Protein AF-0000000081115913 (afdb_homodimer)

Secondary structure (DSSP, 8-state):
---------------------------------TTS--B---GGGTT-SEE----S---HHHHHHHHHT-GGGGSSS-EEEEEEESS-----SSS-EE----SEE--EEE-TTS-EEEBP-BTTTEEEEE---EESS-EE--S--SS--TTSHHHHHH--EEEEEEEEEEEEEEETTTEEEEEEPTT-EEEEEEEEPPP--/---------------------------------TTS------GGGTT-SEE----S---HHHHHHHHHT-GGGGSSS-EEEEEEESS-----SSS-EE----SEE--EEE-TTS-EEEBP-BTTTEEEEE---EESS-EE--S--SS--TT-HHHHHH--EEEEEEEEEEEEEEETTTEEEEEEPTT-EEEEEEEEPPP--

Foldseek 3Di:
DDPPPPDPPPPPPPPPPPPPVPPCPVVPPPCPVVPPPQDADAPVARPHFWDLDCHDPQPQVLLVVLVVVVVVLPPPAEAEAWEFDDDPFPQPQQWGKDWPQGFTAIQWGQFQVRTIWGFRDDPRRYTYTYIAMDTPDFFFRQDDTPVDHNPDPCSVVFRKGKDWDFDWDWTWTQDPPSDTDTTTHPPGGTHDIDIDTDDDD/DDPPPPPPPPPPPPPPPPPPVPPCCVVPPPCPVVPVPQDADAPVARPHFWDLDCHDPQPQVLLVVLVVVVVVLPPPAEAEAWEFDPDPFPQPQQWGKDWPQGFTAIQWGQFQVRTIWGFRDDPRRYTYTYIAMDTPDFFFRQDDTPVDHRVPPCSVVFRKGKDWDFDWDWTWTQDPPSDTDTTTHPPGGTHDIDIDTDDDD

Structure (mmCIF, N/CA/C/O backbone):
data_AF-0000000081115913-model_v1
#
loop_
_entity.id
_entity.type
_entity.pdbx_description
1 polymer 'Spaetzle domain-containing protein'
#
loop_
_atom_site.group_PDB
_atom_site.id
_atom_site.type_symbol
_atom_site.label_atom_id
_atom_site.label_alt_id
_atom_site.label_comp_id
_atom_site.label_asym_id
_atom_site.label_entity_id
_atom_site.label_seq_id
_atom_site.pdbx_PDB_ins_code
_atom_site.Cartn_x
_atom_site.Cartn_y
_atom_site.Cartn_z
_atom_site.occupancy
_atom_site.B_iso_or_equiv
_atom_site.auth_seq_id
_atom_site.auth_comp_id
_atom_site.auth_asym_id
_atom_site.auth_atom_id
_atom_site.pdbx_PDB_model_num
ATOM 1 N N . MET A 1 1 ? 43.812 101.312 -29.875 1 31.83 1 MET A N 1
ATOM 2 C CA . MET A 1 1 ? 43 100.438 -29.062 1 31.83 1 MET A CA 1
ATOM 3 C C . MET A 1 1 ? 42 99.688 -29.922 1 31.83 1 MET A C 1
ATOM 5 O O . MET A 1 1 ? 40.969 100.25 -30.328 1 31.83 1 MET A O 1
ATOM 9 N N . ASN A 1 2 ? 42.438 98.812 -30.844 1 40.12 2 ASN A N 1
ATOM 10 C CA . ASN A 1 2 ? 41.781 98.125 -31.953 1 40.12 2 ASN A CA 1
ATOM 11 C C . ASN A 1 2 ? 40.812 97.062 -31.469 1 40.12 2 ASN A C 1
ATOM 13 O O . ASN A 1 2 ? 41.188 96.188 -30.75 1 40.12 2 ASN A O 1
ATOM 17 N N . ARG A 1 3 ? 39.469 97.438 -31.266 1 41.38 3 ARG A N 1
ATOM 18 C CA . ARG A 1 3 ? 38.344 96.625 -30.766 1 41.38 3 ARG A CA 1
ATOM 19 C C . ARG A 1 3 ? 38.062 95.438 -31.688 1 41.38 3 ARG A C 1
ATOM 21 O O . ARG A 1 3 ? 37.75 95.625 -32.875 1 41.38 3 ARG A O 1
ATOM 28 N N . VAL A 1 4 ? 38.781 94.312 -31.5 1 39.66 4 VAL A N 1
ATOM 29 C CA . VAL A 1 4 ? 38.656 93.125 -32.344 1 39.66 4 VAL A CA 1
ATOM 30 C C . VAL A 1 4 ? 37.312 92.438 -32.125 1 39.66 4 VAL A C 1
ATOM 32 O O . VAL A 1 4 ? 36.938 92.125 -30.969 1 39.66 4 VAL A O 1
ATOM 35 N N . LEU A 1 5 ? 36.312 92.625 -32.969 1 37.5 5 LEU A N 1
ATOM 36 C CA . LEU A 1 5 ? 34.969 92.062 -33.031 1 37.5 5 LEU A CA 1
ATOM 37 C C . LEU A 1 5 ? 34.969 90.562 -33.219 1 37.5 5 LEU A C 1
ATOM 39 O O . LEU A 1 5 ? 35.5 90.062 -34.219 1 37.5 5 LEU A O 1
ATOM 43 N N . VAL A 1 6 ? 35.219 89.75 -32.219 1 38.38 6 VAL A N 1
ATOM 44 C CA . VAL A 1 6 ? 35.312 88.312 -32.312 1 38.38 6 VAL A CA 1
ATOM 45 C C . VAL A 1 6 ? 33.906 87.75 -32.562 1 38.38 6 VAL A C 1
ATOM 47 O O . VAL A 1 6 ? 32.969 88 -31.797 1 38.38 6 VAL A O 1
ATOM 50 N N . ASN A 1 7 ? 33.594 87.438 -33.812 1 36.72 7 ASN A N 1
ATOM 51 C CA . ASN A 1 7 ? 32.344 86.812 -34.312 1 36.72 7 ASN A CA 1
ATOM 52 C C . ASN A 1 7 ? 32.156 85.438 -33.719 1 36.72 7 ASN A C 1
ATOM 54 O O . ASN A 1 7 ? 32.969 84.562 -33.938 1 36.72 7 ASN A O 1
ATOM 58 N N . LEU A 1 8 ? 31.438 85.25 -32.594 1 36.47 8 LEU A N 1
ATOM 59 C CA . LEU A 1 8 ? 31.125 84 -31.875 1 36.47 8 LEU A CA 1
ATOM 60 C C . LEU A 1 8 ? 30.203 83.125 -32.688 1 36.47 8 LEU A C 1
ATOM 62 O O . LEU A 1 8 ? 29.047 83.5 -32.969 1 36.47 8 LEU A O 1
ATOM 66 N N . CYS A 1 9 ? 30.734 82.438 -33.719 1 32.12 9 CYS A N 1
ATOM 67 C CA . CYS A 1 9 ? 29.922 81.562 -34.531 1 32.12 9 CYS A CA 1
ATOM 68 C C . CYS A 1 9 ? 29.312 80.438 -33.719 1 32.12 9 CYS A C 1
ATOM 70 O O . CYS A 1 9 ? 30.031 79.625 -33.125 1 32.12 9 CYS A O 1
ATOM 72 N N . LEU A 1 10 ? 28.109 80.562 -33.156 1 36.72 10 LEU A N 1
ATOM 73 C CA . LEU A 1 10 ? 27.328 79.562 -32.375 1 36.72 10 LEU A CA 1
ATOM 74 C C . LEU A 1 10 ? 26.969 78.375 -33.25 1 36.72 10 LEU A C 1
ATOM 76 O O . LEU A 1 10 ? 26.156 78.438 -34.156 1 36.72 10 LEU A O 1
ATOM 80 N N . VAL A 1 11 ? 27.922 77.562 -33.625 1 34.75 11 VAL A N 1
ATOM 81 C CA . VAL A 1 11 ? 27.531 76.438 -34.438 1 34.75 11 VAL A CA 1
ATOM 82 C C . VAL A 1 11 ? 26.672 75.5 -33.625 1 34.75 11 VAL A C 1
ATOM 84 O O . VAL A 1 11 ? 27.047 75.125 -32.5 1 34.75 11 VAL A O 1
ATOM 87 N N . SER A 1 12 ? 25.328 75.438 -33.781 1 36.91 12 SER A N 1
ATOM 88 C CA . SER A 1 12 ? 24.312 74.562 -33.219 1 36.91 12 SER A CA 1
ATOM 89 C C . SER A 1 12 ? 24.578 73.125 -33.594 1 36.91 12 SER A C 1
ATOM 91 O O . SER A 1 12 ? 24.516 72.75 -34.781 1 36.91 12 SER A O 1
ATOM 93 N N . LEU A 1 13 ? 25.531 72.5 -33.062 1 34.81 13 LEU A N 1
ATOM 94 C CA . LEU A 1 13 ? 25.719 71.062 -33.312 1 34.81 13 LEU A CA 1
ATOM 95 C C . LEU A 1 13 ? 24.5 70.25 -32.906 1 34.81 13 LEU A C 1
ATOM 97 O O . LEU A 1 13 ? 24.109 70.25 -31.734 1 34.81 13 LEU A O 1
ATOM 101 N N . HIS A 1 14 ? 23.594 70 -33.906 1 38.75 14 HIS A N 1
ATOM 102 C CA . HIS A 1 14 ? 22.469 69.062 -33.781 1 38.75 14 HIS A CA 1
ATOM 103 C C . HIS A 1 14 ? 22.906 67.688 -33.312 1 38.75 14 HIS A C 1
ATOM 105 O O . HIS A 1 14 ? 23.625 67 -34.031 1 38.75 14 HIS A O 1
ATOM 111 N N . MET A 1 15 ? 23.109 67.438 -32.062 1 31.64 15 MET A N 1
ATOM 112 C CA . MET A 1 15 ? 23.375 66.125 -31.484 1 31.64 15 MET A CA 1
ATOM 113 C C . MET A 1 15 ? 22.219 65.188 -31.75 1 31.64 15 MET A C 1
ATOM 115 O O . MET A 1 15 ? 21.078 65.438 -31.359 1 31.64 15 MET A O 1
ATOM 119 N N . SER A 1 16 ? 22.188 64.625 -32.938 1 34.47 16 SER A N 1
ATOM 120 C CA . SER A 1 16 ? 21.281 63.5 -33.219 1 34.47 16 SER A CA 1
ATOM 121 C C . SER A 1 16 ? 21.391 62.406 -32.156 1 34.47 16 SER A C 1
ATOM 123 O O . SER A 1 16 ? 22.469 61.812 -31.984 1 34.47 16 SER A O 1
ATOM 125 N N . ALA A 1 17 ? 20.703 62.5 -31.078 1 34.47 17 ALA A N 1
ATOM 126 C CA . ALA A 1 17 ? 20.562 61.5 -30.047 1 34.47 17 ALA A CA 1
ATOM 127 C C . ALA A 1 17 ? 20.047 60.188 -30.625 1 34.47 17 ALA A C 1
ATOM 129 O O . ALA A 1 17 ? 18.906 60.094 -31.062 1 34.47 17 ALA A O 1
ATOM 130 N N . SER A 1 18 ? 20.859 59.531 -31.453 1 34.16 18 SER A N 1
ATOM 131 C CA . SER A 1 18 ? 20.453 58.188 -31.781 1 34.16 18 SER A CA 1
ATOM 132 C C . SER A 1 18 ? 20.172 57.375 -30.531 1 34.16 18 SER A C 1
ATOM 134 O O . SER A 1 18 ? 21.047 57.156 -29.703 1 34.16 18 SER A O 1
ATOM 136 N N . LEU A 1 19 ? 18.938 57.375 -30.016 1 28.91 19 LEU A N 1
ATOM 137 C CA . LEU A 1 19 ? 18.484 56.469 -28.969 1 28.91 19 LEU A CA 1
ATOM 138 C C . LEU A 1 19 ? 18.703 55.031 -29.375 1 28.91 19 LEU A C 1
ATOM 140 O O . LEU A 1 19 ? 18.016 54.531 -30.281 1 28.91 19 LEU A O 1
ATOM 144 N N . VAL A 1 20 ? 19.922 54.625 -29.578 1 32.59 20 VAL A N 1
ATOM 145 C CA . VAL A 1 20 ? 20.109 53.156 -29.672 1 32.59 20 VAL A CA 1
ATOM 146 C C . VAL A 1 20 ? 19.422 52.469 -28.5 1 32.59 20 VAL A C 1
ATOM 148 O O . VAL A 1 20 ? 19.797 52.688 -27.344 1 32.59 20 VAL A O 1
ATOM 151 N N . ARG A 1 21 ? 18.125 52.156 -28.641 1 29.91 21 ARG A N 1
ATOM 152 C CA . ARG A 1 21 ? 17.422 51.25 -27.719 1 29.91 21 ARG A CA 1
ATOM 153 C C . ARG A 1 21 ? 18.203 49.969 -27.5 1 29.91 21 ARG A C 1
ATOM 155 O O . ARG A 1 21 ? 18.453 49.219 -28.453 1 29.91 21 ARG A O 1
ATOM 162 N N . ALA A 1 22 ? 19.203 50 -26.672 1 30.28 22 ALA A N 1
ATOM 163 C CA . ALA A 1 22 ? 19.828 48.75 -26.234 1 30.28 22 ALA A CA 1
ATOM 164 C C . ALA A 1 22 ? 18.781 47.719 -25.812 1 30.28 22 ALA A C 1
ATOM 166 O O . ALA A 1 22 ? 17.875 48.062 -25.047 1 30.28 22 ALA A O 1
ATOM 167 N N . SER A 1 23 ? 18.453 46.812 -26.719 1 31.55 23 SER A N 1
ATOM 168 C CA . SER A 1 23 ? 17.609 45.688 -26.391 1 31.55 23 SER A CA 1
ATOM 169 C C . SER A 1 23 ? 18.094 44.969 -25.141 1 31.55 23 SER A C 1
ATOM 171 O O . SER A 1 23 ? 19.266 44.594 -25.047 1 31.55 23 SER A O 1
ATOM 173 N N . PRO A 1 24 ? 17.641 45.312 -23.938 1 29.88 24 PRO A N 1
ATOM 174 C CA . PRO A 1 24 ? 18.109 44.594 -22.75 1 29.88 24 PRO A CA 1
ATOM 175 C C . PRO A 1 24 ? 17.906 43.094 -22.875 1 29.88 24 PRO A C 1
ATOM 177 O O . PRO A 1 24 ? 16.781 42.594 -22.781 1 29.88 24 PRO A O 1
ATOM 180 N N . PHE A 1 25 ? 18.375 42.438 -23.906 1 28.52 25 PHE A N 1
ATOM 181 C CA . PHE A 1 25 ? 18.406 40.969 -23.734 1 28.52 25 PHE A CA 1
ATOM 182 C C . PHE A 1 25 ? 19.047 40.594 -22.406 1 28.52 25 PHE A C 1
ATOM 184 O O . PHE A 1 25 ? 20.266 40.688 -22.25 1 28.52 25 PHE A O 1
ATOM 191 N N . ILE A 1 26 ? 18.594 41.125 -21.328 1 27.91 26 ILE A N 1
ATOM 192 C CA . ILE A 1 26 ? 19.031 40.469 -20.094 1 27.91 26 ILE A CA 1
ATOM 193 C C . ILE A 1 26 ? 18.859 38.938 -20.234 1 27.91 26 ILE A C 1
ATOM 195 O O . ILE A 1 26 ? 17.75 38.469 -20.484 1 27.91 26 ILE A O 1
ATOM 199 N N . ASP A 1 27 ? 19.828 38.281 -20.688 1 30.44 27 ASP A N 1
ATOM 200 C CA . ASP A 1 27 ? 19.906 36.844 -20.5 1 30.44 27 ASP A CA 1
ATOM 201 C C . ASP A 1 27 ? 19.422 36.438 -19.109 1 30.44 27 ASP A C 1
ATOM 203 O O . ASP A 1 27 ? 20.031 36.844 -18.109 1 30.44 27 ASP A O 1
ATOM 207 N N . GLY A 1 28 ? 18.234 36.531 -18.859 1 29.84 28 GLY A N 1
ATOM 208 C CA . GLY A 1 28 ? 17.656 35.969 -17.656 1 29.84 28 GLY A CA 1
ATOM 209 C C . GLY A 1 28 ? 18.234 34.594 -17.328 1 29.84 28 GLY A C 1
ATOM 210 O O . GLY A 1 28 ? 17.969 33.625 -18.031 1 29.84 28 GLY A O 1
ATOM 211 N N . GLU A 1 29 ? 19.516 34.562 -16.859 1 33.25 29 GLU A N 1
ATOM 212 C CA . GLU A 1 29 ? 19.922 33.344 -16.188 1 33.25 29 GLU A CA 1
ATOM 213 C C . GLU A 1 29 ? 18.812 32.812 -15.289 1 33.25 29 GLU A C 1
ATOM 215 O O . GLU A 1 29 ? 18.344 33.5 -14.391 1 33.25 29 GLU A O 1
ATOM 220 N N . SER A 1 30 ? 17.984 32.156 -15.875 1 33.19 30 SER A N 1
ATOM 221 C CA . SER A 1 30 ? 17.125 31.359 -15.016 1 33.19 30 SER A CA 1
ATOM 222 C C . SER A 1 30 ? 17.859 30.875 -13.773 1 33.19 30 SER A C 1
ATOM 224 O O . SER A 1 30 ? 18.906 30.219 -13.883 1 33.19 30 SER A O 1
ATOM 226 N N . LEU A 1 31 ? 17.938 31.703 -12.789 1 33.16 31 LEU A N 1
ATOM 227 C CA . LEU A 1 31 ? 18.25 31.172 -11.469 1 33.16 31 LEU A CA 1
ATOM 228 C C . LEU A 1 31 ? 17.703 29.75 -11.305 1 33.16 31 LEU A C 1
ATOM 230 O O . LEU A 1 31 ? 16.516 29.562 -11.055 1 33.16 31 LEU A O 1
ATOM 234 N N . HIS A 1 32 ? 18.125 28.891 -12.141 1 35.16 32 HIS A N 1
ATOM 235 C CA . HIS A 1 32 ? 18.047 27.531 -11.633 1 35.16 32 HIS A CA 1
ATOM 236 C C . HIS A 1 32 ? 18.422 27.469 -10.156 1 35.16 32 HIS A C 1
ATOM 238 O O . HIS A 1 32 ? 19.562 27.75 -9.789 1 35.16 32 HIS A O 1
ATOM 244 N N . ASP A 1 33 ? 17.719 28 -9.312 1 35.03 33 ASP A N 1
ATOM 245 C CA . ASP A 1 33 ? 17.938 27.703 -7.898 1 35.03 33 ASP A CA 1
ATOM 246 C C . ASP A 1 33 ? 18.625 26.359 -7.727 1 35.03 33 ASP A C 1
ATOM 248 O O . ASP A 1 33 ? 18.016 25.312 -7.949 1 35.03 33 ASP A O 1
ATOM 252 N N . THR A 1 34 ? 19.812 26.094 -8.141 1 40.12 34 THR A N 1
ATOM 253 C CA . THR A 1 34 ? 20.859 25.094 -7.945 1 40.12 34 THR A CA 1
ATOM 254 C C . THR A 1 34 ? 20.797 24.5 -6.543 1 40.12 34 THR A C 1
ATOM 256 O O . THR A 1 34 ? 21.547 23.578 -6.219 1 40.12 34 THR A O 1
ATOM 259 N N . SER A 1 35 ? 20.25 25.203 -5.645 1 41.06 35 SER A N 1
ATOM 260 C CA . SER A 1 35 ? 20.438 24.594 -4.332 1 41.06 35 SER A CA 1
ATOM 261 C C . SER A 1 35 ? 19.672 23.281 -4.223 1 41.06 35 SER A C 1
ATOM 263 O O . SER A 1 35 ? 19.422 22.797 -3.117 1 41.06 35 SER A O 1
ATOM 265 N N . THR A 1 36 ? 18.781 22.984 -5.082 1 48.38 36 THR A N 1
ATOM 266 C CA . THR A 1 36 ? 18.312 21.625 -4.879 1 48.38 36 THR A CA 1
ATOM 267 C C . THR A 1 36 ? 19.484 20.656 -4.762 1 48.38 36 THR A C 1
ATOM 269 O O . THR A 1 36 ? 20.172 20.375 -5.75 1 48.38 36 THR A O 1
ATOM 272 N N . SER A 1 37 ? 20.266 20.75 -3.748 1 54.53 37 SER A N 1
ATOM 273 C CA . SER A 1 37 ? 21.344 19.812 -3.469 1 54.53 37 SER A CA 1
ATOM 274 C C . SER A 1 37 ? 21.047 18.438 -4.059 1 54.53 37 SER A C 1
ATOM 276 O O . SER A 1 37 ? 19.984 17.859 -3.814 1 54.53 37 SER A O 1
ATOM 278 N N . ASP A 1 38 ? 21.5 18.109 -5.27 1 76.25 38 ASP A N 1
ATOM 279 C CA . ASP A 1 38 ? 21.484 16.797 -5.898 1 76.25 38 ASP A CA 1
ATOM 280 C C . ASP A 1 38 ? 21.953 15.719 -4.934 1 76.25 38 ASP A C 1
ATOM 282 O O . ASP A 1 38 ? 23.062 15.805 -4.391 1 76.25 38 ASP A O 1
ATOM 286 N N . TYR A 1 39 ? 21.047 15.141 -4.363 1 91.06 39 TYR A N 1
ATOM 287 C CA . TYR A 1 39 ? 21.391 14.008 -3.516 1 91.06 39 TYR A CA 1
ATOM 288 C C . TYR A 1 39 ? 21.688 12.766 -4.352 1 91.06 39 TYR A C 1
ATOM 290 O O . TYR A 1 39 ? 21.172 12.633 -5.465 1 91.06 39 TYR A O 1
ATOM 298 N N . ASP A 1 40 ? 22.641 11.992 -3.777 1 93.69 40 ASP A N 1
ATOM 299 C CA . ASP A 1 40 ? 22.906 10.688 -4.367 1 93.69 40 ASP A CA 1
ATOM 300 C C . ASP A 1 40 ? 22.344 9.562 -3.496 1 93.69 40 ASP A C 1
ATOM 302 O O . ASP A 1 40 ? 22.25 9.711 -2.275 1 93.69 40 ASP A O 1
ATOM 306 N N . MET A 1 41 ? 22.031 8.539 -4.262 1 96 41 MET A N 1
ATOM 307 C CA . MET A 1 41 ? 21.672 7.34 -3.51 1 96 41 MET A CA 1
ATOM 308 C C . MET A 1 41 ? 22.859 6.828 -2.695 1 96 41 MET A C 1
ATOM 310 O O . MET A 1 41 ? 23.984 6.828 -3.178 1 96 41 MET A O 1
ATOM 314 N N . PRO A 1 42 ? 22.578 6.379 -1.518 1 96.19 42 PRO A N 1
ATOM 315 C CA . PRO A 1 42 ? 23.656 5.688 -0.802 1 96.19 42 PRO A CA 1
ATOM 316 C C . PRO A 1 42 ? 24.266 4.559 -1.621 1 96.19 42 PRO A C 1
ATOM 318 O O . PRO A 1 42 ? 23.609 3.973 -2.479 1 96.19 42 PRO A O 1
ATOM 321 N N . PRO A 1 43 ? 25.484 4.184 -1.304 1 95.38 43 PRO A N 1
ATOM 322 C CA . PRO A 1 43 ? 26.188 3.162 -2.08 1 95.38 43 PRO A CA 1
ATOM 323 C C . PRO A 1 43 ? 25.438 1.83 -2.117 1 95.38 43 PRO A C 1
ATOM 325 O O . PRO A 1 43 ? 25.438 1.144 -3.141 1 95.38 43 PRO A O 1
ATOM 328 N N . SER A 1 44 ? 24.781 1.445 -1.114 1 94.5 44 SER A N 1
ATOM 329 C CA . SER A 1 44 ? 24.062 0.174 -1.024 1 94.5 44 SER A CA 1
ATOM 330 C C . SER A 1 44 ? 22.844 0.16 -1.936 1 94.5 44 SER A C 1
ATOM 332 O O . SER A 1 44 ? 22.266 -0.898 -2.186 1 94.5 44 SER A O 1
ATOM 334 N N . CYS A 1 45 ? 22.453 1.364 -2.564 1 95.81 45 CYS A N 1
ATOM 335 C CA . CYS A 1 45 ? 21.188 1.465 -3.299 1 95.81 45 CYS A CA 1
ATOM 336 C C . CYS A 1 45 ? 21.406 2.16 -4.641 1 95.81 45 CYS A C 1
ATOM 338 O O . CYS A 1 45 ? 20.469 2.736 -5.195 1 95.81 45 CYS A O 1
ATOM 340 N N . THR A 1 46 ? 22.531 2.223 -5.141 1 94.62 46 THR A N 1
ATOM 341 C CA . THR A 1 46 ? 22.875 3.039 -6.305 1 94.62 46 THR A CA 1
ATOM 342 C C . THR A 1 46 ? 21.984 2.678 -7.488 1 94.62 46 THR A C 1
ATOM 344 O O . THR A 1 46 ? 21.578 3.551 -8.266 1 94.62 46 THR A O 1
ATOM 347 N N . THR A 1 47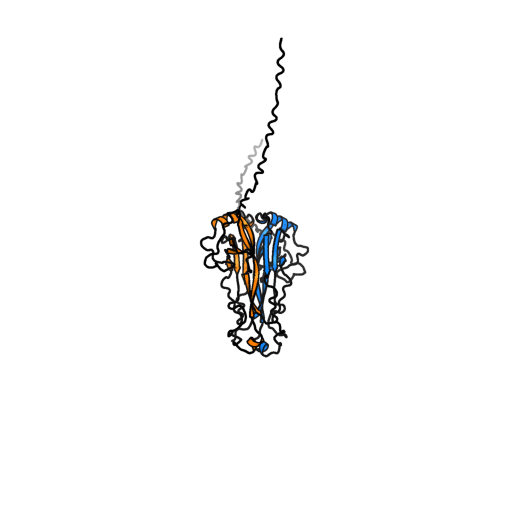 ? 21.562 1.443 -7.598 1 93.56 47 THR A N 1
ATOM 348 C CA . THR A 1 47 ? 20.828 1.016 -8.773 1 93.56 47 THR A CA 1
ATOM 349 C C . THR A 1 47 ? 19.328 0.894 -8.453 1 93.56 47 THR A C 1
ATOM 351 O O . THR A 1 47 ? 18.547 0.484 -9.305 1 93.56 47 THR A O 1
ATOM 354 N N . LYS A 1 48 ? 18.953 1.218 -7.281 1 94 48 LYS A N 1
ATOM 355 C CA . LYS A 1 48 ? 17.562 1.036 -6.844 1 94 48 LYS A CA 1
ATOM 356 C C . LYS A 1 48 ? 16.781 2.34 -6.953 1 94 48 LYS A C 1
ATOM 358 O O . LYS A 1 48 ? 17.375 3.414 -7.09 1 94 48 LYS A O 1
ATOM 363 N N . ASN A 1 49 ? 15.469 2.184 -6.871 1 95.5 49 ASN A N 1
ATOM 364 C CA . ASN A 1 49 ? 14.594 3.35 -6.949 1 95.5 49 ASN A CA 1
ATOM 365 C C . ASN A 1 49 ? 14.102 3.771 -5.566 1 95.5 49 ASN A C 1
ATOM 367 O O . ASN A 1 49 ? 13.469 4.82 -5.422 1 95.5 49 ASN A O 1
ATOM 371 N N . TYR A 1 50 ? 14.414 3.076 -4.574 1 95.62 50 TYR A N 1
ATOM 372 C CA . TYR A 1 50 ? 14.164 3.396 -3.172 1 95.62 50 TYR A CA 1
ATOM 373 C C . TYR A 1 50 ? 15.242 2.799 -2.275 1 95.62 50 TYR A C 1
ATOM 375 O O . TYR A 1 50 ? 15.898 1.822 -2.648 1 95.62 50 TYR A O 1
ATOM 383 N N . CYS A 1 51 ? 15.414 3.375 -1.105 1 96.94 51 CYS A N 1
ATOM 384 C CA . CYS A 1 51 ? 16.516 2.924 -0.258 1 96.94 51 CYS A CA 1
ATOM 385 C C . CYS A 1 51 ? 16.125 2.973 1.215 1 96.94 51 CYS A C 1
ATOM 387 O O . CYS A 1 51 ? 15.672 4.008 1.707 1 96.94 51 CYS A O 1
ATOM 389 N N . PHE A 1 52 ? 16.344 1.87 1.87 1 95.31 52 PHE A N 1
ATOM 390 C CA . PHE A 1 52 ? 16.062 1.775 3.297 1 95.31 52 PHE A CA 1
ATOM 391 C C . PHE A 1 52 ? 17.281 2.195 4.117 1 95.31 52 PHE A C 1
ATOM 393 O O . PHE A 1 52 ? 17.172 2.406 5.328 1 95.31 52 PHE A O 1
ATOM 400 N N . ASP A 1 53 ? 18.375 2.359 3.445 1 95.38 53 ASP A N 1
ATOM 401 C CA . ASP A 1 53 ? 19.609 2.773 4.098 1 95.38 53 ASP A CA 1
ATOM 402 C C . ASP A 1 53 ? 19.688 4.293 4.215 1 95.38 53 ASP A C 1
ATOM 404 O O . ASP A 1 53 ? 19.625 5.004 3.207 1 95.38 53 ASP A O 1
ATOM 408 N N . GLU A 1 54 ? 19.875 4.734 5.375 1 94.69 54 GLU A N 1
ATOM 409 C CA . GLU A 1 54 ? 19.953 6.172 5.629 1 94.69 54 GLU A CA 1
ATOM 410 C C . GLU A 1 54 ? 21.219 6.777 5.02 1 94.69 54 GLU A C 1
ATOM 412 O O . GLU A 1 54 ? 21.188 7.914 4.539 1 94.69 54 GLU A O 1
ATOM 417 N N . GLY A 1 55 ? 22.188 5.977 5.012 1 93 55 GLY A N 1
ATOM 418 C CA . GLY A 1 55 ? 23.469 6.457 4.527 1 93 55 GLY A CA 1
ATOM 419 C C . GLY A 1 55 ? 24.047 7.559 5.387 1 93 55 GLY A C 1
ATOM 420 O O . GLY A 1 55 ? 23.469 7.945 6.398 1 93 55 GLY A O 1
ATOM 421 N N . TYR A 1 56 ? 25.234 8.094 4.953 1 91.69 56 TYR A N 1
ATOM 422 C CA . TYR A 1 56 ? 25.953 9.07 5.762 1 91.69 56 TYR A CA 1
ATOM 423 C C . TYR A 1 56 ? 25.594 10.492 5.344 1 91.69 56 TYR A C 1
ATOM 425 O O . TYR A 1 56 ? 25.875 11.445 6.074 1 91.69 56 TYR A O 1
ATOM 433 N N . LYS A 1 57 ? 24.969 10.703 4.211 1 92.06 57 LYS A N 1
ATOM 434 C CA . LYS A 1 57 ? 24.719 12.039 3.684 1 92.06 57 LYS A CA 1
ATOM 435 C C . LYS A 1 57 ? 23.281 12.477 3.93 1 92.06 57 LYS A C 1
ATOM 437 O O . LYS A 1 57 ? 22.844 13.531 3.459 1 92.06 57 LYS A O 1
ATOM 442 N N . TYR A 1 58 ? 22.516 11.68 4.629 1 96.12 58 TYR A N 1
ATOM 443 C CA . TYR A 1 58 ? 21.156 12.086 4.898 1 96.12 58 TYR A CA 1
ATOM 444 C C . TYR A 1 58 ? 21.109 13.398 5.68 1 96.12 58 TYR A C 1
ATOM 446 O O . TYR A 1 58 ? 21.75 13.516 6.727 1 96.12 58 TYR A O 1
ATOM 454 N N . PRO A 1 59 ? 20.406 14.352 5.266 1 95.19 59 PRO A N 1
ATOM 455 C CA . PRO A 1 59 ? 20.406 15.672 5.902 1 95.19 59 PRO A CA 1
ATOM 456 C C . PRO A 1 59 ? 19.453 15.742 7.105 1 95.19 59 PRO A C 1
ATOM 458 O O . PRO A 1 59 ? 18.5 16.516 7.094 1 95.19 59 PRO A O 1
ATOM 461 N N . GLN A 1 60 ? 19.828 15.102 8.125 1 92.94 60 GLN A N 1
ATOM 462 C CA . GLN A 1 60 ? 18.984 14.93 9.305 1 92.94 60 GLN A CA 1
ATOM 463 C C . GLN A 1 60 ? 18.594 16.281 9.898 1 92.94 60 GLN A C 1
ATOM 465 O O . GLN A 1 60 ? 17.422 16.5 10.219 1 92.94 60 GLN A O 1
ATOM 470 N N . PHE A 1 61 ? 19.547 17.141 10.031 1 91.12 61 PHE A N 1
ATOM 471 C CA . PHE A 1 61 ? 19.281 18.438 10.664 1 91.12 61 PHE A CA 1
ATOM 472 C C . PHE A 1 61 ? 18.297 19.25 9.836 1 91.12 61 PHE A C 1
ATOM 474 O O . PHE A 1 61 ? 17.344 19.797 10.375 1 91.12 61 PHE A O 1
ATOM 481 N N . LYS A 1 62 ? 18.516 19.266 8.57 1 90.81 62 LYS A N 1
ATOM 482 C CA . LYS A 1 62 ? 17.641 20.016 7.684 1 90.81 62 LYS A CA 1
ATOM 483 C C . LYS A 1 62 ? 16.219 19.438 7.707 1 90.81 62 LYS A C 1
ATOM 485 O O . LYS A 1 62 ? 15.242 20.188 7.773 1 90.81 62 LYS A O 1
ATOM 490 N N . VAL A 1 63 ? 16.094 18.156 7.664 1 91.62 63 VAL A N 1
ATOM 491 C CA . VAL A 1 63 ? 14.805 17.469 7.684 1 91.62 63 VAL A CA 1
ATOM 492 C C . VAL A 1 63 ? 14.062 17.812 8.969 1 91.62 63 VAL A C 1
ATOM 494 O O . VAL A 1 63 ? 12.867 18.141 8.938 1 91.62 63 VAL A O 1
ATOM 497 N N . GLN A 1 64 ? 14.742 17.812 10.062 1 87.69 64 GLN A N 1
ATOM 498 C CA . GLN A 1 64 ? 14.133 18.141 11.344 1 87.69 64 GLN A CA 1
ATOM 499 C C . GLN A 1 64 ? 13.633 19.578 11.367 1 87.69 64 GLN A C 1
ATOM 501 O O . GLN A 1 64 ? 12.531 19.859 11.852 1 87.69 64 GLN A O 1
ATOM 506 N N . GLN A 1 65 ? 14.391 20.453 10.828 1 85.94 65 GLN A N 1
ATOM 507 C CA . GLN A 1 65 ? 14.023 21.875 10.805 1 85.94 65 GLN A CA 1
ATOM 508 C C . GLN A 1 65 ? 12.781 22.109 9.945 1 85.94 65 GLN A C 1
ATOM 510 O O . GLN A 1 65 ? 11.883 22.844 10.336 1 85.94 65 GLN A O 1
ATOM 515 N N . VAL A 1 66 ? 12.805 21.469 8.805 1 84.69 66 VAL A N 1
ATOM 516 C CA . VAL A 1 66 ? 11.688 21.641 7.883 1 84.69 66 VAL A CA 1
ATOM 517 C C . VAL A 1 66 ? 10.422 21.047 8.492 1 84.69 66 VAL A C 1
ATOM 519 O O . VAL A 1 66 ? 9.344 21.641 8.414 1 84.69 66 VAL A O 1
ATOM 522 N N . LEU A 1 67 ? 10.578 19.875 9.148 1 81.5 67 LEU A N 1
ATOM 523 C CA . LEU A 1 67 ? 9.422 19.203 9.719 1 81.5 67 LEU A CA 1
ATOM 524 C C . LEU A 1 67 ? 8.828 20.016 10.867 1 81.5 67 LEU A C 1
ATOM 526 O O . LEU A 1 67 ? 7.621 19.984 11.094 1 81.5 67 LEU A O 1
ATOM 530 N N . LYS A 1 68 ? 9.672 20.641 11.641 1 76.62 68 LYS A N 1
ATOM 531 C CA . LYS A 1 68 ? 9.211 21.469 12.766 1 76.62 68 LYS A CA 1
ATOM 532 C C . LYS A 1 68 ? 8.305 22.594 12.281 1 76.62 68 LYS A C 1
ATOM 534 O O . LYS A 1 68 ? 7.488 23.109 13.047 1 76.62 68 LYS A O 1
ATOM 539 N N . GLN A 1 69 ? 8.57 22.938 11.156 1 72.25 69 GLN A N 1
ATOM 540 C CA . GLN A 1 69 ? 7.789 24.031 10.602 1 72.25 69 GLN A CA 1
ATOM 541 C C . GLN A 1 69 ? 6.422 23.547 10.117 1 72.25 69 GLN A C 1
ATOM 543 O O . GLN A 1 69 ? 5.547 24.359 9.797 1 72.25 69 GLN A O 1
ATOM 548 N N . LEU A 1 70 ? 6.449 22.172 10.141 1 65.88 70 LEU A N 1
ATOM 549 C CA . LEU A 1 70 ? 5.172 21.625 9.695 1 65.88 70 LEU A CA 1
ATOM 550 C C . LEU A 1 70 ? 4.191 21.516 10.852 1 65.88 70 LEU A C 1
ATOM 552 O O . LEU A 1 70 ? 4.418 20.75 11.797 1 65.88 70 LEU A O 1
ATOM 556 N N . PRO A 1 71 ? 3.355 22.422 11.023 1 56.19 71 PRO A N 1
ATOM 557 C CA . PRO A 1 71 ? 2.482 22.531 12.195 1 56.19 71 PRO A CA 1
ATOM 558 C C . PRO A 1 71 ? 1.736 21.234 12.5 1 56.19 71 PRO A C 1
ATOM 560 O O . PRO A 1 71 ? 1.324 21 13.641 1 56.19 71 PRO A O 1
ATOM 563 N N . PHE A 1 72 ? 1.305 20.5 11.492 1 51.62 72 PHE A N 1
ATOM 564 C CA . PHE A 1 72 ? 0.465 19.344 11.773 1 51.62 72 PHE A CA 1
ATOM 565 C C . PHE A 1 72 ? 1.213 18.328 12.633 1 51.62 72 PHE A C 1
ATOM 567 O O . PHE A 1 72 ? 0.609 17.406 13.18 1 51.62 72 PHE A O 1
ATOM 574 N N . LEU A 1 73 ? 2.465 18.406 12.664 1 52.56 73 LEU A N 1
ATOM 575 C CA . LEU A 1 73 ? 3.223 17.453 13.477 1 52.56 73 LEU A CA 1
ATOM 576 C C . LEU A 1 73 ? 3.039 17.75 14.961 1 52.56 73 LEU A C 1
ATOM 578 O O . LEU A 1 73 ? 3.566 17.031 15.812 1 52.56 73 LEU A O 1
ATOM 582 N N . THR A 1 74 ? 2.498 18.906 15.211 1 46.72 74 THR A N 1
ATOM 583 C CA . THR A 1 74 ? 2.299 19.172 16.625 1 46.72 74 THR A CA 1
ATOM 584 C C . THR A 1 74 ? 1.418 18.109 17.266 1 46.72 74 THR A C 1
ATOM 586 O O . THR A 1 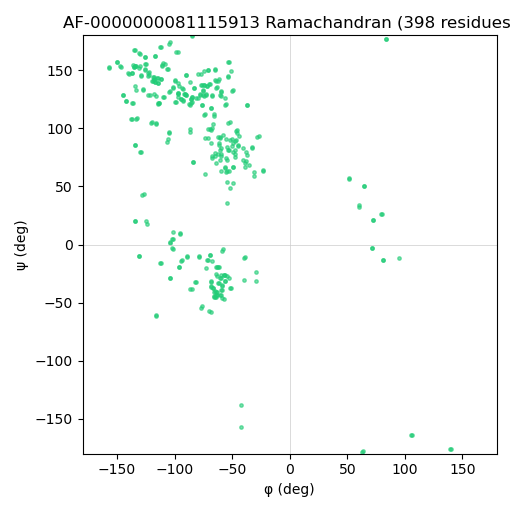74 ? 1.065 18.203 18.438 1 46.72 74 THR A O 1
ATOM 589 N N . PHE A 1 75 ? 0.972 17.25 16.406 1 48.31 75 PHE A N 1
ATOM 590 C CA . PHE A 1 75 ? 0.046 16.344 17.078 1 48.31 75 PHE A CA 1
ATOM 591 C C . PHE A 1 75 ? 0.801 15.25 17.828 1 48.31 75 PHE A C 1
ATOM 593 O O . PHE A 1 75 ? 1.934 14.914 17.469 1 48.31 75 PHE A O 1
ATOM 600 N N . ASP A 1 76 ? 0.453 15.172 19.078 1 48.28 76 ASP A N 1
ATOM 601 C CA . ASP A 1 76 ? 1.011 14.312 20.109 1 48.28 76 ASP A CA 1
ATOM 602 C C . ASP A 1 76 ? 1.324 12.922 19.562 1 48.28 76 ASP A C 1
ATOM 604 O O . ASP A 1 76 ? 1.933 12.102 20.25 1 48.28 76 ASP A O 1
ATOM 608 N N . ASN A 1 77 ? 0.806 12.656 18.297 1 53.5 77 ASN A N 1
ATOM 609 C CA . ASN A 1 77 ? 0.966 11.25 17.906 1 53.5 77 ASN A CA 1
ATOM 610 C C . ASN A 1 77 ? 1.817 11.102 16.656 1 53.5 77 ASN A C 1
ATOM 612 O O . ASN A 1 77 ? 1.935 12.039 15.867 1 53.5 77 ASN A O 1
ATOM 616 N N . ARG A 1 78 ? 2.59 10.109 16.719 1 53.97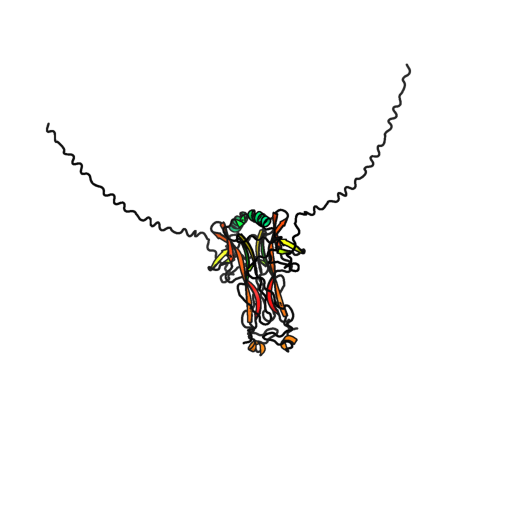 78 ARG A N 1
ATOM 617 C CA . ARG A 1 78 ? 3.389 9.672 15.586 1 53.97 78 ARG A CA 1
ATOM 618 C C . ARG A 1 78 ? 2.621 9.844 14.281 1 53.97 78 ARG A C 1
ATOM 620 O O . ARG A 1 78 ? 1.45 9.469 14.188 1 53.97 78 ARG A O 1
ATOM 627 N N . MET A 1 79 ? 3.275 10.734 13.352 1 61.84 79 MET A N 1
ATOM 628 C CA . MET A 1 79 ? 2.672 10.945 12.039 1 61.84 79 MET A CA 1
ATOM 629 C C . MET A 1 79 ? 3.508 10.297 10.945 1 61.84 79 MET A C 1
ATOM 631 O O . MET A 1 79 ? 4.652 9.898 11.18 1 61.84 79 MET A O 1
ATOM 635 N N . GLY A 1 80 ? 2.861 10.031 9.945 1 66.44 80 GLY A N 1
ATOM 636 C CA . GLY A 1 80 ? 3.541 9.453 8.797 1 66.44 80 GLY A CA 1
ATOM 637 C C . GLY A 1 80 ? 2.744 8.344 8.125 1 66.44 80 GLY A C 1
ATOM 638 O O . GLY A 1 80 ? 1.539 8.219 8.352 1 66.44 80 GLY A O 1
ATOM 639 N N . THR A 1 81 ? 3.473 7.809 7.148 1 71.31 81 THR A N 1
ATOM 640 C CA . THR A 1 81 ? 2.877 6.707 6.402 1 71.31 81 THR A CA 1
ATOM 641 C C . THR A 1 81 ? 3.393 5.363 6.914 1 71.31 81 THR A C 1
ATOM 643 O O . THR A 1 81 ? 4.59 5.207 7.16 1 71.31 81 THR A O 1
ATOM 646 N N . HIS A 1 82 ? 2.447 4.523 7.324 1 73.44 82 HIS A N 1
ATOM 647 C CA . HIS A 1 82 ? 2.779 3.156 7.707 1 73.44 82 HIS A CA 1
ATOM 648 C C . HIS A 1 82 ? 2.037 2.146 6.84 1 73.44 82 HIS A C 1
ATOM 650 O O . HIS A 1 82 ? 0.817 2.004 6.949 1 73.44 82 HIS A O 1
ATOM 656 N N . LEU A 1 83 ? 2.865 1.598 5.945 1 76.44 83 LEU A N 1
ATOM 657 C CA . LEU A 1 83 ? 2.338 0.58 5.043 1 76.44 83 LEU A CA 1
ATOM 658 C C . LEU A 1 83 ? 3.016 -0.765 5.281 1 76.44 83 LEU A C 1
ATOM 660 O O . LEU A 1 83 ? 4.18 -0.954 4.914 1 76.44 83 LEU A O 1
ATOM 664 N N . THR A 1 84 ? 2.277 -1.637 5.949 1 78.25 84 THR A N 1
ATOM 665 C CA . THR A 1 84 ? 2.859 -2.928 6.301 1 78.25 84 THR A CA 1
ATOM 666 C C . THR A 1 84 ? 1.935 -4.07 5.887 1 78.25 84 THR A C 1
ATOM 668 O O . THR A 1 84 ? 0.728 -3.871 5.734 1 78.25 84 THR A O 1
ATOM 671 N N . PHE A 1 85 ? 2.578 -5.164 5.66 1 79.19 85 PHE A N 1
ATOM 672 C CA . PHE A 1 85 ? 1.774 -6.332 5.324 1 79.19 85 PHE A CA 1
ATOM 673 C C . PHE A 1 85 ? 1.083 -6.891 6.562 1 79.19 85 PHE A C 1
ATOM 675 O O . PHE A 1 85 ? 1.676 -6.941 7.641 1 79.19 85 PHE A O 1
ATOM 682 N N . ARG A 1 86 ? -0.175 -7.109 6.52 1 73.5 86 ARG A N 1
ATOM 683 C CA . ARG A 1 86 ? -0.904 -7.715 7.629 1 73.5 86 ARG A CA 1
ATOM 684 C C . ARG A 1 86 ? -0.669 -9.219 7.684 1 73.5 86 ARG A C 1
ATOM 686 O O . ARG A 1 86 ? -0.59 -9.805 8.766 1 73.5 86 ARG A O 1
ATOM 693 N N . ASN A 1 87 ? -0.92 -9.812 6.637 1 64.5 87 ASN A N 1
ATOM 694 C CA . ASN A 1 87 ? -0.76 -11.258 6.668 1 64.5 87 ASN A CA 1
ATOM 695 C C . ASN A 1 87 ? 0.595 -11.688 6.109 1 64.5 87 ASN A C 1
ATOM 697 O O . ASN A 1 87 ? 1.149 -11.023 5.238 1 64.5 87 ASN A O 1
ATOM 701 N N . SER A 1 88 ? 1.084 -12.508 7.047 1 54.81 88 SER A N 1
ATOM 702 C CA . SER A 1 88 ? 2.396 -13.102 6.812 1 54.81 88 SER A CA 1
ATOM 703 C C . SER A 1 88 ? 2.541 -13.57 5.367 1 54.81 88 SER A C 1
ATOM 705 O O . SER A 1 88 ? 1.583 -13.516 4.594 1 54.81 88 SER A O 1
ATOM 707 N N . GLU A 1 89 ? 3.479 -14.539 5.188 1 54.09 89 GLU A N 1
ATOM 708 C CA . GLU A 1 89 ? 4.203 -15.203 4.105 1 54.09 89 GLU A CA 1
ATOM 709 C C . GLU A 1 89 ? 3.246 -15.898 3.141 1 54.09 89 GLU A C 1
ATOM 711 O O . GLU A 1 89 ? 2.506 -16.797 3.535 1 54.09 89 GLU A O 1
ATOM 716 N N . ASN A 1 90 ? 2.418 -15.086 2.49 1 54.31 90 ASN A N 1
ATOM 717 C CA . ASN A 1 90 ? 1.803 -15.93 1.469 1 54.31 90 ASN A CA 1
ATOM 718 C C . ASN A 1 90 ? 2.854 -16.625 0.614 1 54.31 90 ASN A C 1
ATOM 720 O O . ASN A 1 90 ? 3.135 -16.203 -0.507 1 54.31 90 ASN A O 1
ATOM 724 N N . ASP A 1 91 ? 3.535 -17.391 1.327 1 58.66 91 ASP A N 1
ATOM 725 C CA . ASP A 1 91 ? 4.586 -18.125 0.636 1 58.66 91 ASP A CA 1
ATOM 726 C C . ASP A 1 91 ? 3.996 -19.031 -0.443 1 58.66 91 ASP A C 1
ATOM 728 O O . ASP A 1 91 ? 3.076 -19.812 -0.176 1 58.66 91 ASP A O 1
ATOM 732 N N . ASN A 1 92 ? 3.848 -18.422 -1.6 1 68.5 92 ASN A N 1
ATOM 733 C CA . ASN A 1 92 ? 3.662 -19.312 -2.734 1 68.5 92 ASN A CA 1
ATOM 734 C C . ASN A 1 92 ? 4.91 -20.156 -3.002 1 68.5 92 ASN A C 1
ATOM 736 O O . ASN A 1 92 ? 5.957 -19.609 -3.371 1 68.5 92 ASN A O 1
ATOM 740 N N . SER A 1 93 ? 4.734 -21.438 -2.721 1 72.88 93 SER A N 1
ATOM 741 C CA . SER A 1 93 ? 5.879 -22.328 -2.871 1 72.88 93 SER A CA 1
ATOM 742 C C . SER A 1 93 ? 6.434 -22.281 -4.293 1 72.88 93 SER A C 1
ATOM 744 O O . SER A 1 93 ? 7.621 -22.547 -4.508 1 72.88 93 SER A O 1
ATOM 746 N N . GLU A 1 94 ? 5.578 -21.953 -5.227 1 80.88 94 GLU A N 1
ATOM 747 C CA . GLU A 1 94 ? 6.039 -21.891 -6.613 1 80.88 94 GLU A CA 1
ATOM 748 C C . GLU A 1 94 ? 6.742 -20.562 -6.906 1 80.88 94 GLU A C 1
ATOM 750 O O . GLU A 1 94 ? 7.66 -20.516 -7.727 1 80.88 94 GLU A O 1
ATOM 755 N N . CYS A 1 95 ? 6.23 -19.609 -6.211 1 84.81 95 CYS A N 1
ATOM 756 C CA . CYS A 1 95 ? 6.805 -18.266 -6.363 1 84.81 95 CYS A CA 1
ATOM 757 C C . CYS A 1 95 ? 7.145 -17.672 -5.008 1 84.81 95 CYS A C 1
ATOM 759 O O . CYS A 1 95 ? 6.438 -16.781 -4.523 1 84.81 95 CYS A O 1
ATOM 761 N N . PRO A 1 96 ? 8.227 -18.078 -4.512 1 83.75 96 PRO A N 1
ATOM 762 C CA . PRO A 1 96 ? 8.57 -17.562 -3.186 1 83.75 96 PRO A CA 1
ATOM 763 C C . PRO A 1 96 ? 8.82 -16.062 -3.186 1 83.75 96 PRO A C 1
ATOM 765 O O . PRO A 1 96 ? 9.297 -15.508 -4.18 1 83.75 96 PRO A O 1
ATOM 768 N N . THR A 1 97 ? 8.516 -15.539 -2.033 1 84.94 97 THR A N 1
ATOM 769 C CA . THR A 1 97 ? 8.641 -14.094 -1.904 1 84.94 97 THR A CA 1
ATOM 770 C C . THR A 1 97 ? 9.797 -13.727 -0.978 1 84.94 97 THR A C 1
ATOM 772 O O . THR A 1 97 ? 10.234 -14.555 -0.171 1 84.94 97 THR A O 1
ATOM 775 N N . VAL A 1 98 ? 10.273 -12.586 -1.231 1 81.81 98 VAL A N 1
ATOM 776 C CA . VAL A 1 98 ? 11.242 -11.945 -0.345 1 81.81 98 VAL A CA 1
ATOM 777 C C . VAL A 1 98 ? 10.633 -10.688 0.272 1 81.81 98 VAL A C 1
ATOM 779 O O . VAL A 1 98 ? 10.109 -9.828 -0.442 1 81.81 98 VAL A O 1
ATOM 782 N N . ASP A 1 99 ? 10.609 -10.703 1.573 1 77.81 99 ASP A N 1
ATOM 783 C CA . ASP A 1 99 ? 10.078 -9.547 2.277 1 77.81 99 ASP A CA 1
ATOM 784 C C . ASP A 1 99 ? 11.078 -9.023 3.309 1 77.81 99 ASP A C 1
ATOM 786 O O . ASP A 1 99 ? 10.695 -8.688 4.434 1 77.81 99 ASP A O 1
ATOM 790 N N . THR A 1 100 ? 12.273 -8.938 2.963 1 69.19 100 THR A N 1
ATOM 791 C CA . THR A 1 100 ? 13.352 -8.594 3.885 1 69.19 100 THR A CA 1
ATOM 792 C C . THR A 1 100 ? 13.164 -7.18 4.434 1 69.19 100 THR A C 1
ATOM 794 O O . THR A 1 100 ? 13.586 -6.883 5.551 1 69.19 100 THR A O 1
ATOM 797 N N . PHE A 1 101 ? 12.539 -6.375 3.719 1 76 101 PHE A N 1
ATOM 798 C CA . PHE A 1 101 ? 12.305 -5.035 4.242 1 76 101 PHE A CA 1
ATOM 799 C C . PHE A 1 101 ? 10.859 -4.863 4.668 1 76 101 PHE A C 1
ATOM 801 O O . PHE A 1 101 ? 10.008 -4.469 3.865 1 76 101 PHE A O 1
ATOM 808 N N . ASN A 1 102 ? 10.719 -5.188 5.906 1 82.06 102 ASN A N 1
ATOM 809 C CA . ASN A 1 102 ? 9.398 -5.094 6.527 1 82.06 102 ASN A CA 1
ATOM 810 C C . ASN A 1 102 ? 9.375 -4.039 7.625 1 82.06 102 ASN A C 1
ATOM 812 O O . ASN A 1 102 ? 10.164 -4.094 8.57 1 82.06 102 ASN A O 1
ATOM 816 N N . ASN A 1 103 ? 8.508 -3.113 7.402 1 87 103 ASN A N 1
ATOM 817 C CA . ASN A 1 103 ? 8.289 -2.1 8.43 1 87 103 ASN A CA 1
ATOM 818 C C . ASN A 1 103 ? 9.539 -1.251 8.648 1 87 103 ASN A C 1
ATOM 820 O O . ASN A 1 103 ? 9.984 -1.079 9.789 1 87 103 ASN A O 1
ATOM 824 N N . LYS A 1 104 ? 10.062 -0.768 7.617 1 91.88 104 LYS A N 1
ATOM 825 C CA . LYS A 1 104 ? 11.273 0.043 7.668 1 91.88 104 LYS A CA 1
ATOM 826 C C . LYS A 1 104 ? 11.062 1.388 6.98 1 91.88 104 LYS A C 1
ATOM 828 O O . LYS A 1 104 ? 10.297 1.487 6.02 1 91.88 104 LYS A O 1
ATOM 833 N N . PRO A 1 105 ? 11.781 2.355 7.461 1 93.81 105 PRO A N 1
ATOM 834 C CA . PRO A 1 105 ? 11.688 3.654 6.789 1 93.81 105 PRO A CA 1
ATOM 835 C C . PRO A 1 105 ? 12.422 3.684 5.457 1 93.81 105 PRO A C 1
ATOM 837 O O . PRO A 1 105 ? 13.492 3.082 5.324 1 93.81 105 PRO A O 1
ATOM 840 N N . ILE A 1 106 ? 11.828 4.254 4.531 1 94.88 106 ILE A N 1
ATOM 841 C CA . ILE A 1 106 ? 12.531 4.574 3.291 1 94.88 106 ILE A CA 1
ATOM 842 C C . ILE A 1 106 ? 13.133 5.973 3.385 1 94.88 106 ILE A C 1
ATOM 844 O O . ILE A 1 106 ? 12.414 6.945 3.654 1 94.88 106 ILE A O 1
ATOM 848 N N . TYR A 1 107 ? 14.453 6.125 3.059 1 96.94 107 TYR A N 1
ATOM 849 C CA . TYR A 1 107 ? 15.148 7.387 3.27 1 96.94 107 TYR A CA 1
ATOM 850 C C . TYR A 1 107 ? 15.328 8.133 1.954 1 96.94 107 TYR A C 1
ATOM 852 O O . TYR A 1 107 ? 15.469 9.359 1.943 1 96.94 107 TYR A O 1
ATOM 860 N N . TYR A 1 108 ? 15.414 7.391 0.902 1 97.12 108 TYR A N 1
ATOM 861 C CA . TYR A 1 108 ? 15.602 7.98 -0.419 1 97.12 108 TYR A CA 1
ATOM 862 C C . TYR A 1 108 ? 14.711 7.297 -1.451 1 97.12 108 TYR A C 1
ATOM 864 O O . TYR A 1 108 ? 14.461 6.094 -1.363 1 97.12 108 TYR A O 1
ATOM 872 N N . ILE A 1 109 ? 14.273 8.031 -2.408 1 96.75 109 ILE A N 1
ATOM 873 C CA . ILE A 1 109 ? 13.641 7.477 -3.604 1 96.75 109 ILE A CA 1
ATOM 874 C C . ILE A 1 109 ? 14.211 8.156 -4.848 1 96.75 109 ILE A C 1
ATOM 876 O O . ILE A 1 109 ? 14.758 9.258 -4.766 1 96.75 109 ILE A O 1
ATOM 880 N N . ARG A 1 110 ? 14.164 7.438 -5.914 1 96.94 110 ARG A N 1
ATOM 881 C CA . ARG A 1 110 ? 14.328 8.031 -7.234 1 96.94 110 ARG A CA 1
ATOM 882 C C . ARG A 1 110 ? 12.977 8.375 -7.855 1 96.94 110 ARG A C 1
ATOM 884 O O . ARG A 1 110 ? 12.078 7.539 -7.898 1 96.94 110 ARG A O 1
ATOM 891 N N . ASP A 1 111 ? 12.898 9.664 -8.234 1 94.75 111 ASP A N 1
ATOM 892 C CA . ASP A 1 111 ? 11.602 10.047 -8.781 1 94.75 111 ASP A CA 1
ATOM 893 C C . ASP A 1 111 ? 11.508 9.719 -10.273 1 94.75 111 ASP A C 1
ATOM 895 O O . ASP A 1 111 ? 12.43 9.117 -10.836 1 94.75 111 ASP A O 1
ATOM 899 N N . GLU A 1 112 ? 10.383 10.016 -10.891 1 93.06 112 GLU A N 1
ATOM 900 C CA . GLU A 1 112 ? 10.125 9.641 -12.281 1 93.06 112 GLU A CA 1
ATOM 901 C C . GLU A 1 112 ? 11.102 10.336 -13.227 1 93.06 112 GLU A C 1
ATOM 903 O O . GLU A 1 112 ? 11.281 9.898 -14.367 1 93.06 112 GLU A O 1
ATOM 908 N N . ASN A 1 113 ? 11.75 11.414 -12.797 1 94.19 113 ASN A N 1
ATOM 909 C CA . ASN A 1 11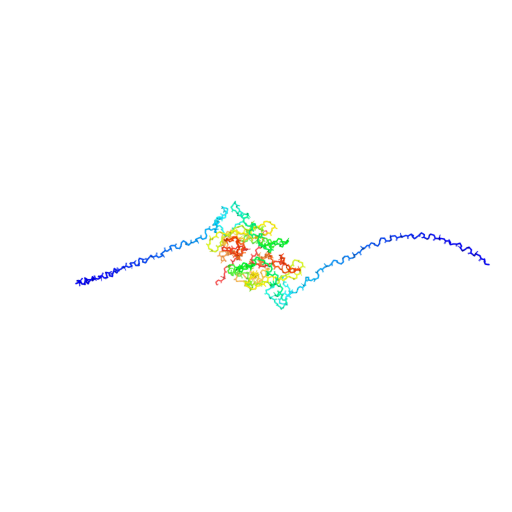3 ? 12.75 12.117 -13.586 1 94.19 113 ASN A CA 1
ATOM 910 C C . ASN A 1 113 ? 14.164 11.648 -13.25 1 94.19 113 ASN A C 1
ATOM 912 O O . ASN A 1 113 ? 15.141 12.328 -13.578 1 94.19 113 ASN A O 1
ATOM 916 N N . ASN A 1 114 ? 14.312 10.609 -12.5 1 95.06 114 ASN A N 1
ATOM 917 C CA . ASN A 1 114 ? 15.578 9.977 -12.125 1 95.06 114 ASN A CA 1
ATOM 918 C C . ASN A 1 114 ? 16.359 10.836 -11.125 1 95.06 114 ASN A C 1
ATOM 920 O O . ASN A 1 114 ? 17.578 10.695 -11.008 1 95.06 114 ASN A O 1
ATOM 924 N N . LYS A 1 115 ? 15.68 11.672 -10.484 1 95.56 115 LYS A N 1
ATOM 925 C CA . LYS A 1 115 ? 16.297 12.484 -9.438 1 95.56 115 LYS A CA 1
ATOM 926 C C . LYS A 1 115 ? 16.156 11.82 -8.07 1 95.56 115 LYS A C 1
ATOM 928 O O . LYS A 1 115 ? 15.086 11.328 -7.723 1 95.56 115 LYS A O 1
ATOM 933 N N . VAL A 1 116 ? 17.25 11.828 -7.398 1 96.81 116 VAL A N 1
ATOM 934 C CA . VAL A 1 116 ? 17.203 11.289 -6.043 1 96.81 116 VAL A CA 1
ATOM 935 C C . VAL A 1 116 ? 16.578 12.312 -5.102 1 96.81 116 VAL A C 1
ATOM 937 O O . VAL A 1 116 ? 16.969 13.477 -5.082 1 96.81 116 VAL A O 1
ATOM 940 N N . ARG A 1 117 ? 15.609 11.859 -4.355 1 95.94 117 ARG A N 1
ATOM 941 C CA . ARG A 1 117 ? 14.883 12.695 -3.406 1 95.94 117 ARG A CA 1
ATOM 942 C C . ARG A 1 117 ? 15.07 12.195 -1.979 1 95.94 117 ARG A C 1
ATOM 944 O O . ARG A 1 117 ? 15.047 10.984 -1.732 1 95.94 117 ARG A O 1
ATOM 951 N N . VAL A 1 118 ? 15.18 13.109 -1.065 1 96.62 118 VAL A N 1
ATOM 952 C CA . VAL A 1 118 ? 15.281 12.781 0.353 1 96.62 118 VAL A CA 1
ATOM 953 C C . VAL A 1 118 ? 13.883 12.656 0.956 1 96.62 118 VAL A C 1
ATOM 955 O O . VAL A 1 118 ? 13.109 13.617 0.939 1 96.62 118 VAL A O 1
ATOM 958 N N . VAL A 1 119 ? 13.602 11.477 1.489 1 94.69 119 VAL A N 1
ATOM 959 C CA . VAL A 1 119 ? 12.312 11.234 2.123 1 94.69 119 VAL A CA 1
ATOM 960 C C . VAL A 1 119 ? 12.344 11.742 3.564 1 94.69 119 VAL A C 1
ATOM 962 O O . VAL A 1 119 ? 13.297 11.477 4.301 1 94.69 119 VAL A O 1
ATOM 965 N N . MET A 1 120 ? 11.266 12.445 3.934 1 91.19 120 MET A N 1
ATOM 966 C CA . MET A 1 120 ? 11.211 13.023 5.273 1 91.19 120 MET A CA 1
ATOM 967 C C . MET A 1 120 ? 11.094 11.93 6.332 1 91.19 120 MET A C 1
ATOM 969 O O . MET A 1 120 ? 10.148 11.141 6.316 1 91.19 120 MET A O 1
ATOM 973 N N . GLN A 1 121 ? 12.156 11.883 7.207 1 91.31 121 GLN A N 1
ATOM 974 C CA . GLN A 1 121 ?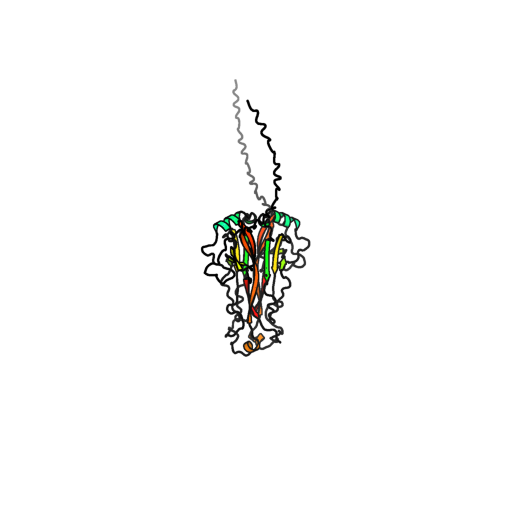 12.188 10.938 8.32 1 91.31 121 GLN A CA 1
ATOM 975 C C . GLN A 1 121 ? 12.68 11.609 9.602 1 91.31 121 GLN A C 1
ATOM 977 O O . GLN A 1 121 ? 13.789 12.148 9.633 1 91.31 121 GLN A O 1
ATOM 982 N N . VAL A 1 122 ? 11.844 11.539 10.578 1 87.25 122 VAL A N 1
ATOM 983 C CA . VAL A 1 122 ? 12.266 11.859 11.938 1 87.25 122 VAL A CA 1
ATOM 984 C C . VAL A 1 122 ? 11.773 10.789 12.906 1 87.25 122 VAL A C 1
ATOM 986 O O . VAL A 1 122 ? 10.578 10.727 13.211 1 87.25 122 VAL A O 1
ATOM 989 N N . PRO A 1 123 ? 12.664 9.992 13.383 1 83.5 123 PRO A N 1
ATOM 990 C CA . PRO A 1 123 ? 12.258 8.875 14.234 1 83.5 123 PRO A CA 1
ATOM 991 C C . PRO A 1 123 ? 11.312 9.305 15.359 1 83.5 123 PRO A C 1
ATOM 993 O O . PRO A 1 123 ? 11.539 10.336 15.992 1 83.5 123 PRO A O 1
ATOM 996 N N . GLU A 1 124 ? 10.234 8.531 15.5 1 77.69 124 GLU A N 1
ATOM 997 C CA . GLU A 1 124 ? 9.258 8.656 16.578 1 77.69 124 GLU A CA 1
ATOM 998 C C . GLU A 1 124 ? 8.406 9.914 16.406 1 77.69 124 GLU A C 1
ATOM 1000 O O . GLU A 1 124 ? 7.516 10.18 17.219 1 77.69 124 GLU A O 1
ATOM 1005 N N . ILE A 1 125 ? 8.648 10.734 15.43 1 79.88 125 ILE A N 1
ATOM 1006 C CA . ILE A 1 125 ? 7.883 11.953 15.195 1 79.88 125 ILE A CA 1
ATOM 1007 C C . ILE A 1 125 ? 7.152 11.852 13.859 1 79.88 125 ILE A C 1
ATOM 1009 O O . ILE A 1 125 ? 5.918 11.906 13.812 1 79.88 125 ILE A O 1
ATOM 1013 N N . PHE A 1 126 ? 7.883 11.727 12.859 1 85.12 126 PHE A N 1
ATOM 1014 C CA . PHE A 1 126 ? 7.344 11.594 11.516 1 85.12 126 PHE A CA 1
ATOM 1015 C C . PHE A 1 126 ? 8.094 10.516 10.734 1 85.12 126 PHE A C 1
ATOM 1017 O O . PHE A 1 126 ? 9.25 10.711 10.359 1 85.12 126 PHE A O 1
ATOM 1024 N N . GLU A 1 127 ? 7.441 9.398 10.523 1 86.75 127 GLU A N 1
ATOM 1025 C CA . GLU A 1 127 ? 8.086 8.273 9.852 1 86.75 127 GLU A CA 1
ATOM 1026 C C . GLU A 1 127 ? 7.246 7.781 8.68 1 86.75 127 GLU A C 1
ATOM 1028 O O . GLU A 1 127 ? 6.02 7.719 8.766 1 86.75 127 GLU A O 1
ATOM 1033 N N . GLN A 1 128 ? 7.883 7.586 7.602 1 89.12 128 GLN A N 1
ATOM 1034 C CA . GLN A 1 128 ? 7.301 6.91 6.445 1 89.12 128 GLN A CA 1
ATOM 1035 C C . GLN A 1 128 ? 7.84 5.488 6.309 1 89.12 128 GLN A C 1
ATOM 1037 O O . GLN A 1 128 ? 8.898 5.277 5.715 1 89.12 128 GLN A O 1
ATOM 1042 N N . ILE A 1 129 ? 7.059 4.562 6.848 1 89.81 129 ILE A N 1
ATOM 1043 C CA . ILE A 1 129 ? 7.441 3.164 7.027 1 89.81 129 ILE A CA 1
ATOM 1044 C C . ILE A 1 129 ? 6.75 2.301 5.977 1 89.81 129 ILE A C 1
ATOM 1046 O O . ILE A 1 129 ? 5.543 2.436 5.746 1 89.81 129 ILE A O 1
ATOM 1050 N N . TYR A 1 130 ? 7.602 1.474 5.387 1 89.38 130 TYR A N 1
ATOM 1051 C CA . TYR A 1 130 ? 7.078 0.661 4.297 1 89.38 130 TYR A CA 1
ATOM 1052 C C . TYR A 1 130 ? 7.547 -0.784 4.418 1 89.38 130 TYR A C 1
ATOM 1054 O O . TYR A 1 130 ? 8.594 -1.055 5.008 1 89.38 130 TYR A O 1
ATOM 1062 N N . SER A 1 131 ? 6.723 -1.615 3.867 1 88.56 131 SER A N 1
ATOM 1063 C CA . SER A 1 131 ? 7.09 -3.002 3.604 1 88.56 131 SER A CA 1
ATOM 1064 C C . SER A 1 131 ? 7.078 -3.305 2.109 1 88.56 131 SER A C 1
ATOM 1066 O O . SER A 1 131 ? 6.211 -2.82 1.38 1 88.56 131 SER A O 1
ATOM 1068 N N . VAL A 1 132 ? 8.039 -4.031 1.762 1 89.88 132 VAL A N 1
ATOM 1069 C CA . VAL A 1 132 ? 8.125 -4.414 0.356 1 89.88 132 VAL A CA 1
ATOM 1070 C C . VAL A 1 132 ? 8.141 -5.934 0.232 1 89.88 132 VAL A C 1
ATOM 1072 O O . VAL A 1 132 ? 8.633 -6.633 1.121 1 89.88 132 VAL A O 1
ATOM 1075 N N . ARG A 1 133 ? 7.598 -6.371 -0.838 1 87.81 133 ARG A N 1
ATOM 1076 C CA . ARG A 1 133 ? 7.562 -7.797 -1.156 1 87.81 133 ARG A CA 1
ATOM 1077 C C . ARG A 1 133 ? 7.758 -8.023 -2.65 1 87.81 133 ARG A C 1
ATOM 1079 O O . ARG A 1 133 ? 7.012 -7.484 -3.469 1 87.81 133 ARG A O 1
ATOM 1086 N N . TRP A 1 134 ? 8.742 -8.797 -2.977 1 88.81 134 TRP A N 1
ATOM 1087 C CA . TRP A 1 134 ? 8.984 -9.102 -4.379 1 88.81 134 TRP A CA 1
ATOM 1088 C C . TRP A 1 134 ? 9.242 -10.594 -4.57 1 88.81 134 TRP A C 1
ATOM 1090 O O . TRP A 1 134 ? 9.43 -11.328 -3.6 1 88.81 134 TRP A O 1
ATOM 1100 N N . CYS A 1 135 ? 9.211 -11.008 -5.766 1 89.38 135 CYS A N 1
ATOM 1101 C CA . CYS A 1 135 ? 9.461 -12.414 -6.059 1 89.38 135 CYS A CA 1
ATOM 1102 C C . CYS A 1 135 ? 10.945 -12.742 -5.949 1 89.38 135 CYS A C 1
ATOM 1104 O O . CYS A 1 135 ? 11.789 -12.016 -6.484 1 89.38 135 CYS A O 1
ATOM 1106 N N . LYS A 1 136 ? 11.219 -13.766 -5.289 1 89.44 136 LYS A N 1
ATOM 1107 C CA . LYS A 1 136 ? 12.609 -14.211 -5.215 1 89.44 136 LYS A CA 1
ATOM 1108 C C . LYS A 1 136 ? 13.172 -14.492 -6.602 1 89.44 136 LYS A C 1
ATOM 1110 O O . LYS A 1 136 ? 14.336 -14.195 -6.879 1 89.44 136 LYS A O 1
ATOM 1115 N N . ARG A 1 137 ? 12.312 -15.094 -7.465 1 89.56 137 ARG A N 1
ATOM 1116 C CA . ARG A 1 137 ? 12.68 -15.414 -8.836 1 89.56 137 ARG A CA 1
ATOM 1117 C C . ARG A 1 137 ? 11.57 -15 -9.812 1 89.56 137 ARG A C 1
ATOM 1119 O O . ARG A 1 137 ? 10.75 -15.828 -10.203 1 89.56 137 ARG A O 1
ATOM 1126 N N . PRO A 1 138 ? 11.609 -13.695 -10.234 1 90.88 138 PRO A N 1
ATOM 1127 C CA . PRO A 1 138 ? 10.578 -13.234 -11.164 1 90.88 138 PRO A CA 1
ATOM 1128 C C . PRO A 1 138 ? 10.742 -13.828 -12.562 1 90.88 138 PRO A C 1
ATOM 1130 O O . PRO A 1 138 ? 11.867 -14.117 -12.984 1 90.88 138 PRO A O 1
ATOM 1133 N N . GLY A 1 139 ? 9.625 -13.969 -13.219 1 89.44 139 GLY A N 1
ATOM 1134 C CA . GLY A 1 139 ? 9.633 -14.469 -14.586 1 89.44 139 GLY A CA 1
ATOM 1135 C C . GLY A 1 139 ? 9.164 -15.906 -14.695 1 89.44 139 GLY A C 1
ATOM 1136 O O . GLY A 1 139 ? 8.508 -16.422 -13.789 1 89.44 139 GLY A O 1
ATOM 1137 N N . LEU A 1 140 ? 9.484 -16.5 -15.867 1 89.62 140 LEU A N 1
ATOM 1138 C CA . LEU A 1 140 ? 9.055 -17.875 -16.141 1 89.62 140 LEU A CA 1
ATOM 1139 C C . LEU A 1 140 ? 9.695 -18.844 -15.148 1 89.62 140 LEU A C 1
ATOM 1141 O O . LEU A 1 140 ? 10.883 -18.75 -14.852 1 89.62 140 LEU A O 1
ATOM 1145 N N . ILE A 1 141 ? 8.82 -19.734 -14.68 1 87.81 141 ILE A N 1
ATOM 1146 C CA . ILE A 1 141 ? 9.352 -20.781 -13.812 1 87.81 141 ILE A CA 1
ATOM 1147 C C . ILE A 1 141 ? 10.109 -21.812 -14.641 1 87.81 141 ILE A C 1
ATOM 1149 O O . ILE A 1 141 ? 9.508 -22.531 -15.445 1 87.81 141 ILE A O 1
ATOM 1153 N N . THR A 1 142 ? 11.375 -21.891 -14.508 1 87 142 THR A N 1
ATOM 1154 C CA . THR A 1 142 ? 12.227 -22.797 -15.266 1 87 142 THR A CA 1
ATOM 1155 C C . THR A 1 142 ? 13.047 -23.688 -14.336 1 87 142 THR A C 1
ATOM 1157 O O . THR A 1 142 ? 14.133 -24.141 -14.703 1 87 142 THR A O 1
ATOM 1160 N N . TYR A 1 143 ? 12.672 -23.812 -13.117 1 84.94 143 TYR A N 1
ATOM 1161 C CA . TYR A 1 143 ? 13.352 -24.594 -12.086 1 84.94 143 TYR A CA 1
ATOM 1162 C C . TYR A 1 143 ? 12.375 -25.516 -11.367 1 84.94 143 TYR A C 1
ATOM 1164 O O . TYR A 1 143 ? 11.156 -25.422 -11.555 1 84.94 143 TYR A O 1
ATOM 1172 N N . ASN A 1 144 ? 13.023 -26.469 -10.672 1 86.56 144 ASN A N 1
ATOM 1173 C CA . ASN A 1 144 ? 12.18 -27.328 -9.859 1 86.56 144 ASN A CA 1
ATOM 1174 C C . ASN A 1 144 ? 11.547 -26.562 -8.703 1 86.56 144 ASN A C 1
ATOM 1176 O O . ASN A 1 144 ? 12.227 -25.797 -8.008 1 86.56 144 ASN A O 1
ATOM 1180 N N . THR A 1 145 ? 10.281 -26.688 -8.594 1 82.62 145 THR A N 1
ATOM 1181 C CA . THR A 1 145 ? 9.57 -26.141 -7.441 1 82.62 145 THR A CA 1
ATOM 1182 C C . THR A 1 145 ? 9.023 -27.266 -6.562 1 82.62 145 THR A C 1
ATOM 1184 O O . THR A 1 145 ? 9.117 -28.453 -6.922 1 82.62 145 THR A O 1
ATOM 1187 N N . PRO A 1 146 ? 8.57 -26.938 -5.449 1 78.25 146 PRO A N 1
ATOM 1188 C CA . PRO A 1 146 ? 8.039 -27.969 -4.562 1 78.25 146 PRO A CA 1
ATOM 1189 C C . PRO A 1 146 ? 6.926 -28.797 -5.215 1 78.25 146 PRO A C 1
ATOM 1191 O O . PRO A 1 146 ? 6.781 -29.984 -4.926 1 78.25 146 PRO A O 1
ATOM 1194 N N . ASN A 1 147 ? 6.234 -28.203 -6.168 1 77.56 147 ASN A N 1
ATOM 1195 C CA . ASN A 1 147 ? 5.102 -28.922 -6.734 1 77.56 147 ASN A CA 1
ATOM 1196 C C . ASN A 1 147 ? 5.348 -29.297 -8.188 1 77.56 147 ASN A C 1
ATOM 1198 O O . ASN A 1 147 ? 4.637 -30.141 -8.75 1 77.56 147 ASN A O 1
ATOM 1202 N N . PHE A 1 148 ? 6.344 -28.641 -8.742 1 79.44 148 PHE A N 1
ATOM 1203 C CA . PHE A 1 148 ? 6.547 -28.875 -10.164 1 79.44 148 PHE A CA 1
ATOM 1204 C C . PHE A 1 148 ? 8.023 -29.094 -10.469 1 79.44 148 PHE A C 1
ATOM 1206 O O . PHE A 1 148 ? 8.883 -28.344 -9.984 1 79.44 148 PHE A O 1
ATOM 1213 N N . LEU A 1 149 ? 8.109 -30.094 -11.281 1 82 149 LEU A N 1
ATOM 1214 C CA . LEU A 1 149 ? 9.453 -30.328 -11.789 1 82 149 LEU A CA 1
ATOM 1215 C C . LEU A 1 149 ? 9.688 -29.547 -13.078 1 82 149 LEU A C 1
ATOM 1217 O O . LEU A 1 149 ? 8.789 -29.453 -13.922 1 82 149 LEU A O 1
ATOM 1221 N N . ASN A 1 150 ? 10.758 -28.75 -13.266 1 80.19 150 ASN A N 1
ATOM 1222 C CA . ASN A 1 150 ? 11.078 -27.938 -14.43 1 80.19 150 ASN A CA 1
ATOM 1223 C C . ASN A 1 150 ? 10.758 -28.656 -15.727 1 80.19 150 ASN A C 1
ATOM 1225 O O . ASN A 1 150 ? 10.211 -28.062 -16.656 1 80.19 150 ASN A O 1
ATOM 1229 N N . GLY A 1 151 ? 10.836 -29.984 -15.781 1 78.5 151 GLY A N 1
ATOM 1230 C CA . GLY A 1 151 ? 10.609 -30.781 -16.984 1 78.5 151 GLY A CA 1
ATOM 1231 C C . GLY A 1 151 ? 9.234 -31.422 -17.016 1 78.5 151 GLY A C 1
ATOM 1232 O O . GLY A 1 151 ? 8.922 -32.188 -17.938 1 78.5 151 GLY A O 1
ATOM 1233 N N . SER A 1 152 ? 8.555 -30.938 -16.109 1 80.62 152 SER A N 1
ATOM 1234 C CA . SER A 1 152 ? 7.23 -31.547 -16.094 1 80.62 152 SER A CA 1
ATOM 1235 C C . SER A 1 152 ? 6.379 -31.031 -17.25 1 80.62 152 SER A C 1
ATOM 1237 O O . SER A 1 152 ? 6.594 -29.922 -17.734 1 80.62 152 SER A O 1
ATOM 1239 N N . HIS A 1 153 ? 5.496 -31.906 -17.703 1 77.62 153 HIS A N 1
ATOM 1240 C CA . HIS A 1 153 ? 4.574 -31.531 -18.766 1 77.62 153 HIS A CA 1
ATOM 1241 C C . HIS A 1 153 ? 3.785 -30.281 -18.406 1 77.62 153 HIS A C 1
ATOM 1243 O O . HIS A 1 153 ? 3.516 -29.438 -19.266 1 77.62 153 HIS A O 1
ATOM 1249 N N . PHE A 1 154 ? 3.635 -30.109 -17.219 1 74.62 154 PHE A N 1
ATOM 1250 C CA . PHE A 1 154 ? 2.832 -28.984 -16.75 1 74.62 154 PHE A CA 1
ATOM 1251 C C . PHE A 1 154 ? 3.549 -27.672 -17 1 74.62 154 PHE A C 1
ATOM 1253 O O . PHE A 1 154 ? 2.988 -26.766 -17.625 1 74.62 154 PHE A O 1
ATOM 1260 N N . LEU A 1 155 ? 4.664 -27.547 -16.5 1 77.69 155 LEU A N 1
ATOM 1261 C CA . LEU A 1 155 ? 5.391 -26.281 -16.656 1 77.69 155 LEU A CA 1
ATOM 1262 C C . LEU A 1 155 ? 5.688 -26 -18.125 1 77.69 155 LEU A C 1
ATOM 1264 O O . LEU A 1 155 ? 5.668 -24.844 -18.547 1 77.69 155 LEU A O 1
ATOM 1268 N N . GLN A 1 156 ? 5.902 -27.094 -18.812 1 76.94 156 GLN A N 1
ATOM 1269 C CA . GLN A 1 156 ? 6.156 -26.922 -20.25 1 76.94 156 GLN A CA 1
ATOM 1270 C C . GLN A 1 156 ? 4.91 -26.438 -20.969 1 76.94 156 GLN A C 1
ATOM 1272 O O . GLN A 1 156 ? 5 -25.594 -21.859 1 76.94 156 GLN A O 1
ATOM 1277 N N . ALA A 1 157 ? 3.842 -26.906 -20.516 1 77.5 157 ALA A N 1
ATOM 1278 C CA . ALA A 1 157 ? 2.596 -26.609 -21.219 1 77.5 157 ALA A CA 1
ATOM 1279 C C . ALA A 1 157 ? 2.01 -25.281 -20.734 1 77.5 157 ALA A C 1
ATOM 1281 O O . ALA A 1 157 ? 1.498 -24.5 -21.547 1 77.5 157 ALA A O 1
ATOM 1282 N N . LYS A 1 158 ? 2.135 -25.047 -19.453 1 77.62 158 LYS A N 1
ATOM 1283 C CA . LYS A 1 158 ? 1.371 -23.922 -18.891 1 77.62 158 LYS A CA 1
ATOM 1284 C C . LYS A 1 158 ? 2.221 -22.656 -18.812 1 77.62 158 LYS A C 1
ATOM 1286 O O . LYS A 1 158 ? 1.688 -21.562 -18.688 1 77.62 158 LYS A O 1
ATOM 1291 N N . LYS A 1 159 ? 3.516 -22.734 -18.844 1 82.75 159 LYS A N 1
ATOM 1292 C CA . LYS A 1 159 ? 4.406 -21.578 -18.844 1 82.75 159 LYS A CA 1
ATOM 1293 C C . LYS A 1 159 ? 4.066 -20.625 -17.703 1 82.75 159 LYS A C 1
ATOM 1295 O O . LYS A 1 159 ? 3.873 -19.422 -17.938 1 82.75 159 LYS A O 1
ATOM 1300 N N . VAL A 1 160 ? 4.078 -21.078 -16.547 1 83.56 160 VAL A N 1
ATOM 1301 C CA . VAL A 1 160 ? 3.73 -20.312 -15.367 1 83.56 160 VAL A CA 1
ATOM 1302 C C . VAL A 1 160 ? 4.832 -19.297 -15.07 1 83.56 160 VAL A C 1
ATOM 1304 O O . VAL A 1 160 ? 6.02 -19.609 -15.148 1 83.56 160 VAL A O 1
ATOM 1307 N N . GLU A 1 161 ? 4.41 -18.094 -14.75 1 87.19 161 GLU A N 1
ATOM 1308 C CA . GLU A 1 161 ? 5.355 -17.031 -14.445 1 87.19 161 GLU A CA 1
ATOM 1309 C C . GLU A 1 161 ? 5.113 -16.469 -13.039 1 87.19 161 GLU A C 1
ATOM 1311 O O . GLU A 1 161 ? 3.973 -16.406 -12.578 1 87.19 161 GLU A O 1
ATOM 1316 N N . CYS A 1 162 ? 6.207 -16.094 -12.438 1 88 162 CYS A N 1
ATOM 1317 C CA . CYS A 1 162 ? 6.113 -15.305 -11.219 1 88 162 CYS A CA 1
ATOM 1318 C C . CYS A 1 162 ? 6.156 -13.812 -11.531 1 88 162 CYS A C 1
ATOM 1320 O O . CYS A 1 162 ? 7.121 -13.32 -12.117 1 88 162 CYS A O 1
ATOM 1322 N N . VAL A 1 163 ? 5.152 -13.164 -11.086 1 86.31 163 VAL A N 1
ATOM 1323 C CA . VAL A 1 163 ? 5.008 -11.766 -11.461 1 86.31 163 VAL A CA 1
ATOM 1324 C C . VAL A 1 163 ? 4.793 -10.914 -10.211 1 86.31 163 VAL A C 1
ATOM 1326 O O . VAL A 1 163 ? 4.105 -11.336 -9.273 1 86.31 163 VAL A O 1
ATOM 1329 N N . GLU A 1 164 ? 5.383 -9.688 -10.312 1 86.5 164 GLU A N 1
ATOM 1330 C CA . GLU A 1 164 ? 5.266 -8.766 -9.195 1 86.5 164 GLU A CA 1
ATOM 1331 C C . GLU A 1 164 ? 4.168 -7.73 -9.438 1 86.5 164 GLU A C 1
ATOM 1333 O O . GLU A 1 164 ? 3.971 -7.289 -10.57 1 86.5 164 GLU A O 1
ATOM 1338 N N . THR A 1 165 ? 3.496 -7.473 -8.406 1 84.94 165 THR A N 1
ATOM 1339 C CA . THR A 1 165 ? 2.609 -6.316 -8.414 1 84.94 165 THR A CA 1
ATOM 1340 C C . THR A 1 165 ? 3.287 -5.113 -7.766 1 84.94 165 THR A C 1
ATOM 1342 O O . THR A 1 165 ? 3.83 -5.219 -6.664 1 84.94 165 THR A O 1
ATOM 1345 N N . TYR A 1 166 ? 3.203 -4.02 -8.531 1 88.81 166 TYR A N 1
ATOM 1346 C CA . TYR A 1 166 ? 3.781 -2.779 -8.031 1 88.81 166 TYR A CA 1
ATOM 1347 C C . TYR A 1 166 ? 2.693 -1.757 -7.723 1 88.81 166 TYR A C 1
ATOM 1349 O O . TYR A 1 166 ? 1.702 -1.657 -8.445 1 88.81 166 TYR A O 1
ATOM 1357 N N . MET A 1 167 ? 2.98 -1.076 -6.664 1 87.75 167 MET A N 1
ATOM 1358 C CA . MET A 1 167 ? 2.1 0.043 -6.344 1 87.75 167 MET A CA 1
ATOM 1359 C C . MET A 1 167 ? 2.865 1.36 -6.355 1 87.75 167 MET A C 1
ATOM 1361 O O . MET A 1 167 ? 4.027 1.411 -5.949 1 87.75 167 MET A O 1
ATOM 1365 N N . ASP A 1 168 ? 2.133 2.334 -6.82 1 88.19 168 ASP A N 1
ATOM 1366 C CA . ASP A 1 168 ? 2.656 3.693 -6.715 1 88.19 168 ASP A CA 1
ATOM 1367 C C . ASP A 1 168 ? 2.346 4.301 -5.348 1 88.19 168 ASP A C 1
ATOM 1369 O O . ASP A 1 168 ? 1.184 4.359 -4.941 1 88.19 168 ASP A O 1
ATOM 1373 N N . PHE A 1 169 ? 3.453 4.676 -4.754 1 85.06 169 PHE A N 1
ATOM 1374 C CA . PHE A 1 169 ? 3.344 5.391 -3.488 1 85.06 169 PHE A CA 1
ATOM 1375 C C . PHE A 1 169 ? 3.879 6.812 -3.621 1 85.06 169 PHE A C 1
ATOM 1377 O O . PHE A 1 169 ? 4.871 7.047 -4.316 1 85.06 169 PHE A O 1
ATOM 1384 N N . GLU A 1 170 ? 3.205 7.68 -2.934 1 85.31 170 GLU A N 1
ATOM 1385 C CA . GLU A 1 170 ? 3.732 9.039 -2.85 1 85.31 170 GLU A CA 1
ATOM 1386 C C . GLU A 1 170 ? 4.434 9.273 -1.515 1 85.31 170 GLU A C 1
ATOM 1388 O O . GLU A 1 170 ? 3.895 8.938 -0.458 1 85.31 170 GLU A O 1
ATOM 1393 N N . PHE A 1 171 ? 5.555 9.875 -1.629 1 89.25 171 PHE A N 1
ATOM 1394 C CA . PHE A 1 171 ? 6.398 10.156 -0.475 1 89.25 171 PHE A CA 1
ATOM 1395 C C . PHE A 1 171 ? 6.504 11.656 -0.235 1 89.25 171 PHE A C 1
ATOM 1397 O O . PHE A 1 171 ? 6.609 12.438 -1.185 1 89.25 171 PHE A O 1
ATOM 1404 N N . LEU A 1 172 ? 6.453 12.016 1.06 1 87.94 172 LEU A N 1
ATOM 1405 C CA . LEU A 1 172 ? 6.832 13.375 1.413 1 87.94 172 LEU A CA 1
ATOM 1406 C C . LEU A 1 172 ? 8.344 13.547 1.393 1 87.94 172 LEU A C 1
ATOM 1408 O O . LEU A 1 172 ? 9.062 12.883 2.146 1 87.94 172 LEU A O 1
ATOM 1412 N N . VAL A 1 173 ? 8.773 14.469 0.543 1 91.31 173 VAL A N 1
ATOM 1413 C CA . VAL A 1 173 ? 10.219 14.609 0.358 1 91.31 173 VAL A CA 1
ATOM 1414 C C . VAL A 1 173 ? 10.633 16.062 0.596 1 91.31 173 VAL A C 1
ATOM 1416 O O . VAL A 1 173 ? 9.797 16.969 0.539 1 91.31 173 VAL A O 1
ATOM 1419 N N . LEU A 1 174 ? 11.914 16.172 0.823 1 91.19 174 LEU A N 1
ATOM 1420 C CA . LEU A 1 174 ? 12.516 17.5 0.922 1 91.19 174 LEU A CA 1
ATOM 1421 C C . LEU A 1 174 ? 12.602 18.156 -0.449 1 91.19 174 LEU A C 1
ATOM 1423 O O . LEU A 1 174 ? 13.055 17.547 -1.414 1 91.19 174 LEU A O 1
ATOM 1427 N N . ALA A 1 175 ? 12.102 19.375 -0.527 1 87.19 175 ALA A N 1
ATOM 1428 C CA . ALA A 1 175 ? 12.141 20.156 -1.762 1 87.19 175 ALA A CA 1
ATOM 1429 C C . ALA A 1 175 ? 12.984 21.422 -1.592 1 87.19 175 ALA A C 1
ATOM 1431 O O . ALA A 1 175 ? 13.328 21.797 -0.47 1 87.19 175 ALA A O 1
ATOM 1432 N N . PRO A 1 176 ? 13.391 22 -2.711 1 84.56 176 PRO A N 1
ATOM 1433 C CA . PRO A 1 176 ? 14.164 23.25 -2.619 1 84.56 176 PRO A CA 1
ATOM 1434 C C . PRO A 1 176 ? 13.461 24.312 -1.789 1 84.56 176 PRO A C 1
ATOM 1436 O O . PRO A 1 176 ? 12.227 24.422 -1.813 1 84.56 176 PRO A O 1
ATOM 1439 N N . GLY A 1 177 ? 14.273 25.109 -1.028 1 80 177 GLY A N 1
ATOM 1440 C CA . GLY A 1 177 ? 13.734 26.219 -0.251 1 80 177 GLY A CA 1
ATOM 1441 C C . GLY A 1 177 ? 13.109 25.781 1.06 1 80 177 GLY A C 1
ATOM 1442 O O . GLY A 1 177 ? 12.141 26.375 1.521 1 80 177 GLY A O 1
ATOM 1443 N N . ASP A 1 178 ? 13.625 24.609 1.572 1 80.88 178 ASP A N 1
ATOM 1444 C CA . ASP A 1 178 ? 13.133 24.078 2.84 1 80.88 178 ASP A CA 1
ATOM 1445 C C . ASP A 1 178 ? 11.641 23.781 2.771 1 80.88 178 ASP A C 1
ATOM 1447 O O . ASP A 1 178 ? 10.898 24.094 3.709 1 80.88 178 ASP A O 1
ATOM 1451 N N . LYS A 1 179 ? 11.242 23.422 1.667 1 83.12 179 LYS A N 1
ATOM 1452 C CA . LYS A 1 179 ? 9.859 23.016 1.439 1 83.12 179 LYS A CA 1
ATOM 1453 C C . LYS A 1 179 ? 9.75 21.5 1.322 1 83.12 179 LYS A C 1
ATOM 1455 O O . LYS A 1 179 ? 10.734 20.781 1.485 1 83.12 179 LYS A O 1
ATOM 1460 N N . VAL A 1 180 ? 8.531 21.094 1.245 1 84.44 180 VAL A N 1
ATOM 1461 C CA . VAL A 1 180 ? 8.266 19.672 1.064 1 84.44 180 VAL A CA 1
ATOM 1462 C C . VAL A 1 180 ? 7.371 19.469 -0.155 1 84.44 180 VAL A C 1
ATOM 1464 O O . VAL A 1 180 ? 6.664 20.375 -0.579 1 84.44 180 VAL A O 1
ATOM 1467 N N . GLU A 1 181 ? 7.461 18.344 -0.704 1 84.81 181 GLU A N 1
ATOM 1468 C CA . GLU A 1 181 ? 6.605 17.953 -1.822 1 84.81 181 GLU A CA 1
ATOM 1469 C C . GLU A 1 181 ? 6.297 16.469 -1.796 1 84.81 181 GLU A C 1
ATOM 1471 O O . GLU A 1 181 ? 7.02 15.688 -1.169 1 84.81 181 GLU A O 1
ATOM 1476 N N . MET A 1 182 ? 5.148 16.125 -2.373 1 86.25 182 MET A N 1
ATOM 1477 C CA . MET A 1 182 ? 4.793 14.719 -2.555 1 86.25 182 MET A CA 1
ATOM 1478 C C . MET A 1 182 ? 5.289 14.203 -3.9 1 86.25 182 MET A C 1
ATOM 1480 O O . MET A 1 182 ? 5.012 14.805 -4.941 1 86.25 182 MET A O 1
ATOM 1484 N N . VAL A 1 183 ? 6.004 13.062 -3.824 1 89.06 183 VAL A N 1
ATOM 1485 C CA . VAL A 1 183 ? 6.605 12.539 -5.047 1 89.06 183 VAL A CA 1
ATOM 1486 C C . VAL A 1 183 ? 6.473 11.023 -5.086 1 89.06 183 VAL A C 1
ATOM 1488 O O . VAL A 1 183 ? 6.625 10.352 -4.059 1 89.06 183 VAL A O 1
ATOM 1491 N N . LYS A 1 184 ? 6.32 10.516 -6.285 1 89.69 184 LYS A N 1
ATOM 1492 C CA . LYS A 1 184 ? 6.27 9.07 -6.469 1 89.69 184 LYS A CA 1
ATOM 1493 C C . LYS A 1 184 ? 7.664 8.492 -6.703 1 89.69 184 LYS A C 1
ATOM 1495 O O . LYS A 1 184 ? 8.5 9.125 -7.355 1 89.69 184 LYS A O 1
ATOM 1500 N N . ALA A 1 185 ? 7.762 7.293 -6.176 1 93.06 185 ALA A N 1
ATOM 1501 C CA . ALA A 1 185 ? 8.977 6.559 -6.531 1 93.06 185 ALA A CA 1
ATOM 1502 C C . ALA A 1 185 ? 8.875 5.992 -7.945 1 93.06 185 ALA A C 1
ATOM 1504 O O . ALA A 1 185 ? 7.855 5.41 -8.32 1 93.06 185 ALA A O 1
ATOM 1505 N N . LYS A 1 186 ? 9.938 6.125 -8.633 1 94.5 186 LYS A N 1
ATOM 1506 C CA . LYS A 1 186 ? 10 5.562 -9.984 1 94.5 186 LYS A CA 1
ATOM 1507 C C . LYS A 1 186 ? 9.789 4.051 -9.953 1 94.5 186 LYS A C 1
ATOM 1509 O O . LYS A 1 186 ? 10.367 3.352 -9.117 1 94.5 186 LYS A O 1
ATOM 1514 N N . GLY A 1 187 ? 8.906 3.578 -10.828 1 91.5 187 GLY A N 1
ATOM 1515 C CA . GLY A 1 187 ? 8.703 2.146 -10.984 1 91.5 187 GLY A CA 1
ATOM 1516 C C . GLY A 1 187 ? 7.801 1.556 -9.922 1 91.5 187 GLY A C 1
ATOM 1517 O O . GLY A 1 187 ? 7.406 0.391 -10.008 1 91.5 187 GLY A O 1
ATOM 1518 N N . GLY A 1 188 ? 7.547 2.301 -8.883 1 91.25 188 GLY A N 1
ATOM 1519 C CA . GLY A 1 188 ? 6.68 1.798 -7.832 1 91.25 188 GLY A CA 1
ATOM 1520 C C . GLY A 1 188 ? 7.406 0.924 -6.828 1 91.25 188 GLY A C 1
ATOM 1521 O O . GLY A 1 188 ? 8.625 0.777 -6.895 1 91.25 188 GLY A O 1
ATOM 1522 N N . ILE A 1 189 ? 6.605 0.541 -5.863 1 90.5 189 ILE A N 1
ATOM 1523 C CA . ILE A 1 189 ? 7.078 -0.353 -4.812 1 90.5 189 ILE A CA 1
ATOM 1524 C C . ILE A 1 189 ? 6.422 -1.724 -4.965 1 90.5 189 ILE A C 1
ATOM 1526 O O . ILE A 1 189 ? 5.203 -1.822 -5.109 1 90.5 189 ILE A O 1
ATOM 1530 N N . PRO A 1 190 ? 7.203 -2.803 -5.02 1 89.88 190 PRO A N 1
ATOM 1531 C CA . PRO A 1 190 ? 6.594 -4.129 -5.129 1 89.88 190 PRO A CA 1
ATOM 1532 C C . PRO A 1 190 ? 5.863 -4.551 -3.857 1 89.88 190 PRO A C 1
ATOM 1534 O O . PRO A 1 190 ? 6.395 -4.395 -2.754 1 89.88 190 PRO A O 1
ATOM 1537 N N . VAL A 1 191 ? 4.727 -5.141 -4.066 1 87.94 191 VAL A N 1
ATOM 1538 C CA . VAL A 1 191 ? 3.93 -5.434 -2.879 1 87.94 191 VAL A CA 1
ATOM 1539 C C . VAL A 1 191 ? 3.459 -6.883 -2.918 1 87.94 191 VAL A C 1
ATOM 1541 O O . VAL A 1 191 ? 2.951 -7.406 -1.923 1 87.94 191 VAL A O 1
ATOM 1544 N N . CYS A 1 192 ? 3.646 -7.527 -4.008 1 86.19 192 CYS A N 1
ATOM 1545 C CA . CYS A 1 192 ? 3.17 -8.898 -4.113 1 86.19 192 CYS A CA 1
ATOM 1546 C C . CYS A 1 192 ? 3.936 -9.664 -5.191 1 86.19 192 CYS A C 1
ATOM 1548 O O . CYS A 1 192 ? 4.438 -9.062 -6.145 1 86.19 192 CYS A O 1
ATOM 1550 N N . CYS A 1 193 ? 3.98 -10.961 -4.949 1 85 193 CYS A N 1
ATOM 1551 C CA . CYS A 1 193 ? 4.441 -11.922 -5.941 1 85 193 CYS A CA 1
ATOM 1552 C C . CYS A 1 193 ? 3.373 -12.977 -6.215 1 85 193 CYS A C 1
ATOM 1554 O O . CYS A 1 193 ? 2.854 -13.594 -5.281 1 85 193 CYS A O 1
ATOM 1556 N N . ASN A 1 194 ? 3.082 -13.164 -7.473 1 81.69 194 ASN A N 1
ATOM 1557 C CA . ASN A 1 194 ? 2.021 -14.117 -7.805 1 81.69 194 ASN A CA 1
ATOM 1558 C C . ASN A 1 194 ? 2.412 -15.008 -8.977 1 81.69 194 ASN A C 1
ATOM 1560 O O . ASN A 1 194 ? 3.277 -14.641 -9.781 1 81.69 194 ASN A O 1
ATOM 1564 N N . CYS A 1 195 ? 1.767 -16.141 -8.922 1 80.5 195 CYS A N 1
ATOM 1565 C CA . CYS A 1 195 ? 1.872 -17.016 -10.086 1 80.5 195 CYS A CA 1
ATOM 1566 C C . CYS A 1 195 ? 0.854 -16.641 -11.148 1 80.5 195 CYS A C 1
ATOM 1568 O O . CYS A 1 195 ? -0.333 -16.484 -10.859 1 80.5 195 CYS A O 1
ATOM 1570 N N . ARG A 1 196 ? 1.346 -16.453 -12.281 1 80.31 196 ARG A N 1
ATOM 1571 C CA . ARG A 1 196 ? 0.472 -16.141 -13.398 1 80.31 196 ARG A CA 1
ATOM 1572 C C . ARG A 1 196 ? 0.522 -17.234 -14.461 1 80.31 196 ARG A C 1
ATOM 1574 O O . ARG A 1 196 ? 1.604 -17.641 -14.883 1 80.31 196 ARG A O 1
ATOM 1581 N N . TYR A 1 197 ? -0.691 -17.641 -14.766 1 78.06 197 TYR A N 1
ATOM 1582 C CA . TYR A 1 197 ? -0.851 -18.578 -15.875 1 78.06 197 TYR A CA 1
ATOM 1583 C C . TYR A 1 197 ? -1.205 -17.844 -17.156 1 78.06 197 TYR A C 1
ATOM 1585 O O . TYR A 1 197 ? -1.939 -16.844 -17.141 1 78.06 197 TYR A O 1
ATOM 1593 N N . PRO A 1 198 ? -0.544 -18.281 -18.203 1 71.5 198 PRO A N 1
ATOM 1594 C CA . PRO A 1 198 ? -0.948 -17.656 -19.453 1 71.5 198 PRO A CA 1
ATOM 1595 C C . PRO A 1 198 ? -2.412 -17.922 -19.797 1 71.5 198 PRO A C 1
ATOM 1597 O O . PRO A 1 198 ? -2.973 -18.953 -19.406 1 71.5 198 PRO A O 1
ATOM 1600 N N . ASN A 1 199 ? -2.996 -16.859 -20.359 1 63.69 199 ASN A N 1
ATOM 1601 C CA . ASN A 1 199 ? -4.332 -17.078 -20.906 1 63.69 199 ASN A CA 1
ATOM 1602 C C . ASN A 1 199 ? -4.336 -18.203 -21.938 1 63.69 199 ASN A C 1
ATOM 1604 O O . ASN A 1 199 ? -3.426 -18.297 -22.766 1 63.69 199 ASN A O 1
ATOM 1608 N N . PRO A 1 200 ? -5.188 -19.266 -21.594 1 60.5 200 PRO A N 1
ATOM 1609 C CA . PRO A 1 200 ? -5.23 -20.328 -22.609 1 60.5 200 PRO A CA 1
ATOM 1610 C C . PRO A 1 200 ? -5.535 -19.812 -24 1 60.5 200 PRO A C 1
ATOM 1612 O O . PRO A 1 200 ? -6.27 -18.828 -24.156 1 60.5 200 PRO A O 1
ATOM 1615 N N . ASN A 1 201 ? -4.586 -19.688 -25.031 1 50.16 201 ASN A N 1
ATOM 1616 C CA . ASN A 1 201 ? -4.941 -19.438 -26.422 1 50.16 201 ASN A CA 1
ATOM 1617 C C . ASN A 1 201 ? -6.238 -20.141 -26.812 1 50.16 201 ASN A C 1
ATOM 1619 O O . ASN A 1 201 ? -6.449 -21.297 -26.438 1 50.16 201 ASN A O 1
ATOM 1623 N N . MET B 1 1 ? -24.781 39.5 104.5 1 31.88 1 MET B N 1
ATOM 1624 C CA . MET B 1 1 ? -24.641 39.656 103.062 1 31.88 1 MET B CA 1
ATOM 1625 C C . MET B 1 1 ? -24.359 38.312 102.375 1 31.88 1 MET B C 1
ATOM 1627 O O . MET B 1 1 ? -23.328 37.688 102.625 1 31.88 1 MET B O 1
ATOM 1631 N N . ASN B 1 2 ? -25.375 37.531 102.062 1 39.19 2 ASN B N 1
ATOM 1632 C CA . ASN B 1 2 ? -25.5 36.094 101.75 1 39.19 2 ASN B CA 1
ATOM 1633 C C . ASN B 1 2 ? -24.953 35.75 100.375 1 39.19 2 ASN B C 1
ATOM 1635 O O . ASN B 1 2 ? -25.453 36.281 99.375 1 39.19 2 ASN B O 1
ATOM 1639 N N . ARG B 1 3 ? -23.672 35.375 100.188 1 40.94 3 ARG B N 1
ATOM 1640 C CA . ARG B 1 3 ? -22.906 35.156 98.938 1 40.94 3 ARG B CA 1
ATOM 1641 C C . ARG B 1 3 ? -23.422 33.938 98.188 1 40.94 3 ARG B C 1
ATOM 1643 O O . ARG B 1 3 ? -23.422 32.812 98.75 1 40.94 3 ARG B O 1
ATOM 1650 N N . VAL B 1 4 ? -24.453 34.094 97.312 1 39.34 4 VAL B N 1
ATOM 1651 C CA . VAL B 1 4 ? -25.125 33 96.625 1 39.34 4 VAL B CA 1
ATOM 1652 C C . VAL B 1 4 ? -24.172 32.344 95.625 1 39.34 4 VAL B C 1
ATOM 1654 O O . VAL B 1 4 ? -23.609 33.031 94.75 1 39.34 4 VAL B O 1
ATOM 1657 N N . LEU B 1 5 ? -23.516 31.203 95.875 1 36.97 5 LEU B N 1
ATOM 1658 C CA . LEU B 1 5 ? -22.562 30.375 95.125 1 36.97 5 LEU B CA 1
ATOM 1659 C C . LEU B 1 5 ? -23.219 29.75 93.938 1 36.97 5 LEU B C 1
ATOM 1661 O O . LEU B 1 5 ? -24.141 28.953 94.062 1 36.97 5 LEU B O 1
ATOM 1665 N N . VAL B 1 6 ? -23.5 30.469 92.875 1 37.47 6 VAL B N 1
ATOM 1666 C CA . VAL B 1 6 ? -24.219 29.922 91.75 1 37.47 6 VAL B CA 1
ATOM 1667 C C . VAL B 1 6 ? -23.344 28.891 91.062 1 37.47 6 VAL B C 1
ATOM 1669 O O . VAL B 1 6 ? -22.234 29.188 90.625 1 37.47 6 VAL B O 1
ATOM 1672 N N . ASN B 1 7 ? -23.516 27.625 91.312 1 37.62 7 ASN B N 1
ATOM 1673 C CA . ASN B 1 7 ? -22.875 26.438 90.688 1 37.62 7 ASN B CA 1
ATOM 1674 C C . ASN B 1 7 ? -23.125 26.344 89.188 1 37.62 7 ASN B C 1
ATOM 1676 O O . ASN B 1 7 ? -24.266 26.172 88.75 1 37.62 7 ASN B O 1
ATOM 1680 N N . LEU B 1 8 ? -22.391 27 88.375 1 35.56 8 LEU B N 1
ATOM 1681 C CA . LEU B 1 8 ? -22.562 27.016 86.938 1 35.56 8 LEU B CA 1
ATOM 1682 C C . LEU B 1 8 ? -22.312 25.641 86.312 1 35.56 8 LEU B C 1
ATOM 1684 O O . LEU B 1 8 ? -21.203 25.109 86.438 1 35.56 8 LEU B O 1
ATOM 1688 N N . CYS B 1 9 ? -23.266 24.719 86.438 1 32.91 9 CYS B N 1
ATOM 1689 C CA . CYS B 1 9 ? -23.172 23.375 85.875 1 32.91 9 CYS B CA 1
ATOM 1690 C C . CYS B 1 9 ? -22.875 23.422 84.375 1 32.91 9 CYS B C 1
ATOM 1692 O O . CYS B 1 9 ? -23.672 23.922 83.562 1 32.91 9 CYS B O 1
ATOM 1694 N N . LEU B 1 10 ? -21.656 23.547 83.938 1 35.28 10 LEU B N 1
ATOM 1695 C CA . LEU B 1 10 ? -21.219 23.562 82.562 1 35.28 10 LEU B CA 1
ATOM 1696 C C . LEU B 1 10 ? -21.594 22.266 81.875 1 35.28 10 LEU B C 1
ATOM 1698 O O . LEU B 1 10 ? -21.078 21.188 82.188 1 35.28 10 LEU B O 1
ATOM 1702 N N . VAL B 1 11 ? -22.859 22.141 81.5 1 34.62 11 VAL B N 1
ATOM 1703 C CA . VAL B 1 11 ? -23.328 20.969 80.812 1 34.62 11 VAL B CA 1
ATOM 1704 C C . VAL B 1 11 ? -22.562 20.812 79.5 1 34.62 11 VAL B C 1
ATOM 1706 O O . VAL B 1 11 ? -22.547 21.719 78.625 1 34.62 11 VAL B O 1
ATOM 1709 N N . SER B 1 12 ? -21.453 20.062 79.438 1 36.31 12 SER B N 1
ATOM 1710 C CA . SER B 1 12 ? -20.672 19.734 78.25 1 36.31 12 SER B CA 1
ATOM 1711 C C . SER B 1 12 ? -21.516 19 77.25 1 36.31 12 SER B C 1
ATOM 1713 O O . SER B 1 12 ? -22 17.891 77.5 1 36.31 12 SER B O 1
ATOM 1715 N N . LEU B 1 13 ? -22.359 19.719 76.562 1 35.28 13 LEU B N 1
ATOM 1716 C CA . LEU B 1 13 ? -23.109 19.094 75.5 1 35.28 13 LEU B CA 1
ATOM 1717 C C . LEU B 1 13 ? -22.156 18.422 74.5 1 35.28 13 LEU B C 1
ATOM 1719 O O . LEU B 1 13 ? -21.328 19.094 73.875 1 35.28 13 LEU B O 1
ATOM 1723 N N . HIS B 1 14 ? -21.859 17.141 74.75 1 38.12 14 HIS B N 1
ATOM 1724 C CA . HIS B 1 14 ? -21.125 16.297 73.812 1 38.12 14 HIS B CA 1
ATOM 1725 C C . HIS B 1 14 ? -21.781 16.281 72.438 1 38.12 14 HIS B C 1
ATOM 1727 O O . HIS B 1 14 ? -22.891 15.758 72.312 1 38.12 14 HIS B O 1
ATOM 1733 N N . MET B 1 15 ? -21.703 17.328 71.688 1 31.34 15 MET B N 1
ATOM 1734 C CA . MET B 1 15 ? -22.172 17.281 70.312 1 31.34 15 MET B CA 1
ATOM 1735 C C . MET B 1 15 ? -21.547 16.125 69.5 1 31.34 15 MET B C 1
ATOM 1737 O O . MET B 1 15 ? -20.328 16.016 69.438 1 31.34 15 MET B O 1
ATOM 1741 N N . SER B 1 16 ? -22.125 14.961 69.688 1 34 16 SER B N 1
ATOM 1742 C CA . SER B 1 16 ? -21.797 13.828 68.812 1 34 16 SER B CA 1
ATOM 1743 C C . SER B 1 16 ? -21.828 14.219 67.375 1 34 16 SER B C 1
ATOM 1745 O O . SER B 1 16 ? -22.891 14.539 66.812 1 34 16 SER B O 1
ATOM 1747 N N . ALA B 1 17 ? -20.844 14.922 66.875 1 34.19 17 ALA B N 1
ATOM 1748 C CA . ALA B 1 17 ? -20.75 15.172 65.438 1 34.19 17 ALA B CA 1
ATOM 1749 C C . ALA B 1 17 ? -20.766 13.867 64.688 1 34.19 17 ALA B C 1
ATOM 1751 O O . ALA B 1 17 ? -19.875 13.039 64.812 1 34.19 17 ALA B O 1
ATOM 1752 N N . SER B 1 18 ? -21.969 13.266 64.625 1 33.5 18 SER B N 1
ATOM 1753 C CA . SER B 1 18 ? -22.078 12.172 63.688 1 33.5 18 SER B CA 1
ATOM 1754 C C . SER B 1 18 ? -21.5 12.562 62.312 1 33.5 18 SER B C 1
ATOM 1756 O O . SER B 1 18 ? -21.984 13.508 61.688 1 33.5 18 SER B O 1
ATOM 1758 N N . LEU B 1 19 ? -20.203 12.484 62.188 1 29.08 19 LEU B N 1
ATOM 1759 C CA . LEU B 1 19 ? -19.594 12.602 60.875 1 29.08 19 LEU B CA 1
ATOM 1760 C C . LEU B 1 19 ? -20.281 11.68 59.875 1 29.08 19 LEU B C 1
ATOM 1762 O O . LEU B 1 19 ? -20.156 10.453 59.969 1 29.08 19 LEU B O 1
ATOM 1766 N N . VAL B 1 20 ? -21.562 11.984 59.562 1 32.72 20 VAL B N 1
ATOM 1767 C CA . VAL B 1 20 ? -22.094 11.305 58.406 1 32.72 20 VAL B CA 1
ATOM 1768 C C . VAL B 1 20 ? -21.062 11.344 57.25 1 32.72 20 VAL B C 1
ATOM 1770 O O . VAL B 1 20 ? -20.688 12.414 56.781 1 32.72 20 VAL B O 1
ATOM 1773 N N . ARG B 1 21 ? -20.141 10.359 57.281 1 29.91 21 ARG B N 1
ATOM 1774 C CA . ARG B 1 21 ? -19.266 10.164 56.125 1 29.91 21 ARG B CA 1
ATOM 1775 C C . ARG B 1 21 ? -20.062 10.156 54.812 1 29.91 21 ARG B C 1
ATOM 1777 O O . ARG B 1 21 ? -20.938 9.305 54.625 1 29.91 21 ARG B O 1
ATOM 1784 N N . ALA B 1 22 ? -20.438 11.344 54.344 1 31.27 22 ALA B N 1
ATOM 1785 C CA . ALA B 1 22 ? -20.984 11.398 52.969 1 31.27 22 ALA B CA 1
ATOM 1786 C C . ALA B 1 22 ? -20.141 10.562 52 1 31.27 22 ALA B C 1
ATOM 1788 O O . ALA B 1 22 ? -18.906 10.672 52 1 31.27 22 ALA B O 1
ATOM 1789 N N . SER B 1 23 ? -20.562 9.289 51.812 1 31.61 23 SER B N 1
ATOM 1790 C CA . SER B 1 23 ? -19.953 8.453 50.781 1 31.61 23 SER B CA 1
ATOM 1791 C C . SER B 1 23 ? -19.797 9.211 49.469 1 31.61 23 SER B C 1
ATOM 1793 O O . SER B 1 23 ? -20.781 9.688 48.875 1 31.61 23 SER B O 1
ATOM 1795 N N . PRO B 1 24 ? -18.734 9.977 49.281 1 29.53 24 PRO B N 1
ATOM 1796 C CA . PRO B 1 24 ? -18.641 10.703 48 1 29.53 24 PRO B CA 1
ATOM 1797 C C . PRO B 1 24 ? -18.75 9.781 46.781 1 29.53 24 PRO B C 1
ATOM 1799 O O . PRO B 1 24 ? -17.734 9.234 46.312 1 29.53 24 PRO B O 1
ATOM 1802 N N . PHE B 1 25 ? -19.547 8.719 46.781 1 29.02 25 PHE B N 1
ATOM 1803 C CA . PHE B 1 25 ? -19.656 8.102 45.469 1 29.02 25 PHE B CA 1
ATOM 1804 C C . PHE B 1 25 ? -20.031 9.141 44.406 1 29.02 25 PHE B C 1
ATOM 1806 O O . PHE B 1 25 ? -21.188 9.562 44.312 1 29.02 25 PHE B O 1
ATOM 1813 N N . ILE B 1 26 ? -19.375 10.211 44.375 1 28.25 26 ILE B N 1
ATOM 1814 C CA . ILE B 1 26 ? -19.625 10.93 43.125 1 28.25 26 ILE B CA 1
ATOM 1815 C C . ILE B 1 26 ? -19.516 9.969 41.938 1 28.25 26 ILE B C 1
ATOM 1817 O O . ILE B 1 26 ? -18.469 9.359 41.719 1 28.25 26 ILE B O 1
ATOM 1821 N N . ASP B 1 27 ? -20.578 9.367 41.594 1 30.23 27 ASP B N 1
ATOM 1822 C CA . ASP B 1 27 ? -20.656 8.719 40.281 1 30.23 27 ASP B CA 1
ATOM 1823 C C . ASP B 1 27 ? -19.938 9.547 39.219 1 30.23 27 ASP B C 1
ATOM 1825 O O . ASP B 1 27 ? -20.328 10.68 38.938 1 30.23 27 ASP B O 1
ATOM 1829 N N . GLY B 1 28 ? -18.719 9.562 39.281 1 30.05 28 GLY B N 1
ATOM 1830 C CA . GLY B 1 28 ? -17.984 10.117 38.156 1 30.05 28 GLY B CA 1
ATOM 1831 C C . GLY B 1 28 ? -18.609 9.797 36.812 1 30.05 28 GLY B C 1
ATOM 1832 O O . GLY B 1 28 ? -18.703 8.633 36.438 1 30.05 28 GLY B O 1
ATOM 1833 N N . GLU B 1 29 ? -19.703 10.531 36.469 1 32.84 29 GLU B N 1
ATOM 1834 C CA . GLU B 1 29 ? -20.078 10.516 35.062 1 32.84 29 GLU B CA 1
ATOM 1835 C C . GLU B 1 29 ? -18.844 10.523 34.156 1 32.84 29 GLU B C 1
ATOM 1837 O O . GLU B 1 29 ? -18.047 11.453 34.219 1 32.84 29 GLU B O 1
ATOM 1842 N N . SER B 1 30 ? -18.344 9.438 34.062 1 32.56 30 SER B N 1
ATOM 1843 C CA . SER B 1 30 ? -17.422 9.383 32.938 1 32.56 30 SER B CA 1
ATOM 1844 C C . SER B 1 30 ? -17.891 10.266 31.797 1 32.56 30 SER B C 1
ATOM 1846 O O . SER B 1 30 ? -19 10.109 31.312 1 32.56 30 SER B O 1
ATOM 1848 N N . LEU B 1 31 ? -17.562 11.484 31.922 1 33.06 31 LEU B N 1
ATOM 1849 C CA . LEU B 1 31 ? -17.641 12.258 30.688 1 33.06 31 LEU B CA 1
ATOM 1850 C C . LEU B 1 31 ? -17.344 11.383 29.469 1 33.06 31 LEU B C 1
ATOM 1852 O O . LEU B 1 31 ? -16.188 11.031 29.219 1 33.06 31 LEU B O 1
ATOM 1856 N N . HIS B 1 32 ? -18.172 10.422 29.281 1 34.84 32 HIS B N 1
ATOM 1857 C CA . HIS B 1 32 ? -18.188 10.023 27.875 1 34.84 32 HIS B CA 1
ATOM 1858 C C . HIS B 1 32 ? -18 11.219 26.953 1 34.84 32 HIS B C 1
ATOM 1860 O O . HIS B 1 32 ? -18.828 12.133 26.938 1 34.84 32 HIS B O 1
ATOM 1866 N N . ASP B 1 33 ? -16.922 11.789 26.938 1 35 33 ASP B N 1
ATOM 1867 C CA . ASP B 1 33 ? -16.688 12.742 25.859 1 35 33 ASP B CA 1
ATOM 1868 C C . ASP B 1 33 ? -17.578 12.438 24.656 1 35 33 ASP B C 1
ATOM 1870 O O . ASP B 1 33 ? -17.359 11.453 23.953 1 35 33 ASP B O 1
ATOM 1874 N N . THR B 1 34 ? -18.844 12.5 24.703 1 40.28 34 THR B N 1
ATOM 1875 C CA . THR B 1 34 ? -19.984 12.469 23.797 1 40.28 34 THR B CA 1
ATOM 1876 C C . THR B 1 34 ? -19.609 13.023 22.422 1 40.28 34 THR B C 1
ATOM 1878 O O . THR B 1 34 ? -20.344 12.844 21.453 1 40.28 34 THR B O 1
ATOM 1881 N N . SER B 1 35 ? -18.703 13.938 22.422 1 41.56 35 SER B N 1
ATOM 1882 C CA . SER B 1 35 ? -18.625 14.578 21.125 1 41.56 35 SER B CA 1
ATOM 1883 C C . SER B 1 35 ? -17.984 13.656 20.094 1 41.56 35 SER B C 1
ATOM 1885 O O . SER B 1 35 ? -17.625 14.094 19 1 41.56 35 SER B O 1
ATOM 1887 N N . THR B 1 36 ? -17.266 12.68 20.484 1 48.5 36 THR B N 1
ATOM 1888 C CA . THR B 1 36 ? -16.859 11.852 19.359 1 48.5 36 THR B CA 1
ATOM 1889 C C . THR B 1 36 ? -18.078 11.367 18.578 1 48.5 36 THR B C 1
ATOM 1891 O O . THR B 1 36 ? -18.812 10.492 19.031 1 48.5 36 THR B O 1
ATOM 1894 N N . SER B 1 37 ? -18.797 12.219 17.969 1 54.72 37 SER B N 1
ATOM 1895 C CA . SER B 1 37 ? -19.906 11.844 17.094 1 54.72 37 SER B CA 1
ATOM 1896 C C . SER B 1 37 ? -19.672 10.477 16.453 1 54.72 37 SER B C 1
ATOM 1898 O O . SER B 1 37 ? -18.625 10.258 15.828 1 54.72 37 SER B O 1
ATOM 1900 N N . ASP B 1 38 ? -20.156 9.375 17.047 1 76.12 38 ASP B N 1
ATOM 1901 C CA . ASP B 1 38 ? -20.188 8.031 16.469 1 76.12 38 ASP B CA 1
ATOM 1902 C C . ASP B 1 38 ? -20.688 8.055 15.031 1 76.12 38 ASP B C 1
ATOM 1904 O O . ASP B 1 38 ? -21.781 8.57 14.766 1 76.12 38 ASP B O 1
ATOM 1908 N N . TYR B 1 39 ? -19.797 8.031 14.211 1 91.06 39 TYR B N 1
ATOM 1909 C CA . TYR B 1 39 ? -20.188 7.934 12.812 1 91.06 39 TYR B CA 1
ATOM 1910 C C . TYR B 1 39 ? -20.547 6.5 12.445 1 91.06 39 TYR B C 1
ATOM 1912 O O . TYR B 1 39 ? -20.078 5.551 13.078 1 91.06 39 TYR B O 1
ATOM 1920 N N . ASP B 1 40 ? -21.531 6.441 11.508 1 93.75 40 ASP B N 1
ATOM 1921 C CA . ASP B 1 40 ? -21.875 5.148 10.93 1 93.75 40 ASP B CA 1
ATOM 1922 C C . ASP B 1 40 ? -21.344 5.027 9.5 1 93.75 40 ASP B C 1
ATOM 1924 O O . ASP B 1 40 ? -21.219 6.031 8.797 1 93.75 40 ASP B O 1
ATOM 1928 N N . MET B 1 41 ? -21.109 3.762 9.234 1 96 41 MET B N 1
ATOM 1929 C CA . MET B 1 41 ? -20.781 3.516 7.832 1 96 41 MET B CA 1
ATOM 1930 C C . MET B 1 41 ? -21.984 3.84 6.938 1 96 41 MET B C 1
ATOM 1932 O O . MET B 1 41 ? -23.125 3.533 7.285 1 96 41 MET B O 1
ATOM 1936 N N . PRO B 1 42 ? -21.688 4.41 5.809 1 96.19 42 PRO B N 1
ATOM 1937 C CA . PRO B 1 42 ? -22.781 4.535 4.844 1 96.19 42 PRO B CA 1
ATOM 1938 C C . PRO B 1 42 ? -23.484 3.203 4.562 1 96.19 42 PRO B C 1
ATOM 1940 O O . PRO B 1 42 ? -22.859 2.143 4.691 1 96.19 42 PRO B O 1
ATOM 1943 N N . PRO B 1 43 ? -24.703 3.254 4.105 1 95.31 43 PRO B N 1
ATOM 1944 C CA . PRO B 1 43 ? -25.469 2.027 3.879 1 95.31 43 PRO B CA 1
ATOM 1945 C C . PRO B 1 43 ? -24.781 1.08 2.893 1 95.31 43 PRO B C 1
ATOM 1947 O O . PRO B 1 43 ? -24.844 -0.14 3.064 1 95.31 43 PRO B O 1
ATOM 1950 N N . SER B 1 44 ? -24.125 1.535 1.913 1 94.56 44 SER B N 1
ATOM 1951 C CA . SER B 1 44 ? -23.469 0.726 0.889 1 94.56 44 SER B CA 1
ATOM 1952 C C . SER B 1 44 ? -22.266 -0.025 1.459 1 94.56 44 SER B C 1
ATOM 1954 O O . SER B 1 44 ? -21.75 -0.942 0.823 1 94.56 44 SER B O 1
ATOM 1956 N N . CYS B 1 45 ? -21.844 0.296 2.775 1 95.88 45 CYS B N 1
ATOM 1957 C CA . CYS B 1 45 ? -20.594 -0.246 3.312 1 95.88 45 CYS B CA 1
ATOM 1958 C C . CYS B 1 45 ? -20.797 -0.763 4.73 1 95.88 45 CYS B C 1
ATOM 1960 O O . CYS B 1 45 ? -19.844 -0.828 5.512 1 95.88 45 CYS B O 1
ATOM 1962 N N . THR B 1 46 ? -21.938 -1.035 5.141 1 94.62 46 THR B N 1
ATOM 1963 C CA . THR B 1 46 ? -22.266 -1.334 6.531 1 94.62 46 THR B CA 1
ATOM 1964 C C . THR B 1 46 ? -21.422 -2.494 7.047 1 94.62 46 THR B C 1
ATOM 1966 O O . THR B 1 46 ? -21 -2.498 8.203 1 94.62 46 THR B O 1
ATOM 1969 N N . THR B 1 47 ? -21.062 -3.43 6.195 1 93.62 47 THR B N 1
ATOM 1970 C CA . THR B 1 47 ? -20.359 -4.621 6.656 1 93.62 47 THR B CA 1
ATOM 1971 C C . THR B 1 47 ? -18.875 -4.539 6.316 1 93.62 47 THR B C 1
ATOM 1973 O O . THR B 1 47 ? -18.125 -5.484 6.566 1 93.62 47 THR B O 1
ATOM 1976 N N . LYS B 1 48 ? -18.453 -3.482 5.734 1 94.06 48 LYS B N 1
ATOM 1977 C CA . LYS B 1 48 ? -17.078 -3.35 5.277 1 94.06 48 LYS B CA 1
ATOM 1978 C C . LYS B 1 48 ? -16.234 -2.602 6.301 1 94.06 48 LYS B C 1
ATOM 1980 O O . LYS B 1 48 ? -16.766 -1.964 7.211 1 94.06 48 LYS B O 1
ATOM 1985 N N . ASN B 1 49 ? -14.922 -2.709 6.098 1 95.56 49 ASN B N 1
ATOM 1986 C CA . ASN B 1 49 ? -14 -2.033 6.996 1 95.56 49 ASN B CA 1
ATOM 1987 C C . ASN B 1 49 ? -13.445 -0.752 6.375 1 95.56 49 ASN B C 1
ATOM 1989 O O . ASN B 1 49 ? -12.75 0.016 7.039 1 95.56 49 ASN B O 1
ATOM 1993 N N . TYR B 1 50 ? -13.773 -0.456 5.199 1 95.56 50 TYR B N 1
ATOM 1994 C CA . TYR B 1 50 ? -13.477 0.789 4.5 1 95.56 50 TYR B CA 1
ATOM 1995 C C . TYR B 1 50 ? -14.57 1.114 3.484 1 95.56 50 TYR B C 1
ATOM 1997 O O . TYR B 1 50 ? -15.289 0.221 3.027 1 95.56 50 TYR B O 1
ATOM 2005 N N . CYS B 1 51 ? -14.688 2.375 3.133 1 96.94 51 CYS B N 1
ATOM 2006 C CA . CYS B 1 51 ? -15.789 2.764 2.258 1 96.94 51 CYS B CA 1
ATOM 2007 C C . CYS B 1 51 ? -15.367 3.873 1.305 1 96.94 51 CYS B C 1
ATOM 2009 O O . CYS B 1 51 ? -14.852 4.906 1.738 1 96.94 51 CYS B O 1
ATOM 2011 N N . PHE B 1 52 ? -15.625 3.641 0.057 1 95.44 52 PHE B N 1
ATOM 2012 C CA . PHE B 1 52 ? -15.32 4.625 -0.973 1 95.44 52 PHE B CA 1
ATOM 2013 C C . PHE B 1 52 ? -16.5 5.578 -1.173 1 95.44 52 PHE B C 1
ATOM 2015 O O . PHE B 1 52 ? -16.359 6.613 -1.827 1 95.44 52 PHE B O 1
ATOM 2022 N N . ASP B 1 53 ? -17.609 5.234 -0.579 1 95.44 53 ASP B N 1
ATOM 2023 C CA . ASP B 1 53 ? -18.797 6.059 -0.676 1 95.44 53 ASP B CA 1
ATOM 2024 C C . ASP B 1 53 ? -18.797 7.16 0.383 1 95.44 53 ASP B C 1
ATOM 2026 O O . ASP B 1 53 ? -18.719 6.879 1.58 1 95.44 53 ASP B O 1
ATOM 2030 N N . GLU B 1 54 ? -18.938 8.328 -0.066 1 94.75 54 GLU B N 1
ATOM 2031 C CA . GLU B 1 54 ? -18.938 9.477 0.835 1 94.75 54 GLU B CA 1
ATOM 2032 C C . GLU B 1 54 ? -20.172 9.492 1.722 1 94.75 54 GLU B C 1
ATOM 2034 O O . GLU B 1 54 ? -20.109 9.891 2.889 1 94.75 54 GLU B O 1
ATOM 2039 N N . GLY B 1 55 ? -21.172 8.992 1.174 1 93.06 55 GLY B N 1
ATOM 2040 C CA . GLY B 1 55 ? -22.438 9.016 1.882 1 93.06 55 GLY B CA 1
ATOM 2041 C C . GLY B 1 55 ? -22.953 10.422 2.145 1 93.06 55 GLY B C 1
ATOM 2042 O O . GLY B 1 55 ? -22.312 11.406 1.758 1 93.06 55 GLY B O 1
ATOM 2043 N N . TYR B 1 56 ? -24.141 10.516 2.836 1 91.75 56 TYR B N 1
ATOM 2044 C CA . TYR B 1 56 ? -24.781 11.812 3.041 1 91.75 56 TYR B CA 1
ATOM 2045 C C . TYR B 1 56 ? -24.359 12.422 4.375 1 91.75 56 TYR B C 1
ATOM 2047 O O . TYR B 1 56 ? -24.562 13.617 4.609 1 91.75 56 TYR B O 1
ATOM 2055 N N . LYS B 1 57 ? -23.75 11.672 5.266 1 92.12 57 LYS B N 1
ATOM 2056 C CA . LYS B 1 57 ? -23.453 12.156 6.609 1 92.12 57 LYS B CA 1
ATOM 2057 C C . LYS B 1 57 ? -21.984 12.555 6.738 1 92.12 57 LYS B C 1
ATOM 2059 O O . LYS B 1 57 ? -21.516 12.898 7.832 1 92.12 57 LYS B O 1
ATOM 2064 N N . TYR B 1 58 ? -21.234 12.516 5.668 1 96.12 58 TYR B N 1
ATOM 2065 C CA . TYR B 1 58 ? -19.844 12.914 5.762 1 96.12 58 TYR B CA 1
ATOM 2066 C C . TYR B 1 58 ? -19.719 14.367 6.211 1 96.12 58 TYR B C 1
ATOM 2068 O O . TYR B 1 58 ? -20.328 15.258 5.617 1 96.12 58 TYR B O 1
ATOM 2076 N N . PRO B 1 59 ? -18.969 14.664 7.188 1 95.38 59 PRO B N 1
ATOM 2077 C CA . PRO B 1 59 ? -18.891 16.016 7.742 1 95.38 59 PRO B CA 1
ATOM 2078 C C . PR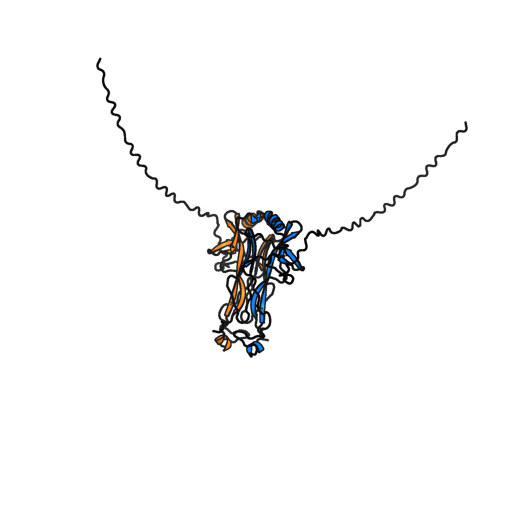O B 1 59 ? -17.922 16.906 6.977 1 95.38 59 PRO B C 1
ATOM 2080 O O . PRO B 1 59 ? -16.938 17.375 7.539 1 95.38 59 PRO B O 1
ATOM 2083 N N . GLN B 1 60 ? -18.312 17.25 5.812 1 93.12 60 GLN B N 1
ATOM 2084 C CA . GLN B 1 60 ? -17.453 17.984 4.883 1 93.12 60 GLN B CA 1
ATOM 2085 C C . GLN B 1 60 ? -16.969 19.297 5.484 1 93.12 60 GLN B C 1
ATOM 2087 O O . GLN B 1 60 ? -15.789 19.625 5.41 1 93.12 60 GLN B O 1
ATOM 2092 N N . PHE B 1 61 ? -17.875 20.016 6.062 1 91.62 61 PHE B N 1
ATOM 2093 C CA . PHE B 1 61 ? -17.531 21.328 6.594 1 91.62 61 PHE B CA 1
ATOM 2094 C C . PHE B 1 61 ? -16.531 21.219 7.734 1 91.62 61 PHE B C 1
ATOM 2096 O O . PHE B 1 61 ? -15.531 21.938 7.77 1 91.62 61 PHE B O 1
ATOM 2103 N N . LYS B 1 62 ? -16.797 20.297 8.602 1 91.06 62 LYS B N 1
ATOM 2104 C CA . LYS B 1 62 ? -15.891 20.094 9.734 1 91.06 62 LYS B CA 1
ATOM 2105 C C . LYS B 1 62 ? -14.508 19.656 9.258 1 91.06 62 LYS B C 1
ATOM 2107 O O . LYS B 1 62 ? -13.492 20.156 9.75 1 91.06 62 LYS B O 1
ATOM 2112 N N . VAL B 1 63 ? -14.445 18.766 8.32 1 91.81 63 VAL B N 1
ATOM 2113 C CA . VAL B 1 63 ? -13.188 18.266 7.773 1 91.81 63 VAL B CA 1
ATOM 2114 C C . VAL B 1 63 ? -12.398 19.422 7.156 1 91.81 63 VAL B C 1
ATOM 2116 O O . VAL B 1 63 ? -11.195 19.562 7.391 1 91.81 63 VAL B O 1
ATOM 2119 N N . GLN B 1 64 ? -13.062 20.266 6.441 1 88 64 GLN B N 1
ATOM 2120 C CA . GLN B 1 64 ? -12.414 21.406 5.816 1 88 64 GLN B CA 1
ATOM 2121 C C . GLN B 1 64 ? -11.844 22.359 6.867 1 88 64 GLN B C 1
ATOM 2123 O O . GLN B 1 64 ? -10.719 22.844 6.727 1 88 64 GLN B O 1
ATOM 2128 N N . GLN B 1 65 ? -12.562 22.578 7.898 1 86.31 65 GLN B N 1
ATOM 2129 C CA . GLN B 1 65 ? -12.125 23.484 8.961 1 86.31 65 GLN B CA 1
ATOM 2130 C C . GLN B 1 65 ? -10.898 22.938 9.672 1 86.31 65 GLN B C 1
ATOM 2132 O O . GLN B 1 65 ? -9.945 23.672 9.945 1 86.31 65 GLN B O 1
ATOM 2137 N N . VAL B 1 66 ? -10.992 21.656 9.969 1 85.12 66 VAL B N 1
ATOM 2138 C CA . VAL B 1 66 ? -9.883 21.031 10.688 1 85.12 66 VAL B CA 1
ATOM 2139 C C . VAL B 1 66 ? -8.633 21.031 9.805 1 85.12 66 VAL B C 1
ATOM 2141 O O . VAL B 1 66 ? -7.531 21.312 10.273 1 85.12 66 VAL B O 1
ATOM 2144 N N . LEU B 1 67 ? -8.828 20.75 8.5 1 81.69 67 LEU B N 1
ATOM 2145 C CA . LEU B 1 67 ? -7.695 20.672 7.582 1 81.69 67 LEU B CA 1
ATOM 2146 C C . LEU B 1 67 ? -7.043 22.047 7.402 1 81.69 67 LEU B C 1
ATOM 2148 O O . LEU B 1 67 ? -5.828 22.125 7.203 1 81.69 67 LEU B O 1
ATOM 2152 N N . LYS B 1 68 ? -7.84 23.062 7.379 1 76.94 68 LYS B N 1
ATOM 2153 C CA . LYS B 1 68 ? -7.316 24.422 7.227 1 76.94 68 LYS B CA 1
ATOM 2154 C C . LYS B 1 68 ? -6.371 24.781 8.367 1 76.94 68 LYS B C 1
ATOM 2156 O O . LYS B 1 68 ? -5.508 25.641 8.219 1 76.94 68 LYS B O 1
ATOM 2161 N N . GLN B 1 69 ? -6.637 24.188 9.391 1 72.56 69 GLN B N 1
ATOM 2162 C CA . GLN B 1 69 ? -5.812 24.469 10.562 1 72.56 69 GLN B CA 1
ATOM 2163 C C . GLN B 1 69 ? -4.484 23.719 10.492 1 72.56 69 GLN B C 1
ATOM 2165 O O . GLN B 1 69 ? -3.58 23.984 11.289 1 72.56 69 GLN B O 1
ATOM 2170 N N . LEU B 1 70 ? -4.57 22.828 9.453 1 66.44 70 LEU B N 1
ATOM 2171 C CA . LEU B 1 70 ? -3.332 22.078 9.328 1 66.44 70 LEU B CA 1
ATOM 2172 C C . LEU B 1 70 ? -2.326 22.828 8.453 1 66.44 70 LEU B C 1
ATOM 2174 O O . LEU B 1 70 ? -2.564 23.031 7.266 1 66.44 70 LEU B O 1
ATOM 2178 N N . PRO B 1 71 ? -1.428 23.484 9.016 1 56.91 71 PRO B N 1
ATOM 2179 C CA . PRO B 1 71 ? -0.518 24.391 8.305 1 56.91 71 PRO B CA 1
ATOM 2180 C C . PRO B 1 71 ? 0.169 23.734 7.117 1 56.91 71 PRO B C 1
ATOM 2182 O O . PRO B 1 71 ? 0.595 24.422 6.184 1 56.91 71 PRO B O 1
ATOM 2185 N N . PHE B 1 72 ? 0.549 22.469 7.207 1 51.81 72 PHE B N 1
ATOM 2186 C CA . PHE B 1 72 ? 1.341 21.875 6.137 1 51.81 72 PHE B CA 1
ATOM 2187 C C . PHE B 1 72 ? 0.565 21.875 4.824 1 51.81 72 PHE B C 1
ATOM 2189 O O . PHE B 1 72 ? 1.135 21.641 3.758 1 51.81 72 PHE B O 1
ATOM 2196 N N . LEU B 1 73 ? -0.68 22 4.895 1 52.44 73 LEU B N 1
ATOM 2197 C CA . LEU B 1 73 ? -1.463 22.016 3.666 1 52.44 73 LEU B CA 1
ATOM 2198 C C . LEU B 1 73 ? -1.227 23.312 2.887 1 52.44 73 LEU B C 1
ATOM 2200 O O . LEU B 1 73 ? -1.788 23.5 1.806 1 52.44 73 LEU B O 1
ATOM 2204 N N . THR B 1 74 ? -0.621 24.219 3.564 1 47 74 THR B N 1
ATOM 2205 C CA . THR B 1 74 ? -0.374 25.453 2.814 1 47 74 THR B CA 1
ATOM 2206 C C . THR B 1 74 ? 0.463 25.156 1.571 1 47 74 THR B C 1
ATOM 2208 O O . THR B 1 74 ? 0.84 26.078 0.846 1 47 74 THR B O 1
ATOM 2211 N N . PHE B 1 75 ? 0.868 23.938 1.487 1 48.5 75 PHE B N 1
ATOM 2212 C CA . PHE B 1 75 ? 1.763 23.781 0.346 1 48.5 75 PHE B CA 1
ATOM 2213 C C . PHE B 1 75 ? 0.971 23.656 -0.949 1 48.5 75 PHE B C 1
ATOM 2215 O O . PHE B 1 75 ? -0.186 23.219 -0.934 1 48.5 75 PHE B O 1
ATOM 2222 N N . ASP B 1 76 ? 1.334 24.516 -1.851 1 48 76 ASP B N 1
ATOM 2223 C CA . ASP B 1 76 ? 0.754 24.734 -3.172 1 48 76 ASP B CA 1
ATOM 2224 C C . ASP B 1 76 ? 0.363 23.422 -3.83 1 48 76 ASP B C 1
ATOM 2226 O O . ASP B 1 76 ? -0.241 23.406 -4.902 1 48 76 ASP B O 1
ATOM 2230 N N . ASN B 1 77 ? 0.837 22.25 -3.182 1 53.78 77 ASN B N 1
ATOM 2231 C CA . ASN B 1 77 ? 0.597 21.047 -3.965 1 53.78 77 ASN B CA 1
ATOM 2232 C C . ASN B 1 77 ? -0.299 20.062 -3.217 1 53.78 77 ASN B C 1
ATOM 2234 O O . ASN B 1 77 ? -0.391 20.109 -1.989 1 53.78 77 ASN B O 1
ATOM 2238 N N . ARG B 1 78 ? -1.122 19.5 -3.998 1 54.22 78 ARG B N 1
ATOM 2239 C CA . ARG B 1 78 ? -1.977 18.422 -3.537 1 54.22 78 ARG B CA 1
ATOM 2240 C C . ARG B 1 78 ? -1.235 17.516 -2.553 1 54.22 78 ARG B C 1
ATOM 2242 O O . ARG B 1 78 ? -0.094 17.125 -2.801 1 54.22 78 ARG B O 1
ATOM 2249 N N . MET B 1 79 ? -1.858 17.469 -1.265 1 61.78 79 MET B N 1
ATOM 2250 C CA . MET B 1 79 ? -1.28 16.594 -0.242 1 61.78 79 MET B CA 1
ATOM 2251 C C . MET B 1 79 ? -2.176 15.391 0.015 1 61.78 79 MET B C 1
ATOM 2253 O O . MET B 1 79 ? -3.332 15.367 -0.408 1 61.78 79 MET B O 1
ATOM 2257 N N . GLY B 1 80 ? -1.56 14.422 0.46 1 66.5 80 GLY B N 1
ATOM 2258 C CA . GLY B 1 80 ? -2.297 13.219 0.799 1 66.5 80 GLY B CA 1
ATOM 2259 C C . GLY B 1 80 ? -1.569 11.945 0.408 1 66.5 80 GLY B C 1
ATOM 2260 O O . GLY B 1 80 ? -0.366 11.969 0.144 1 66.5 80 GLY B O 1
ATOM 2261 N N . THR B 1 81 ? -2.348 10.891 0.673 1 71.19 81 THR B N 1
ATOM 2262 C CA . THR B 1 81 ? -1.823 9.57 0.334 1 71.19 81 THR B CA 1
ATOM 2263 C C . THR B 1 81 ? -2.402 9.086 -0.992 1 71.19 81 THR B C 1
ATOM 2265 O O . THR B 1 81 ? -3.604 9.211 -1.234 1 71.19 81 THR B O 1
ATOM 2268 N N . HIS B 1 82 ? -1.503 8.797 -1.919 1 74.12 82 HIS B N 1
ATOM 2269 C CA . HIS B 1 82 ? -1.902 8.18 -3.18 1 74.12 82 HIS B CA 1
ATOM 2270 C C . HIS B 1 82 ? -1.23 6.824 -3.369 1 74.12 82 HIS B C 1
ATOM 2272 O O . HIS B 1 82 ? -0.017 6.754 -3.572 1 74.12 82 HIS B O 1
ATOM 2278 N N . LEU B 1 83 ? -2.113 5.84 -3.17 1 76.81 83 LEU B N 1
ATOM 2279 C CA . LEU B 1 83 ? -1.656 4.465 -3.344 1 76.81 83 LEU B CA 1
ATOM 2280 C C . LEU B 1 83 ? -2.395 3.789 -4.492 1 76.81 83 LEU B C 1
ATOM 2282 O O . LEU B 1 83 ? -3.574 3.451 -4.367 1 76.81 83 LEU B O 1
ATOM 2286 N N . THR B 1 84 ? -1.676 3.648 -5.609 1 78.56 84 THR B N 1
ATOM 2287 C CA . THR B 1 84 ? -2.318 3.086 -6.793 1 78.56 84 THR B CA 1
ATOM 2288 C C . THR B 1 84 ? -1.466 1.972 -7.395 1 78.56 84 THR B C 1
ATOM 2290 O O . THR B 1 84 ? -0.25 1.935 -7.191 1 78.56 84 THR B O 1
ATOM 2293 N N . PHE B 1 85 ? -2.162 1.097 -8.023 1 79.44 85 PHE B N 1
ATOM 2294 C CA . PHE B 1 85 ? -1.434 0.023 -8.688 1 79.44 85 PHE B CA 1
ATOM 2295 C C . PHE B 1 85 ? -0.748 0.536 -9.953 1 79.44 85 PHE B C 1
ATOM 2297 O O . PHE B 1 85 ? -1.321 1.336 -10.695 1 79.44 85 PHE B O 1
ATOM 2304 N N . ARG B 1 86 ? 0.486 0.306 -10.109 1 73.75 86 ARG B N 1
ATOM 2305 C CA . ARG B 1 86 ? 1.201 0.687 -11.32 1 73.75 86 ARG B CA 1
ATOM 2306 C C . ARG B 1 86 ? 0.883 -0.269 -12.469 1 73.75 86 ARG B C 1
ATOM 2308 O O . ARG B 1 86 ? 0.782 0.15 -13.625 1 73.75 86 ARG B O 1
ATOM 2315 N N . ASN B 1 87 ? 1.051 -1.48 -12.203 1 64.62 87 ASN B N 1
ATOM 2316 C CA . ASN B 1 87 ? 0.812 -2.426 -13.289 1 64.62 87 ASN B CA 1
ATOM 2317 C C . ASN B 1 87 ? -0.593 -3.018 -13.219 1 64.62 87 ASN B C 1
ATOM 2319 O O . ASN B 1 87 ? -1.146 -3.186 -12.133 1 64.62 87 ASN B O 1
ATOM 2323 N N . SER B 1 88 ? -1.117 -2.812 -14.414 1 55.19 88 SER B N 1
ATOM 2324 C CA . SER B 1 88 ? -2.486 -3.258 -14.656 1 55.19 88 SER B CA 1
ATOM 2325 C C . SER B 1 88 ? -2.734 -4.637 -14.055 1 55.19 88 SER B C 1
ATOM 2327 O O . SER B 1 88 ? -1.828 -5.238 -13.477 1 55.19 88 SER B O 1
ATOM 2329 N N . GLU B 1 89 ? -3.463 -5.504 -14.828 1 53.88 89 GLU B N 1
ATOM 2330 C CA . GLU B 1 89 ? -4.305 -6.688 -14.688 1 53.88 89 GLU B CA 1
ATOM 2331 C C . GLU B 1 89 ? -3.469 -7.926 -14.383 1 53.88 89 GLU B C 1
ATOM 2333 O O . GLU B 1 89 ? -2.607 -8.312 -15.18 1 53.88 89 GLU B O 1
ATOM 2338 N N . ASN B 1 90 ? -2.758 -7.891 -13.273 1 54.28 90 ASN B N 1
ATOM 2339 C CA . ASN B 1 90 ? -2.25 -9.25 -13.109 1 54.28 90 ASN B CA 1
ATOM 2340 C C . ASN B 1 90 ? -3.373 -10.281 -13.18 1 54.28 90 ASN B C 1
ATOM 2342 O O . ASN B 1 90 ? -3.826 -10.781 -12.148 1 54.28 90 ASN B O 1
ATOM 2346 N N . ASP B 1 91 ? -3.908 -10.273 -14.273 1 59.06 91 ASP B N 1
ATOM 2347 C CA . ASP B 1 91 ? -5.004 -11.211 -14.477 1 59.06 91 ASP B CA 1
ATOM 2348 C C . ASP B 1 91 ? -4.508 -12.656 -14.406 1 59.06 91 ASP B C 1
ATOM 2350 O O . ASP B 1 91 ? -3.627 -13.055 -15.172 1 59.06 91 ASP B O 1
ATOM 2354 N N . ASN B 1 92 ? -4.32 -13.078 -13.148 1 70.25 92 ASN B N 1
ATOM 2355 C CA . ASN B 1 92 ? -4.199 -14.523 -13.039 1 70.25 92 ASN B CA 1
ATOM 2356 C C . ASN B 1 92 ? -5.5 -15.227 -13.422 1 70.25 92 ASN B C 1
ATOM 2358 O O . ASN B 1 92 ? -6.516 -15.078 -12.742 1 70.25 92 ASN B O 1
ATOM 2362 N N . SER B 1 93 ? -5.395 -15.938 -14.547 1 74.06 93 SER B N 1
ATOM 2363 C CA . SER B 1 93 ? -6.59 -16.594 -15.062 1 74.06 93 SER B CA 1
ATOM 2364 C C . SER B 1 93 ? -7.156 -17.578 -14.047 1 74.06 93 SER B C 1
ATOM 2366 O O . SER B 1 93 ? -8.359 -17.859 -14.039 1 74.06 93 SER B O 1
ATOM 2368 N N . GLU B 1 94 ? -6.293 -18.094 -13.188 1 81.62 94 GLU B N 1
ATOM 2369 C CA . GLU B 1 94 ? -6.762 -19.047 -12.195 1 81.62 94 GLU B CA 1
ATOM 2370 C C . GLU B 1 94 ? -7.379 -18.344 -10.992 1 81.62 94 GLU B C 1
ATOM 2372 O O . GLU B 1 94 ? -8.289 -18.875 -10.359 1 81.62 94 GLU B O 1
ATOM 2377 N N . CYS B 1 95 ? -6.805 -17.203 -10.773 1 84.81 95 CYS B N 1
ATOM 2378 C CA . CYS B 1 95 ? -7.293 -16.406 -9.656 1 84.81 95 CYS B CA 1
ATOM 2379 C C . CYS B 1 95 ? -7.574 -14.969 -10.109 1 84.81 95 CYS B C 1
ATOM 2381 O O . CYS B 1 95 ? -6.809 -14.055 -9.805 1 84.81 95 CYS B O 1
ATOM 2383 N N . PRO B 1 96 ? -8.672 -14.82 -10.719 1 84.19 96 PRO B N 1
ATOM 2384 C CA . PRO B 1 96 ? -8.969 -13.469 -11.203 1 84.19 96 PRO B CA 1
ATOM 2385 C C . PRO B 1 96 ? -9.148 -12.453 -10.078 1 84.19 96 PRO B C 1
ATOM 2387 O O . PRO B 1 96 ? -9.602 -12.812 -8.992 1 84.19 96 PRO B O 1
ATOM 2390 N N . THR B 1 97 ? -8.797 -11.25 -10.461 1 85.19 97 THR B N 1
ATOM 2391 C CA . THR B 1 97 ? -8.852 -10.188 -9.461 1 85.19 97 THR B CA 1
ATOM 2392 C C . THR B 1 97 ? -9.969 -9.203 -9.789 1 85.19 97 THR B C 1
ATOM 2394 O O . THR B 1 97 ? -10.43 -9.133 -10.93 1 85.19 97 THR B O 1
ATOM 2397 N N . VAL B 1 98 ? -10.406 -8.602 -8.75 1 82.25 98 VAL B N 1
ATOM 2398 C CA . VAL B 1 98 ? -11.312 -7.465 -8.844 1 82.25 98 VAL B CA 1
ATOM 2399 C C . VAL B 1 98 ? -10.617 -6.199 -8.352 1 82.25 98 VAL B C 1
ATOM 2401 O O . VAL B 1 98 ? -10.07 -6.18 -7.242 1 82.25 98 VAL B O 1
ATOM 2404 N N . ASP B 1 99 ? -10.57 -5.238 -9.227 1 78.38 99 ASP B N 1
ATOM 2405 C CA . ASP B 1 99 ? -9.945 -3.973 -8.859 1 78.38 99 ASP B CA 1
ATOM 2406 C C . ASP B 1 99 ? -10.867 -2.797 -9.156 1 78.38 99 ASP B C 1
ATOM 2408 O O . ASP B 1 99 ? -10.43 -1.767 -9.664 1 78.38 99 ASP B O 1
ATOM 2412 N N . THR B 1 100 ? -12.102 -2.932 -8.859 1 69.81 100 THR B N 1
ATOM 2413 C CA . THR B 1 100 ? -13.117 -1.952 -9.219 1 69.81 100 THR B CA 1
ATOM 2414 C C . THR B 1 100 ? -12.859 -0.623 -8.516 1 69.81 100 THR B C 1
ATOM 2416 O O . THR B 1 100 ? -13.281 0.432 -8.992 1 69.81 100 THR B O 1
ATOM 2419 N N . PHE B 1 101 ? -12.211 -0.677 -7.449 1 75.81 101 PHE B N 1
ATOM 2420 C CA . PHE B 1 101 ? -11.922 0.584 -6.777 1 75.81 101 PHE B CA 1
ATOM 2421 C C . PHE B 1 101 ? -10.453 0.956 -6.945 1 75.81 101 PHE B C 1
ATOM 2423 O O . PHE B 1 101 ? -9.617 0.592 -6.117 1 75.81 101 PHE B O 1
ATOM 2430 N N . ASN B 1 102 ? -10.297 1.636 -8.031 1 81.62 102 ASN B N 1
ATOM 2431 C CA . ASN B 1 102 ? -8.961 2.104 -8.383 1 81.62 102 ASN B CA 1
ATOM 2432 C C . ASN B 1 102 ? -8.867 3.625 -8.328 1 81.62 102 ASN B C 1
ATOM 2434 O O . ASN B 1 102 ? -9.656 4.32 -8.969 1 81.62 102 ASN B O 1
ATOM 2438 N N . ASN B 1 103 ? -7.953 4.039 -7.508 1 87 103 ASN B N 1
ATOM 2439 C CA . ASN B 1 103 ? -7.668 5.469 -7.449 1 87 103 ASN B CA 1
ATOM 2440 C C . ASN B 1 103 ? -8.867 6.262 -6.938 1 87 103 ASN B C 1
ATOM 2442 O O . ASN B 1 103 ? -9.281 7.238 -7.562 1 87 103 ASN B O 1
ATOM 2446 N N . LYS B 1 104 ? -9.383 5.844 -5.883 1 91.94 104 LYS B N 1
ATOM 2447 C CA . LYS B 1 104 ? -10.547 6.484 -5.285 1 91.94 104 LYS B CA 1
ATOM 2448 C C . LYS B 1 104 ? -10.289 6.863 -3.83 1 91.94 104 LYS B C 1
ATOM 2450 O O . LYS B 1 104 ? -9.531 6.18 -3.133 1 91.94 104 LYS B O 1
ATOM 2455 N N . PRO B 1 105 ? -10.953 7.895 -3.414 1 93.88 105 PRO B N 1
ATOM 2456 C CA . PRO B 1 105 ? -10.812 8.258 -2.002 1 93.88 105 PRO B CA 1
ATOM 2457 C C . PRO B 1 105 ? -11.57 7.316 -1.069 1 93.88 105 PRO B C 1
ATOM 2459 O O . PRO B 1 105 ? -12.664 6.859 -1.405 1 93.88 105 PRO B O 1
ATOM 2462 N N . ILE B 1 106 ? -10.953 6.988 -0.043 1 94.94 106 ILE B N 1
ATOM 2463 C CA . ILE B 1 106 ? -11.656 6.316 1.041 1 94.94 106 ILE B CA 1
ATOM 2464 C C . ILE B 1 106 ? -12.18 7.348 2.035 1 94.94 106 ILE B C 1
ATOM 2466 O O . ILE B 1 106 ? -11.422 8.164 2.551 1 94.94 106 ILE B O 1
ATOM 2470 N N . TYR B 1 107 ? -13.508 7.258 2.4 1 97 107 TYR B N 1
ATOM 2471 C CA . TYR B 1 107 ? -14.141 8.289 3.217 1 97 107 TYR B CA 1
ATOM 2472 C C . TYR B 1 107 ? -14.312 7.812 4.656 1 97 107 TYR B C 1
ATOM 2474 O O . TYR B 1 107 ? -14.383 8.625 5.578 1 97 107 TYR B O 1
ATOM 2482 N N . TYR B 1 108 ? -14.453 6.551 4.797 1 97.19 108 TYR B N 1
ATOM 2483 C CA . TYR B 1 108 ? -14.633 5.965 6.121 1 97.19 108 TYR B CA 1
ATOM 2484 C C . TYR B 1 108 ? -13.805 4.699 6.277 1 97.19 108 TYR B C 1
ATOM 2486 O O . TYR B 1 108 ? -13.602 3.955 5.312 1 97.19 108 TYR B O 1
ATOM 2494 N N . ILE B 1 109 ? -13.344 4.445 7.449 1 96.75 109 ILE B N 1
ATOM 2495 C CA . ILE B 1 109 ? -12.766 3.156 7.82 1 96.75 109 ILE B CA 1
ATOM 2496 C C . ILE B 1 109 ? -13.328 2.707 9.164 1 96.75 109 ILE B C 1
ATOM 2498 O O . ILE B 1 109 ? -13.82 3.527 9.945 1 96.75 109 ILE B O 1
ATOM 2502 N N . ARG B 1 110 ? -13.328 1.434 9.336 1 96.94 110 ARG B N 1
ATOM 2503 C CA . ARG B 1 110 ? -13.5 0.847 10.664 1 96.94 110 ARG B CA 1
ATOM 2504 C C . ARG B 1 110 ? -12.156 0.545 11.312 1 96.94 110 ARG B C 1
ATOM 2506 O O . ARG B 1 110 ? -11.297 -0.095 10.695 1 96.94 110 ARG B O 1
ATOM 2513 N N . ASP B 1 111 ? -12.016 1.101 12.516 1 94.81 111 ASP B N 1
ATOM 2514 C CA . ASP B 1 111 ? -10.719 0.888 13.141 1 94.81 111 ASP B CA 1
ATOM 2515 C C . ASP B 1 111 ? -10.672 -0.446 13.883 1 94.81 111 ASP B C 1
ATOM 2517 O O . ASP B 1 111 ? -11.633 -1.22 13.836 1 94.81 111 ASP B O 1
ATOM 2521 N N . GLU B 1 112 ? -9.539 -0.766 14.492 1 93.06 112 GLU B N 1
ATOM 2522 C CA . GLU B 1 112 ? -9.328 -2.061 15.133 1 93.06 112 GLU B CA 1
ATOM 2523 C C . GLU B 1 112 ? -10.289 -2.258 16.297 1 93.06 112 GLU B C 1
ATOM 2525 O O . GLU B 1 112 ? -10.516 -3.387 16.75 1 93.06 112 GLU B O 1
ATOM 2530 N N . ASN B 1 113 ? -10.875 -1.195 16.844 1 94.31 113 ASN B N 1
ATOM 2531 C CA . ASN B 1 113 ? -11.852 -1.265 17.922 1 94.31 113 ASN B CA 1
ATOM 2532 C C . ASN B 1 113 ? -13.281 -1.256 17.391 1 94.31 113 ASN B C 1
ATOM 2534 O O . ASN B 1 113 ? -14.227 -1.005 18.141 1 94.31 113 ASN B O 1
ATOM 2538 N N . ASN B 1 114 ? -13.469 -1.369 16.125 1 95.12 114 ASN B N 1
ATOM 2539 C CA . ASN B 1 114 ? -14.75 -1.445 15.438 1 95.12 114 ASN B CA 1
ATOM 2540 C C . ASN B 1 114 ? -15.469 -0.097 15.43 1 95.12 114 ASN B C 1
ATOM 2542 O O . ASN B 1 114 ? -16.688 -0.038 15.289 1 95.12 114 ASN B O 1
ATOM 2546 N N . LYS B 1 115 ? -14.734 0.905 15.602 1 95.56 115 LYS B N 1
ATOM 2547 C CA . LYS B 1 115 ? -15.297 2.254 15.523 1 95.56 115 LYS B CA 1
ATOM 2548 C C . LYS B 1 115 ? -15.156 2.824 14.117 1 95.56 115 LYS B C 1
ATOM 2550 O O . LYS B 1 115 ? -14.102 2.711 13.492 1 95.56 115 LYS B O 1
ATOM 2555 N N . VAL B 1 116 ? -16.219 3.395 13.695 1 96.88 116 VAL B N 1
ATOM 2556 C CA . VAL B 1 116 ? -16.188 4.043 12.391 1 96.88 116 VAL B CA 1
ATOM 2557 C C . VAL B 1 116 ? -15.477 5.395 12.508 1 96.88 116 VAL B C 1
ATOM 2559 O O . VAL B 1 116 ? -15.812 6.203 13.375 1 96.88 116 VAL B O 1
ATOM 2562 N N . ARG B 1 117 ? -14.523 5.609 11.648 1 95.88 117 ARG B N 1
ATOM 2563 C CA . ARG B 1 117 ? -13.734 6.836 11.617 1 95.88 117 ARG B CA 1
ATOM 2564 C C . ARG B 1 117 ? -13.914 7.574 10.297 1 95.88 117 ARG B C 1
ATOM 2566 O O . ARG B 1 117 ? -13.953 6.953 9.234 1 95.88 117 ARG B O 1
ATOM 2573 N N . VAL B 1 118 ? -13.969 8.859 10.367 1 96.69 118 VAL B N 1
ATOM 2574 C CA . VAL B 1 118 ? -14.055 9.711 9.18 1 96.69 118 VAL B CA 1
ATOM 2575 C C . VAL B 1 118 ? -12.648 10.008 8.648 1 96.69 118 VAL B C 1
ATOM 2577 O O . VAL B 1 118 ? -11.828 10.586 9.359 1 96.69 118 VAL B O 1
ATOM 2580 N N . VAL B 1 119 ? -12.422 9.602 7.418 1 94.81 119 VAL B N 1
ATOM 2581 C CA . VAL B 1 119 ? -11.125 9.852 6.781 1 94.81 119 VAL B CA 1
ATOM 2582 C C . VAL B 1 119 ? -11.094 11.258 6.199 1 94.81 119 VAL B C 1
ATOM 2584 O O . VAL B 1 119 ? -12.047 11.688 5.539 1 94.81 119 VAL B O 1
ATOM 2587 N N . MET B 1 120 ? -9.984 11.953 6.457 1 91.25 120 MET B N 1
ATOM 2588 C CA . MET B 1 120 ? -9.867 13.336 5.992 1 91.25 120 MET B CA 1
ATOM 2589 C C . MET B 1 120 ? -9.781 13.391 4.469 1 91.25 120 MET B C 1
ATOM 2591 O O . MET B 1 120 ? -8.875 12.805 3.871 1 91.25 120 MET B O 1
ATOM 2595 N N . GLN B 1 121 ? -10.828 14.07 3.873 1 91.38 121 GLN B N 1
ATOM 2596 C CA . GLN B 1 121 ? -10.875 14.273 2.43 1 91.38 121 GLN B CA 1
ATOM 2597 C C . GLN B 1 121 ? -11.312 15.695 2.088 1 91.38 121 GLN B C 1
ATOM 2599 O O . GLN B 1 121 ? -12.383 16.141 2.496 1 91.38 121 GLN B O 1
ATOM 2604 N N . VAL B 1 122 ? -10.453 16.344 1.374 1 87.44 122 VAL B N 1
ATOM 2605 C CA . VAL B 1 122 ? -10.844 17.578 0.72 1 87.44 122 VAL B CA 1
ATOM 2606 C C . VAL B 1 122 ? -10.375 17.562 -0.734 1 87.44 122 VAL B C 1
ATOM 2608 O O . VAL B 1 122 ? -9.18 17.703 -1.01 1 87.44 122 VAL B O 1
ATOM 2611 N N . PRO B 1 123 ? -11.297 17.438 -1.626 1 83.81 123 PRO B N 1
ATOM 2612 C CA . PRO B 1 123 ? -10.93 17.312 -3.037 1 83.81 123 PRO B CA 1
ATOM 2613 C C . PRO B 1 123 ? -9.945 18.391 -3.486 1 83.81 123 PRO B C 1
ATOM 2615 O O . PRO B 1 123 ? -10.117 19.578 -3.143 1 83.81 123 PRO B O 1
ATOM 2618 N N . GLU B 1 124 ? -8.898 17.938 -4.18 1 78 124 GLU B N 1
ATOM 2619 C CA . GLU B 1 124 ? -7.902 18.781 -4.824 1 78 124 GLU B CA 1
ATOM 2620 C C . GLU B 1 124 ? -6.988 19.453 -3.795 1 78 124 GLU B C 1
ATOM 2622 O O . GLU B 1 124 ? -6.055 20.172 -4.156 1 78 124 GLU B O 1
ATOM 2627 N N . ILE B 1 125 ? -7.215 19.266 -2.527 1 79.94 125 ILE B N 1
ATOM 2628 C CA . ILE B 1 125 ? -6.395 19.875 -1.478 1 79.94 125 ILE B CA 1
ATOM 2629 C C . ILE B 1 125 ? -5.695 18.766 -0.682 1 79.94 125 ILE B C 1
ATOM 2631 O O . ILE B 1 125 ? -4.461 18.719 -0.64 1 79.94 125 ILE B O 1
ATOM 2635 N N . PHE B 1 126 ? -6.449 17.969 -0.108 1 85.19 126 PHE B N 1
ATOM 2636 C CA . PHE B 1 126 ? -5.949 16.844 0.672 1 85.19 126 PHE B CA 1
ATOM 2637 C C . PHE B 1 126 ? -6.766 15.586 0.4 1 85.19 126 PHE B C 1
ATOM 2639 O O . PHE B 1 126 ? -7.922 15.492 0.816 1 85.19 126 PHE B O 1
ATOM 2646 N N . GLU B 1 127 ? -6.18 14.664 -0.305 1 87.06 127 GLU B N 1
ATOM 2647 C CA . GLU B 1 127 ? -6.895 13.445 -0.682 1 87.06 127 GLU B CA 1
ATOM 2648 C C . GLU B 1 127 ? -6.109 12.203 -0.287 1 87.06 127 GLU B C 1
ATOM 2650 O O . GLU B 1 127 ? -4.883 12.164 -0.425 1 87.06 127 GLU B O 1
ATOM 2655 N N . GLN B 1 128 ? -6.781 11.297 0.296 1 89.25 128 GLN B N 1
ATOM 2656 C CA . GLN B 1 128 ? -6.258 9.961 0.543 1 89.25 128 GLN B CA 1
ATOM 2657 C C . GLN B 1 128 ? -6.875 8.945 -0.414 1 89.25 128 GLN B C 1
ATOM 2659 O O . GLN B 1 128 ? -7.965 8.422 -0.158 1 89.25 128 GLN B O 1
ATOM 2664 N N . ILE B 1 129 ? -6.125 8.68 -1.482 1 90.06 129 ILE B N 1
ATOM 2665 C CA . ILE B 1 129 ? -6.566 7.906 -2.637 1 90.06 129 ILE B CA 1
ATOM 2666 C C . ILE B 1 129 ? -5.945 6.516 -2.594 1 90.06 129 ILE B C 1
ATOM 2668 O O . ILE B 1 129 ? -4.738 6.375 -2.373 1 90.06 129 ILE B O 1
ATOM 2672 N N . TYR B 1 130 ? -6.859 5.562 -2.787 1 89.5 130 TYR B N 1
ATOM 2673 C CA . TYR B 1 130 ? -6.398 4.184 -2.674 1 89.5 130 TYR B CA 1
ATOM 2674 C C . TYR B 1 130 ? -6.938 3.332 -3.818 1 89.5 130 TYR B C 1
ATOM 2676 O O . TYR B 1 130 ? -7.977 3.648 -4.402 1 89.5 130 TYR B O 1
ATOM 2684 N N . SER B 1 131 ? -6.16 2.328 -4.082 1 88.75 131 SER B N 1
ATOM 2685 C CA . SER B 1 131 ? -6.605 1.229 -4.934 1 88.75 131 SER B CA 1
ATOM 2686 C C . SER B 1 131 ? -6.648 -0.085 -4.164 1 88.75 131 SER B C 1
ATOM 2688 O O . SER B 1 131 ? -5.777 -0.353 -3.332 1 88.75 131 SER B O 1
ATOM 2690 N N . VAL B 1 132 ? -7.656 -0.787 -4.449 1 90 132 VAL B N 1
ATOM 2691 C CA . VAL B 1 132 ? -7.801 -2.082 -3.791 1 90 132 VAL B CA 1
ATOM 2692 C C . VAL B 1 132 ? -7.898 -3.188 -4.84 1 90 132 VAL B C 1
ATOM 2694 O O . VAL B 1 132 ? -8.406 -2.963 -5.941 1 90 132 VAL B O 1
ATOM 2697 N N . ARG B 1 133 ? -7.395 -4.297 -4.473 1 88.12 133 ARG B N 1
ATOM 2698 C CA . ARG B 1 133 ? -7.441 -5.484 -5.32 1 88.12 133 ARG B CA 1
ATOM 2699 C C . ARG B 1 133 ? -7.672 -6.742 -4.492 1 88.12 133 ARG B C 1
ATOM 2701 O O . ARG B 1 133 ? -6.91 -7.027 -3.561 1 88.12 133 ARG B O 1
ATOM 2708 N N . TRP B 1 134 ? -8.695 -7.453 -4.824 1 88.75 134 TRP B N 1
ATOM 2709 C CA . TRP B 1 134 ? -8.977 -8.695 -4.109 1 88.75 134 TRP B CA 1
ATOM 2710 C C . TRP B 1 134 ? -9.328 -9.812 -5.086 1 88.75 134 TRP B C 1
ATOM 2712 O O . TRP B 1 134 ? -9.547 -9.57 -6.273 1 88.75 134 TRP B O 1
ATOM 2722 N N . CYS B 1 135 ? -9.344 -10.969 -4.602 1 89.38 135 CYS B N 1
ATOM 2723 C CA . CYS B 1 135 ? -9.672 -12.117 -5.445 1 89.38 135 CYS B CA 1
ATOM 2724 C C . CYS B 1 135 ? -11.164 -12.172 -5.73 1 89.38 135 CYS B C 1
ATOM 2726 O O . CYS B 1 135 ? -11.984 -12.039 -4.816 1 89.38 135 CYS B O 1
ATOM 2728 N N . LYS B 1 136 ? -11.469 -12.367 -6.93 1 89.62 136 LYS B N 1
ATOM 2729 C CA . LYS B 1 136 ? -12.875 -12.531 -7.285 1 89.62 136 LYS B CA 1
ATOM 2730 C C . LYS B 1 136 ? -13.492 -13.719 -6.555 1 89.62 136 LYS B C 1
ATOM 2732 O O . LYS B 1 136 ? -14.641 -13.664 -6.125 1 89.62 136 LYS B O 1
ATOM 2737 N N . ARG B 1 137 ? -12.688 -14.805 -6.441 1 89.75 137 ARG B N 1
ATOM 2738 C CA . ARG B 1 137 ? -13.102 -16.031 -5.758 1 89.75 137 ARG B CA 1
ATOM 2739 C C . ARG B 1 137 ? -12.008 -16.531 -4.828 1 89.75 137 ARG B C 1
ATOM 2741 O O . ARG B 1 137 ? -11.234 -17.422 -5.199 1 89.75 137 ARG B O 1
ATOM 2748 N N . PRO B 1 138 ? -11.992 -15.977 -3.564 1 90.94 138 PRO B N 1
ATOM 2749 C CA . PRO B 1 138 ? -10.961 -16.422 -2.627 1 90.94 138 PRO B CA 1
ATOM 2750 C C . PRO B 1 138 ? -11.188 -17.844 -2.131 1 90.94 138 PRO B C 1
ATOM 2752 O O . PRO B 1 138 ? -12.336 -18.297 -2.031 1 90.94 138 PRO B O 1
ATOM 2755 N N . GLY B 1 139 ? -10.094 -18.484 -1.834 1 89.5 139 GLY B N 1
ATOM 2756 C CA . GLY B 1 139 ? -10.164 -19.828 -1.295 1 89.5 139 GLY B CA 1
ATOM 2757 C C . GLY B 1 139 ? -9.766 -20.891 -2.301 1 89.5 139 GLY B C 1
ATOM 2758 O O . GLY B 1 139 ? -9.117 -20.594 -3.305 1 89.5 139 GLY B O 1
ATOM 2759 N N . LEU B 1 140 ? -10.141 -22.141 -1.958 1 89.5 140 LEU B N 1
ATOM 2760 C CA . LEU B 1 140 ? -9.781 -23.281 -2.801 1 89.5 140 LEU B CA 1
ATOM 2761 C C . LEU B 1 140 ? -10.445 -23.172 -4.168 1 89.5 140 LE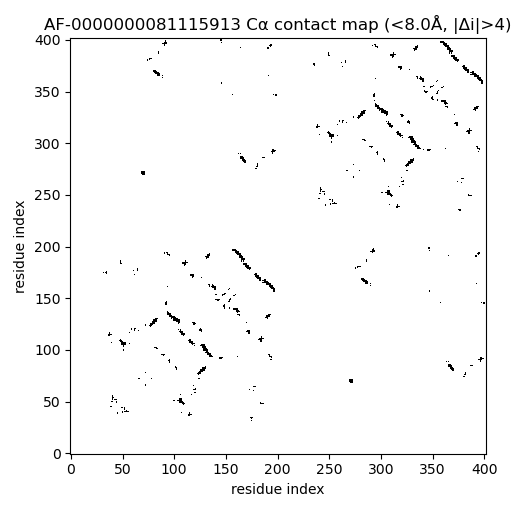U B C 1
ATOM 2763 O O . LEU B 1 140 ? -11.625 -22.828 -4.27 1 89.5 140 LEU B O 1
ATOM 2767 N N . ILE B 1 141 ? -9.594 -23.438 -5.152 1 87.75 141 ILE B N 1
ATOM 2768 C CA . ILE B 1 141 ? -10.156 -23.469 -6.496 1 87.75 141 ILE B CA 1
ATOM 2769 C C . ILE B 1 141 ? -10.977 -24.75 -6.688 1 87.75 141 ILE B C 1
ATOM 2771 O O . ILE B 1 141 ? -10.43 -25.844 -6.691 1 87.75 141 ILE B O 1
ATOM 2775 N N . THR B 1 142 ? -12.25 -24.625 -6.816 1 87.19 142 THR B N 1
ATOM 2776 C CA . THR B 1 142 ? -13.156 -25.766 -6.957 1 87.19 142 THR B CA 1
ATOM 2777 C C . THR B 1 142 ? -14.008 -25.625 -8.219 1 87.19 142 THR B C 1
ATOM 2779 O O . THR B 1 142 ? -15.125 -26.141 -8.281 1 87.19 142 THR B O 1
ATOM 2782 N N . TYR B 1 143 ? -13.609 -24.844 -9.141 1 85.31 143 TYR B N 1
ATOM 2783 C CA . TYR B 1 143 ? -14.305 -24.562 -10.398 1 85.31 143 TYR B CA 1
ATOM 2784 C C . TYR B 1 143 ? -13.359 -24.703 -11.586 1 85.31 143 TYR B C 1
ATOM 2786 O O . TYR B 1 143 ? -12.148 -24.812 -11.414 1 85.31 143 TYR B O 1
ATOM 2794 N N . ASN B 1 144 ? -14.039 -24.781 -12.727 1 86.62 144 ASN B N 1
ATOM 2795 C CA . ASN B 1 144 ? -13.227 -24.781 -13.938 1 86.62 144 ASN B CA 1
ATOM 2796 C C . ASN B 1 144 ? -12.531 -23.453 -14.156 1 86.62 144 ASN B C 1
ATOM 2798 O O . ASN B 1 144 ? -13.156 -22.391 -14.047 1 86.62 144 ASN B O 1
ATOM 2802 N N . THR B 1 145 ? -11.281 -23.531 -14.352 1 82.75 145 THR B N 1
ATOM 2803 C CA . THR B 1 145 ? -10.516 -22.344 -14.734 1 82.75 145 THR B CA 1
ATOM 2804 C C . THR B 1 145 ? -10 -22.484 -16.172 1 82.75 145 THR B C 1
ATOM 2806 O O . THR B 1 145 ? -10.156 -23.531 -16.797 1 82.75 145 THR B O 1
ATOM 2809 N N . PRO B 1 146 ? -9.5 -21.453 -16.688 1 78.5 146 PRO B N 1
ATOM 2810 C CA . PRO B 1 146 ? -9 -21.531 -18.062 1 78.5 146 PRO B CA 1
ATOM 2811 C C . PRO B 1 146 ? -7.938 -22.609 -18.234 1 78.5 146 PRO B C 1
ATOM 2813 O O . PRO B 1 146 ? -7.84 -23.203 -19.312 1 78.5 146 PRO B O 1
ATOM 2816 N N . ASN B 1 147 ? -7.23 -22.938 -17.188 1 78.12 147 ASN B N 1
ATOM 2817 C CA . ASN B 1 147 ? -6.141 -23.891 -17.359 1 78.12 147 ASN B CA 1
ATOM 2818 C C . ASN B 1 147 ? -6.438 -25.203 -16.656 1 78.12 147 ASN B C 1
ATOM 2820 O O . ASN B 1 147 ? -5.777 -26.219 -16.906 1 78.12 147 ASN B O 1
ATOM 2824 N N . PHE B 1 148 ? -7.422 -25.125 -15.781 1 79.88 148 PHE B N 1
ATOM 2825 C CA . PHE B 1 148 ? -7.672 -26.328 -15.008 1 79.88 148 PHE B CA 1
ATOM 2826 C C . PHE B 1 148 ? -9.164 -26.641 -14.961 1 79.88 148 PHE B C 1
ATOM 2828 O O . PHE B 1 148 ? -9.984 -25.734 -14.734 1 79.88 148 PHE B O 1
ATOM 2835 N N . LEU B 1 149 ? -9.359 -27.891 -15.227 1 82.06 149 LEU B N 1
ATOM 2836 C CA . LEU B 1 149 ? -10.734 -28.359 -15.07 1 82.06 149 LEU B CA 1
ATOM 2837 C C . LEU B 1 149 ? -11 -28.781 -13.633 1 82.06 149 LEU B C 1
ATOM 2839 O O . LEU B 1 149 ? -10.141 -29.391 -12.992 1 82.06 149 LEU B O 1
ATOM 2843 N N . ASN B 1 150 ? -12.219 -28.344 -13.375 1 80.75 150 ASN B N 1
ATOM 2844 C CA . ASN B 1 150 ? -12.625 -28.797 -12.055 1 80.75 150 ASN B CA 1
ATOM 2845 C C . ASN B 1 150 ? -12.539 -30.328 -11.945 1 80.75 150 ASN B C 1
ATOM 2847 O O . ASN B 1 150 ? -12.969 -31.031 -12.852 1 80.75 150 ASN B O 1
ATOM 2851 N N . GLY B 1 151 ? -11.867 -30.891 -11 1 78.12 151 GLY B N 1
ATOM 2852 C CA . GLY B 1 151 ? -11.742 -32.344 -10.82 1 78.12 151 GLY B CA 1
ATOM 2853 C C . GLY B 1 151 ? -10.484 -32.906 -11.461 1 78.12 151 GLY B C 1
ATOM 2854 O O . GLY B 1 151 ? -10.242 -34.125 -11.383 1 78.12 151 GLY B O 1
ATOM 2855 N N . SER B 1 152 ? -9.953 -32.031 -12.203 1 80.25 152 SER B N 1
ATOM 2856 C CA . SER B 1 152 ? -8.688 -32.531 -12.734 1 80.25 152 SER B CA 1
ATOM 2857 C C . SER B 1 152 ? -7.797 -33.062 -11.625 1 80.25 152 SER B C 1
ATOM 2859 O O . SER B 1 152 ? -7.926 -32.688 -10.461 1 80.25 152 SER B O 1
ATOM 2861 N N . HIS B 1 153 ? -7.016 -34.062 -12.062 1 77.94 153 HIS B N 1
ATOM 2862 C CA . HIS B 1 153 ? -6.074 -34.625 -11.109 1 77.94 153 HIS B CA 1
ATOM 2863 C C . HIS B 1 153 ? -5.211 -33.562 -10.469 1 77.94 153 HIS B C 1
ATOM 2865 O O . HIS B 1 153 ? -4.898 -33.625 -9.273 1 77.94 153 HIS B O 1
ATOM 2871 N N . PHE B 1 154 ? -5.023 -32.594 -11.18 1 74.94 154 PHE B N 1
ATOM 2872 C CA . PHE B 1 154 ? -4.156 -31.531 -10.695 1 74.94 154 PHE B CA 1
ATOM 2873 C C . PHE B 1 154 ? -4.809 -30.797 -9.531 1 74.94 154 PHE B C 1
ATOM 2875 O O . PHE B 1 154 ? -4.215 -30.672 -8.453 1 74.94 154 PHE B O 1
ATOM 2882 N N . LEU B 1 155 ? -5.914 -30.281 -9.758 1 78.12 155 LEU B N 1
ATOM 2883 C CA . LEU B 1 155 ? -6.578 -29.5 -8.719 1 78.12 155 LEU B CA 1
ATOM 2884 C C . LEU B 1 155 ? -6.875 -30.375 -7.5 1 78.12 155 LEU B C 1
ATOM 2886 O O . LEU B 1 155 ? -6.805 -29.906 -6.363 1 78.12 155 LEU B O 1
ATOM 2890 N N . GLN B 1 156 ? -7.145 -31.625 -7.809 1 76.94 156 GLN B N 1
ATOM 2891 C CA . GLN B 1 156 ? -7.406 -32.531 -6.707 1 76.94 156 GLN B CA 1
ATOM 2892 C C . GLN B 1 156 ? -6.145 -32.781 -5.887 1 76.94 156 GLN B C 1
ATOM 2894 O O . GLN B 1 156 ? -6.203 -32.875 -4.656 1 76.94 156 GLN B O 1
ATOM 2899 N N . ALA B 1 157 ? -5.102 -32.844 -6.566 1 77.19 157 ALA B N 1
ATOM 2900 C CA . ALA B 1 157 ? -3.852 -33.219 -5.906 1 77.19 157 ALA B CA 1
ATOM 2901 C C . ALA B 1 157 ? -3.193 -32 -5.273 1 77.19 157 ALA B C 1
ATOM 2903 O O . ALA B 1 157 ? -2.646 -32.062 -4.172 1 77.19 157 ALA B O 1
ATOM 2904 N N . LYS B 1 158 ? -3.297 -30.859 -5.996 1 77.38 158 LYS B N 1
ATOM 2905 C CA . LYS B 1 158 ? -2.471 -29.734 -5.578 1 77.38 158 LYS B CA 1
ATOM 2906 C C . LYS B 1 158 ? -3.256 -28.781 -4.684 1 77.38 158 LYS B C 1
ATOM 2908 O O . LYS B 1 158 ? -2.666 -27.969 -3.973 1 77.38 158 LYS B O 1
ATOM 2913 N N . LYS B 1 159 ? -4.559 -28.797 -4.68 1 82.69 159 LYS B N 1
ATOM 2914 C CA . LYS B 1 159 ? -5.391 -27.984 -3.797 1 82.69 159 LYS B CA 1
ATOM 2915 C C . LYS B 1 159 ? -4.977 -26.516 -3.857 1 82.69 159 LYS B C 1
ATOM 2917 O O . LYS B 1 159 ? -4.73 -25.891 -2.824 1 82.69 159 LYS B O 1
ATOM 2922 N N . VAL B 1 160 ? -4.992 -25.984 -4.973 1 83.44 160 VAL B N 1
ATOM 2923 C CA . VAL B 1 160 ? -4.578 -24.594 -5.203 1 83.44 160 VAL B CA 1
ATOM 2924 C C . VAL B 1 160 ? -5.621 -23.641 -4.629 1 83.44 160 VAL B C 1
ATOM 2926 O O . VAL B 1 160 ? -6.824 -23.844 -4.805 1 83.44 160 VAL B O 1
ATOM 2929 N N . GLU B 1 161 ? -5.125 -22.625 -3.963 1 87.12 161 GLU B N 1
ATOM 2930 C CA . GLU B 1 161 ? -6.004 -21.641 -3.354 1 87.12 161 GLU B CA 1
ATOM 2931 C C . GLU B 1 161 ? -5.695 -20.234 -3.871 1 87.12 161 GLU B C 1
ATOM 2933 O O . GLU B 1 161 ? -4.539 -19.906 -4.16 1 87.12 161 GLU B O 1
ATOM 2938 N N . CYS B 1 162 ? -6.766 -19.484 -3.98 1 87.88 162 CYS B N 1
ATOM 2939 C CA . CYS B 1 162 ? -6.598 -18.047 -4.203 1 87.88 162 CYS B CA 1
ATOM 2940 C C . CYS B 1 162 ? -6.59 -17.297 -2.881 1 87.88 162 CYS B C 1
ATOM 2942 O O . CYS B 1 162 ? -7.551 -17.359 -2.113 1 87.88 162 CYS B O 1
ATOM 2944 N N . VAL B 1 163 ? -5.539 -16.578 -2.713 1 86.25 163 VAL B N 1
ATOM 2945 C CA . VAL B 1 163 ? -5.352 -15.93 -1.425 1 86.25 163 VAL B CA 1
ATOM 2946 C C . VAL B 1 163 ? -5.055 -14.445 -1.64 1 86.25 163 VAL B C 1
ATOM 2948 O O . VAL B 1 163 ? -4.363 -14.078 -2.592 1 86.25 163 VAL B O 1
ATOM 2951 N N . GLU B 1 164 ? -5.578 -13.672 -0.655 1 86.44 164 GLU B N 1
ATOM 2952 C CA . GLU B 1 164 ? -5.375 -12.227 -0.729 1 86.44 164 GLU B CA 1
ATOM 2953 C C . GLU B 1 164 ? -4.227 -11.781 0.172 1 86.44 164 GLU B C 1
ATOM 2955 O O . GLU B 1 164 ? -4.02 -12.352 1.247 1 86.44 164 GLU B O 1
ATOM 2960 N N . THR B 1 165 ? -3.521 -10.875 -0.333 1 84.5 165 THR B N 1
ATOM 2961 C CA . THR B 1 165 ? -2.576 -10.156 0.509 1 84.5 165 THR B CA 1
ATOM 2962 C C . THR B 1 165 ? -3.176 -8.836 0.989 1 84.5 165 THR B C 1
ATOM 2964 O O . THR B 1 165 ? -3.703 -8.062 0.189 1 84.5 165 THR B O 1
ATOM 2967 N N . TYR B 1 166 ? -3.045 -8.688 2.312 1 88.75 166 TYR B N 1
ATOM 2968 C CA . TYR B 1 166 ? -3.551 -7.453 2.912 1 88.75 166 TYR B CA 1
ATOM 2969 C C . TYR B 1 166 ? -2.408 -6.594 3.438 1 88.75 166 TYR B C 1
ATOM 2971 O O . TYR B 1 166 ? -1.426 -7.117 3.973 1 88.75 166 TYR B O 1
ATOM 2979 N N . MET B 1 167 ? -2.637 -5.348 3.246 1 87.69 167 MET B N 1
ATOM 2980 C CA . MET B 1 167 ? -1.695 -4.398 3.836 1 87.69 167 MET B CA 1
ATOM 2981 C C . MET B 1 167 ? -2.391 -3.498 4.852 1 87.69 167 MET B C 1
ATOM 2983 O O . MET B 1 167 ? -3.545 -3.111 4.656 1 87.69 167 MET B O 1
ATOM 2987 N N . ASP B 1 168 ? -1.616 -3.232 5.852 1 88.19 168 ASP B N 1
ATOM 2988 C CA . ASP B 1 168 ? -2.064 -2.23 6.812 1 88.19 168 ASP B CA 1
ATOM 2989 C C . ASP B 1 168 ? -1.695 -0.823 6.352 1 88.19 168 ASP B C 1
ATOM 2991 O O . ASP B 1 168 ? -0.522 -0.533 6.105 1 88.19 168 ASP B O 1
ATOM 2995 N N . PHE B 1 169 ? -2.764 -0.076 6.25 1 85.19 169 PHE B N 1
ATOM 2996 C CA . PHE B 1 169 ? -2.59 1.339 5.945 1 85.19 169 PHE B CA 1
ATOM 2997 C C . PHE B 1 169 ? -3.051 2.205 7.113 1 85.19 169 PHE B C 1
ATOM 2999 O O . PHE B 1 169 ? -4.039 1.885 7.777 1 85.19 169 PHE B O 1
ATOM 3006 N N . GLU B 1 170 ? -2.326 3.271 7.293 1 85.38 170 GLU B N 1
ATOM 3007 C CA . GLU B 1 170 ? -2.781 4.262 8.258 1 85.38 170 GLU B CA 1
ATOM 3008 C C . GLU B 1 170 ? -3.434 5.453 7.566 1 85.38 170 GLU B C 1
ATOM 3010 O O . GLU B 1 170 ? -2.885 6 6.609 1 85.38 170 GLU B O 1
ATOM 3015 N N . PHE B 1 171 ? -4.512 5.816 8.109 1 89.44 171 PHE B N 1
ATOM 3016 C CA . PHE B 1 171 ? -5.312 6.91 7.566 1 89.44 171 PHE B CA 1
ATOM 3017 C C . PHE B 1 171 ? -5.34 8.094 8.531 1 89.44 171 PHE B C 1
ATOM 3019 O O . PHE B 1 171 ? -5.43 7.91 9.742 1 89.44 171 PHE B O 1
ATOM 3026 N N . LEU B 1 172 ? -5.238 9.289 7.922 1 87.88 172 LEU B N 1
ATOM 3027 C CA . LEU B 1 172 ? -5.543 10.477 8.711 1 87.88 172 LEU B CA 1
ATOM 3028 C C . LEU B 1 172 ? -7.047 10.648 8.883 1 87.88 172 LEU B C 1
ATOM 3030 O O . LEU B 1 172 ? -7.777 10.797 7.902 1 87.88 172 LEU B O 1
ATOM 3034 N N . VAL B 1 173 ? -7.457 10.648 10.148 1 91.38 173 VAL B N 1
ATOM 3035 C CA . VAL B 1 173 ? -8.891 10.672 10.414 1 91.38 173 VAL B CA 1
ATOM 3036 C C . VAL B 1 173 ? -9.227 11.836 11.344 1 91.38 173 VAL B C 1
ATOM 3038 O O . VAL B 1 173 ? -8.344 12.359 12.039 1 91.38 173 VAL B O 1
ATOM 3041 N N . LEU B 1 174 ? -10.508 12.141 11.312 1 91.19 174 LEU B N 1
ATOM 3042 C CA . LEU B 1 174 ? -11.039 13.125 12.25 1 91.19 174 LEU B CA 1
ATOM 3043 C C . LEU B 1 174 ? -11.117 12.547 13.656 1 91.19 174 LEU B C 1
ATOM 3045 O O . LEU B 1 174 ? -11.609 11.43 13.844 1 91.19 174 LEU B O 1
ATOM 3049 N N . ALA B 1 175 ? -10.57 13.289 14.609 1 87.19 175 ALA B N 1
ATOM 3050 C CA . ALA B 1 175 ? -10.594 12.891 16.016 1 87.19 175 ALA B CA 1
ATOM 3051 C C . ALA B 1 175 ? -11.375 13.898 16.859 1 87.19 175 ALA B C 1
ATOM 3053 O O . ALA B 1 175 ? -11.672 15 16.391 1 87.19 175 ALA B O 1
ATOM 3054 N N . PRO B 1 176 ? -11.773 13.453 18.047 1 84.69 176 PRO B N 1
ATOM 3055 C CA . PRO B 1 176 ? -12.484 14.391 18.922 1 84.69 176 PRO B CA 1
ATOM 3056 C C . PRO B 1 176 ? -11.711 15.688 19.156 1 84.69 176 PRO B C 1
ATOM 3058 O O . PRO B 1 176 ? -10.484 15.672 19.203 1 84.69 176 PRO B O 1
ATOM 3061 N N . GLY B 1 177 ? -12.484 16.812 19.266 1 80.38 177 GLY B N 1
ATOM 3062 C CA . GLY B 1 177 ? -11.883 18.109 19.562 1 80.38 177 GLY B CA 1
ATOM 3063 C C . GLY B 1 177 ? -11.25 18.766 18.344 1 80.38 177 GLY B C 1
ATOM 3064 O O . GLY B 1 177 ? -10.242 19.453 18.453 1 80.38 177 GLY B O 1
ATOM 3065 N N . ASP B 1 178 ? -11.797 18.391 17.141 1 81.12 178 ASP B N 1
ATOM 3066 C CA . ASP B 1 178 ? -11.312 18.953 15.883 1 81.12 178 ASP B CA 1
ATOM 3067 C C . ASP B 1 178 ? -9.828 18.641 15.68 1 81.12 178 ASP B C 1
ATOM 3069 O O . ASP B 1 178 ? -9.055 19.516 15.266 1 81.12 178 ASP B O 1
ATOM 3073 N N . LYS B 1 179 ? -9.477 17.547 16.125 1 83.25 179 LYS B N 1
ATOM 3074 C CA . LYS B 1 179 ? -8.117 17.031 15.945 1 83.25 179 LYS B CA 1
ATOM 3075 C C . LYS B 1 179 ? -8.078 15.93 14.891 1 83.25 179 LYS B C 1
ATOM 3077 O O . LYS B 1 179 ? -9.094 15.633 14.266 1 83.25 179 LYS B O 1
ATOM 3082 N N . VAL B 1 180 ? -6.875 15.57 14.617 1 84.38 180 VAL B N 1
ATOM 3083 C CA . VAL B 1 180 ? -6.688 14.477 13.672 1 84.38 180 VAL B CA 1
ATOM 3084 C C . VAL B 1 180 ? -5.832 13.383 14.312 1 84.38 180 VAL B C 1
ATOM 3086 O O . VAL B 1 180 ? -5.086 13.648 15.258 1 84.38 180 VAL B O 1
ATOM 3089 N N . GLU B 1 181 ? -5.977 12.234 13.852 1 84.88 181 GLU B N 1
ATOM 3090 C CA . GLU B 1 181 ? -5.16 11.109 14.289 1 84.88 181 GLU B CA 1
ATOM 3091 C C . GLU B 1 181 ? -4.934 10.117 13.156 1 84.88 181 GLU B C 1
ATOM 3093 O O . GLU B 1 181 ? -5.684 10.102 12.18 1 84.88 181 GLU B O 1
ATOM 3098 N N . MET B 1 182 ? -3.83 9.398 13.25 1 86.31 182 MET B N 1
ATOM 3099 C CA . MET B 1 182 ? -3.553 8.312 12.32 1 86.31 182 MET B CA 1
ATOM 3100 C C . MET B 1 182 ? -4.102 6.988 12.844 1 86.31 182 MET B C 1
ATOM 3102 O O . MET B 1 182 ? -3.818 6.598 13.977 1 86.31 182 MET B O 1
ATOM 3106 N N . VAL B 1 183 ? -4.859 6.316 11.953 1 89 183 VAL B N 1
ATOM 3107 C CA . VAL B 1 183 ? -5.512 5.09 12.398 1 89 183 VAL B CA 1
ATOM 3108 C C . VAL B 1 183 ? -5.457 4.047 11.281 1 89 183 VAL B C 1
ATOM 3110 O O . VAL B 1 183 ? -5.625 4.375 10.109 1 89 183 VAL B O 1
ATOM 3113 N N . LYS B 1 184 ? -5.367 2.803 11.711 1 89.75 184 LYS B N 1
ATOM 3114 C CA . LYS B 1 184 ? -5.395 1.703 10.75 1 89.75 184 LYS B CA 1
ATOM 3115 C C . LYS B 1 184 ? -6.82 1.216 10.508 1 89.75 184 LYS B C 1
ATOM 3117 O O . LYS B 1 184 ? -7.637 1.195 11.438 1 89.75 184 LYS B O 1
ATOM 3122 N N . ALA B 1 185 ? -6.965 0.824 9.266 1 93.12 185 ALA B N 1
ATOM 3123 C CA . ALA B 1 185 ? -8.219 0.128 8.977 1 93.12 185 ALA B CA 1
ATOM 3124 C C . ALA B 1 185 ? -8.18 -1.307 9.5 1 93.12 185 ALA B C 1
ATOM 3126 O O . ALA B 1 185 ? -7.191 -2.018 9.297 1 93.12 185 ALA B O 1
ATOM 3127 N N . LYS B 1 186 ? -9.266 -1.677 10.086 1 94.56 186 LYS B N 1
ATOM 3128 C CA . LYS B 1 186 ? -9.391 -3.051 10.562 1 94.56 186 LYS B CA 1
ATOM 3129 C C . LYS B 1 186 ? -9.25 -4.047 9.414 1 94.56 186 LYS B C 1
ATOM 3131 O O . LYS B 1 186 ? -9.844 -3.859 8.352 1 94.56 186 LYS B O 1
ATOM 3136 N N . GLY B 1 187 ? -8.406 -5.055 9.625 1 91.5 187 GLY B N 1
ATOM 3137 C CA . GLY B 1 187 ? -8.273 -6.133 8.656 1 91.5 187 GLY B CA 1
ATOM 3138 C C . GLY B 1 187 ? -7.379 -5.781 7.488 1 91.5 187 GLY B C 1
ATOM 3139 O O . GLY B 1 187 ? -7.043 -6.641 6.676 1 91.5 187 GLY B O 1
ATOM 3140 N N . GLY B 1 188 ? -7.066 -4.535 7.348 1 91.25 188 GLY B N 1
ATOM 3141 C CA . GLY B 1 188 ? -6.203 -4.129 6.25 1 91.25 188 GLY B CA 1
ATOM 3142 C C . GLY B 1 188 ? -6.953 -3.928 4.945 1 91.25 188 GLY B C 1
ATOM 3143 O O . GLY B 1 188 ? -8.18 -4.016 4.91 1 91.25 188 GLY B O 1
ATOM 3144 N N . ILE B 1 189 ? -6.148 -3.494 4 1 90.44 189 ILE B N 1
ATOM 3145 C CA . ILE B 1 189 ? -6.648 -3.285 2.646 1 90.44 189 ILE B CA 1
ATOM 3146 C C . ILE B 1 189 ? -6.07 -4.344 1.713 1 90.44 189 ILE B C 1
ATOM 3148 O O . ILE B 1 189 ? -4.859 -4.578 1.702 1 90.44 189 ILE B O 1
ATOM 3152 N N . PRO B 1 190 ? -6.902 -5.062 0.966 1 89.94 190 PRO B N 1
ATOM 3153 C CA . PRO B 1 190 ? -6.367 -6.059 0.037 1 89.94 190 PRO B CA 1
ATOM 3154 C C . PRO B 1 190 ? -5.637 -5.43 -1.147 1 89.94 190 PRO B C 1
ATOM 3156 O O . PRO B 1 190 ? -6.145 -4.488 -1.761 1 89.94 190 PRO B O 1
ATOM 3159 N N . VAL B 1 191 ? -4.539 -6.02 -1.479 1 87.94 191 VAL B N 1
ATOM 3160 C CA . VAL B 1 191 ? -3.74 -5.375 -2.514 1 87.94 191 VAL B CA 1
ATOM 3161 C C . VAL B 1 191 ? -3.342 -6.395 -3.576 1 87.94 191 VAL B C 1
ATOM 3163 O O . VAL B 1 191 ? -2.855 -6.027 -4.648 1 87.94 191 VAL B O 1
ATOM 3166 N N . CYS B 1 192 ? -3.57 -7.633 -3.312 1 86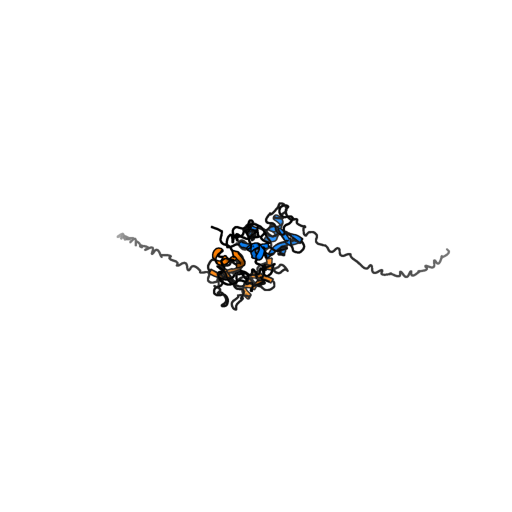.19 192 CYS B N 1
ATOM 3167 C CA . CYS B 1 192 ? -3.17 -8.648 -4.273 1 86.19 192 CYS B CA 1
ATOM 3168 C C . CYS B 1 192 ? -3.988 -9.922 -4.094 1 86.19 192 CYS B C 1
ATOM 3170 O O . CYS B 1 192 ? -4.465 -10.211 -2.994 1 86.19 192 CYS B O 1
ATOM 3172 N N . CYS B 1 193 ? -4.117 -10.609 -5.219 1 84.88 193 CYS B N 1
ATOM 3173 C CA . CYS B 1 193 ? -4.641 -11.969 -5.25 1 84.88 193 CYS B CA 1
ATOM 3174 C C . CYS B 1 193 ? -3.627 -12.93 -5.855 1 84.88 193 CYS B C 1
ATOM 3176 O O . CYS B 1 193 ? -3.117 -12.695 -6.953 1 84.88 193 CYS B O 1
ATOM 3178 N N . ASN B 1 194 ? -3.375 -13.984 -5.137 1 81.5 194 ASN B N 1
ATOM 3179 C CA . ASN B 1 194 ? -2.357 -14.914 -5.621 1 81.5 194 ASN B CA 1
ATOM 3180 C C . ASN B 1 194 ? -2.826 -16.359 -5.512 1 81.5 194 ASN B C 1
ATOM 3182 O O . ASN B 1 194 ? -3.701 -16.672 -4.703 1 81.5 194 ASN B O 1
ATOM 3186 N N . CYS B 1 195 ? -2.223 -17.109 -6.406 1 80.69 195 CYS B N 1
ATOM 3187 C CA . CYS B 1 195 ? -2.4 -18.547 -6.305 1 80.69 195 CYS B CA 1
ATOM 3188 C C . CYS B 1 195 ? -1.396 -19.156 -5.332 1 80.69 195 CYS B C 1
ATOM 3190 O O . CYS B 1 195 ? -0.194 -18.906 -5.441 1 80.69 195 CYS B O 1
ATOM 3192 N N . ARG B 1 196 ? -1.911 -19.875 -4.434 1 80.38 196 ARG B N 1
ATOM 3193 C CA . ARG B 1 196 ? -1.052 -20.547 -3.465 1 80.38 196 ARG B CA 1
ATOM 3194 C C . ARG B 1 196 ? -1.199 -22.062 -3.559 1 80.38 196 ARG B C 1
ATOM 3196 O O . ARG B 1 196 ? -2.316 -22.578 -3.584 1 80.38 196 ARG B O 1
ATOM 3203 N N . TYR B 1 197 ? -0.019 -22.625 -3.656 1 77.94 197 TYR B N 1
ATOM 3204 C CA . TYR B 1 197 ? 0.049 -24.078 -3.609 1 77.94 197 TYR B CA 1
ATOM 3205 C C . TYR B 1 197 ? 0.386 -24.562 -2.203 1 77.94 197 TYR B C 1
ATOM 3207 O O . TYR B 1 197 ? 1.145 -23.906 -1.48 1 77.94 197 TYR B O 1
ATOM 3215 N N . PRO B 1 198 ? -0.313 -25.625 -1.858 1 72 198 PRO B N 1
ATOM 3216 C CA . PRO B 1 198 ? 0.079 -26.172 -0.558 1 72 198 PRO B CA 1
ATOM 3217 C C . PRO B 1 198 ? 1.529 -26.656 -0.533 1 72 198 PRO B C 1
ATOM 3219 O O . PRO B 1 198 ? 2.066 -27.062 -1.565 1 72 198 PRO B O 1
ATOM 3222 N N . ASN B 1 199 ? 2.15 -26.359 0.627 1 63.44 199 ASN B N 1
ATOM 3223 C CA . ASN B 1 199 ? 3.473 -26.953 0.811 1 63.44 199 ASN B CA 1
ATOM 3224 C C . ASN B 1 199 ? 3.438 -28.469 0.665 1 63.44 199 ASN B C 1
ATOM 3226 O O . ASN B 1 199 ? 2.523 -29.125 1.169 1 63.44 199 ASN B O 1
ATOM 3230 N N . PRO B 1 200 ? 4.266 -28.953 -0.351 1 60.56 200 PRO B N 1
ATOM 3231 C CA . PRO B 1 200 ? 4.266 -30.406 -0.478 1 60.56 200 PRO B CA 1
ATOM 3232 C C . PRO B 1 200 ? 4.582 -31.109 0.839 1 60.56 200 PRO B C 1
ATOM 3234 O O . PRO B 1 200 ? 5.352 -30.594 1.653 1 60.56 200 PRO B O 1
ATOM 3237 N N . ASN B 1 201 ? 3.617 -31.75 1.636 1 49.78 201 ASN B N 1
ATOM 3238 C CA . ASN B 1 201 ? 3.971 -32.625 2.754 1 49.78 201 ASN B CA 1
ATOM 3239 C C . ASN B 1 201 ? 5.223 -33.438 2.455 1 49.78 201 ASN B C 1
ATOM 3241 O O . ASN B 1 201 ? 5.383 -33.938 1.348 1 49.78 201 ASN B O 1
#

Organism: Mythimna separata (NCBI:txid271217)

Radius of gyration: 35.93 Å; Cα contacts (8 Å, |Δi|>4): 816; chains: 2; bounding box: 68×135×138 Å

pLDDT: mean 74.43, std 21.67, range [27.91, 97.19]

Solvent-accessible surface area (backbone atoms only — not comparable to full-atom values): 23059 Å² total; per-residue (Å²): 137,81,83,79,81,78,80,79,78,78,75,79,75,80,74,75,76,74,77,73,77,73,74,77,73,65,77,72,69,69,75,65,72,68,69,50,70,80,47,73,63,41,83,95,29,64,90,48,39,55,27,67,59,59,58,90,77,55,58,57,68,61,44,51,56,43,49,67,69,27,50,58,64,69,45,96,51,67,40,63,45,45,38,30,67,63,57,74,79,74,54,11,58,83,31,38,59,41,54,87,47,59,67,35,48,47,34,34,29,19,27,82,82,71,43,46,38,46,33,52,64,37,87,86,48,33,39,40,28,35,38,39,22,35,41,70,64,66,37,70,62,75,52,71,38,76,89,40,50,44,83,30,69,56,43,67,70,48,54,39,23,23,43,68,42,27,28,32,43,50,38,56,22,62,34,65,88,73,36,70,44,70,41,46,35,32,89,35,45,38,62,29,41,23,51,30,43,58,72,69,128,137,84,81,78,80,78,79,77,76,78,76,76,75,77,75,75,73,73,73,71,74,72,74,76,71,66,74,69,70,67,72,64,72,66,69,53,69,80,49,74,62,40,83,96,28,64,88,48,38,54,25,66,59,58,58,90,80,55,59,57,69,61,44,50,55,43,49,67,69,28,52,58,64,71,45,95,51,68,40,65,44,45,38,30,67,66,56,76,79,72,58,12,59,80,34,38,60,40,53,88,48,58,66,36,50,48,33,31,29,20,28,81,83,70,44,47,37,46,34,53,64,38,89,86,47,31,39,38,27,35,40,41,22,35,42,70,64,66,36,70,64,80,53,68,37,75,87,39,53,55,79,30,70,59,46,67,70,47,53,38,23,22,43,67,40,25,29,31,43,50,38,57,21,62,35,65,87,74,36,69,44,69,43,45,36,32,89,34,45,38,63,30,43,24,52,30,44,59,74,69,127

Sequence (402 aa):
MNRVLVNLCLVSLHMSASLVRASPFIDGESLHDTSTSDYDMPPSCTTKNYCFDEGYKYPQFKVQQVLKQLPFLTFDNRMGTHLTFRNSENDNSECPTVDTFNNKPIYYIRDENNKVRVVMQVPEIFEQIYSVRWCKRPGLITYNTPNFLNGSHFLQAKKVECVETYMDFEFLVLAPGDKVEMVKAKGGIPVCCNCRYPNPNMNRVLVNLCLVSLHMSASLVRASPFIDGESLHDTSTSDYDMPPSCTTKNYCFDEGYKYPQFKVQQVLKQLPFLTFDNRMGTHLTFRNSENDNSECPTVDTFNNKPIYYIRDENNKVRVVMQVPEIFEQIYSVRWCKRPGLITYNTPNFLNGSHFLQAKKVECVETYMDFEFLVLAPGDKVEMVKAKGGIPVCCNCRYPNPN

Nearest PDB structures (foldseek):
  3e07-assembly1_B  TM=5.853E-01  e=4.803E-04  Drosophila melanogaster
  1b8m-assembly1_B  TM=5.152E-01  e=1.226E-03  Homo sapiens
  3e07-assembly1_A  TM=5.391E-01  e=2.626E-03  Drosophila melanogaster
  1bnd-assembly1_B  TM=5.147E-01  e=7.108E-03  Homo sapiens
  1hcf-assembly1_B  TM=4.917E-01  e=6.704E-03  Homo sapiens

InterPro domains:
  IPR029034 Cystine-knot cytokine [G3DSA:2.10.90.10] (83-200)